Protein AF-0000000072627568 (afdb_homodimer)

Organism: Meloidogyne incognita (NCBI:txid6306)

Secondary structure (DSSP, 8-state):
----GGGPPPP--EEEESS-EEESSEEE-TT-EEEE-GGGS-SEETTEE--SEEEPTT-EEES-EE-STT-EEESSSEEEES-EESS--SEEEEE----TT-EEEEES-EEES-SSEEEEE-SSEEEEEEEEEEEEESEEEEE-SS-SS---EEEEEEEEEEEEEPTT-EEEEEE-STTT--EEEEEEEEEESTTGGG-EEEEEEE--SSSPPPEEEEEESSS--SSSEE--GGGEEEE-/----GGGPPPP--EEEESS-EEESSEEE-TT-EEEE-GGGS-SEETTEE--SEEEPTT-EEES-EE-STT-EEEESSEEEES-EESS--SEEEEEE---TT-EEEEES-EEES-SSEEEEE-SSEEEEEEEEEEEEESEEEEE-SS-SS---EEEEEEEEEEEEEPTT-EEEEEE-STTT--EEEEEEEEEESTTGGG-EEEEEEE--SSSPPPEEEEEESSS--SSSEE--GGGEEEE-

Solvent-accessible surface area (backbone atoms only — not comparable to full-atom values): 21673 Å² total; per-residue (Å²): 129,69,55,42,79,95,65,40,68,65,68,71,43,83,42,79,29,88,59,60,43,76,29,65,53,66,45,75,44,78,26,23,29,40,38,65,48,62,87,74,66,76,41,62,56,48,83,45,48,44,31,46,33,41,27,31,55,64,11,35,40,31,29,32,28,34,37,36,43,19,24,32,34,25,58,23,31,29,37,40,32,39,32,34,34,68,26,30,31,53,23,35,32,35,37,34,42,80,47,65,82,30,52,33,38,37,39,36,39,30,34,24,50,31,30,19,29,46,29,36,39,41,28,29,12,35,40,39,37,36,47,32,36,40,31,45,25,30,38,30,34,33,44,61,27,24,24,64,59,72,42,48,32,39,36,41,41,32,43,35,40,36,30,34,41,34,68,72,27,36,45,32,37,34,21,52,36,96,70,26,59,21,31,35,38,48,38,51,32,36,30,26,38,89,27,23,86,42,40,24,58,29,31,35,23,43,37,47,49,35,54,52,80,51,47,80,71,48,74,28,70,60,43,39,78,71,73,39,34,38,38,48,52,88,21,54,44,77,48,98,130,70,56,42,79,95,64,40,69,64,66,73,44,82,42,80,30,88,59,60,41,76,29,66,53,67,46,75,44,77,27,24,29,40,36,67,48,64,87,72,66,75,40,61,56,49,82,44,49,47,31,46,34,41,28,32,54,64,11,35,40,30,30,33,30,34,37,36,45,19,25,33,34,26,56,23,31,29,36,40,31,40,32,33,34,68,25,31,31,52,24,33,32,34,38,35,42,81,48,64,82,32,53,33,37,36,39,35,39,30,35,24,50,30,30,18,28,46,29,36,38,42,28,28,12,35,39,38,40,36,45,32,35,40,30,45,24,31,36,31,36,34,44,62,27,25,24,64,60,70,43,47,32,40,36,41,39,32,42,34,40,36,31,34,42,33,67,73,27,37,44,31,38,35,22,53,34,96,70,25,58,22,32,35,37,47,36,52,33,37,30,25,38,88,28,22,86,43,41,25,58,28,31,35,24,43,37,46,49,34,54,50,77,53,47,80,71,48,74,29,68,62,43,38,78,71,72,39,34,37,38,48,51,88,21,56,44,76,48,97

Nearest PDB structures (foldseek):
  4yzx-assembly2_B  TM=7.820E-01  e=3.154E-08  Caldicellulosiruptor bescii DSM 6725
  4z03-assembly1_A  TM=7.823E-01  e=2.997E-08  Caldicellulosiruptor bescii DSM 6725
  3t9g-assembly1_A  TM=7.674E-01  e=3.319E-08  Caldicellulosiruptor bescii
  4yzq-assembly2_B  TM=7.844E-01  e=1.531E-07  Caldicellulosiruptor bescii DSM 6725
  4yz0-assembly2_B  TM=7.853E-01  e=2.823E-07  Caldicellulosiruptor bescii DSM 6725

Structure (mmCIF, N/CA/C/O backbone):
data_AF-0000000072627568-model_v1
#
loop_
_entity.id
_entity.type
_entity.pdbx_description
1 polymer 'Probable pectate lyase F'
#
loop_
_atom_site.group_PDB
_atom_site.id
_atom_site.type_symbol
_atom_site.label_atom_id
_atom_site.label_alt_id
_atom_site.label_comp_id
_atom_site.label_asym_id
_atom_site.label_entity_id
_atom_site.label_seq_id
_atom_site.pdbx_PDB_ins_code
_atom_site.Cartn_x
_atom_site.Cartn_y
_atom_site.Cartn_z
_atom_site.occupancy
_atom_site.B_iso_or_equiv
_atom_site.auth_seq_id
_atom_site.auth_comp_id
_atom_site.auth_asym_id
_atom_site.auth_atom_id
_atom_site.pdbx_PDB_model_num
ATOM 1 N N . MET A 1 1 ? -7.738 19.062 32.906 1 36.69 1 MET A N 1
ATOM 2 C CA . MET A 1 1 ? -7.66 18.188 31.734 1 36.69 1 MET A CA 1
ATOM 3 C C . MET A 1 1 ? -6.258 17.609 31.594 1 36.69 1 MET A C 1
ATOM 5 O O . MET A 1 1 ? -5.285 18.359 31.438 1 36.69 1 MET A O 1
ATOM 9 N N . CYS A 1 2 ? -5.93 16.484 32.219 1 37.69 2 CYS A N 1
ATOM 10 C CA . CYS A 1 2 ? -4.57 15.969 32.25 1 37.69 2 CYS A CA 1
ATOM 11 C C . CYS A 1 2 ? -4.055 15.727 30.828 1 37.69 2 CYS A C 1
ATOM 13 O O . CYS A 1 2 ? -4.695 15.031 30.031 1 37.69 2 CYS A O 1
ATOM 15 N N . LEU A 1 3 ? -3.354 16.703 30.297 1 50.41 3 LEU A N 1
ATOM 16 C CA . LEU A 1 3 ? -2.715 16.562 28.984 1 50.41 3 LEU A CA 1
ATOM 17 C C . LEU A 1 3 ? -1.689 15.43 29.016 1 50.41 3 LEU A C 1
ATOM 19 O O . LEU A 1 3 ? -0.909 15.312 29.953 1 50.41 3 LEU A O 1
ATOM 23 N N . LEU A 1 4 ? -1.975 14.398 28.312 1 54.94 4 LEU A N 1
ATOM 24 C CA . LEU A 1 4 ? -1.016 13.32 28.094 1 54.94 4 LEU A CA 1
ATOM 25 C C . LEU A 1 4 ? 0.183 13.812 27.297 1 54.94 4 LEU A C 1
ATOM 27 O O . LEU A 1 4 ? 0.318 15.016 27.047 1 54.94 4 LEU A O 1
ATOM 31 N N . LEU A 1 5 ? 0.91 12.969 26.938 1 58.94 5 LEU A N 1
ATOM 32 C CA . LEU A 1 5 ? 2.133 13.234 26.203 1 58.94 5 LEU A CA 1
ATOM 33 C C . LEU A 1 5 ? 1.861 14.18 25.031 1 58.94 5 LEU A C 1
ATOM 35 O O . LEU A 1 5 ? 0.894 13.992 24.281 1 58.94 5 LEU A O 1
ATOM 39 N N . HIS A 1 6 ? 2.639 15.211 25.047 1 72.69 6 HIS A N 1
ATOM 40 C CA . HIS A 1 6 ? 2.715 16.219 24 1 72.69 6 HIS A CA 1
ATOM 41 C C . HIS A 1 6 ? 1.37 16.922 23.812 1 72.69 6 HIS A C 1
ATOM 43 O O . HIS A 1 6 ? 0.966 17.188 22.672 1 72.69 6 HIS A O 1
ATOM 49 N N . GLY A 1 7 ? 0.499 16.938 24.859 1 81.62 7 GLY A N 1
ATOM 50 C CA . GLY A 1 7 ? -0.688 17.766 24.828 1 81.62 7 GLY A CA 1
ATOM 51 C C . GLY A 1 7 ? -1.944 17.016 24.438 1 81.62 7 GLY A C 1
ATOM 52 O O . GLY A 1 7 ? -3.012 17.609 24.281 1 81.62 7 GLY A O 1
ATOM 53 N N . GLN A 1 8 ? -1.807 15.656 24.203 1 87.56 8 GLN A N 1
ATOM 54 C CA . GLN A 1 8 ? -3.023 14.914 23.875 1 87.56 8 GLN A CA 1
ATOM 55 C C . GLN A 1 8 ? -3.988 14.906 25.062 1 87.56 8 GLN A C 1
ATOM 57 O O . GLN A 1 8 ? -3.607 14.547 26.188 1 87.56 8 GLN A O 1
ATOM 62 N N . PRO A 1 9 ? -5.18 15.234 24.844 1 89.75 9 PRO A N 1
ATOM 63 C CA . PRO A 1 9 ? -6.18 15.141 25.906 1 89.75 9 PRO A CA 1
ATOM 64 C C . PRO A 1 9 ? -6.527 13.695 26.266 1 89.75 9 PRO A C 1
ATOM 66 O O . PRO A 1 9 ? -6.293 12.789 25.469 1 89.75 9 PRO A O 1
ATOM 69 N N . GLN A 1 10 ? -7.121 13.555 27.438 1 89 10 GLN A N 1
ATOM 70 C CA . GLN A 1 10 ? -7.629 12.25 27.859 1 89 10 GLN A CA 1
ATOM 71 C C . GLN A 1 10 ? -8.891 11.883 27.078 1 89 10 GLN A C 1
ATOM 73 O O . GLN A 1 10 ? -9.742 12.742 26.812 1 89 10 GLN A O 1
ATOM 78 N N . ASP A 1 11 ? -8.891 10.578 26.797 1 90.06 11 ASP A N 1
ATOM 79 C CA . ASP A 1 11 ? -10.086 10.141 26.078 1 90.06 11 ASP A CA 1
ATOM 80 C C . ASP A 1 11 ? -11.312 10.188 26.984 1 90.06 11 ASP A C 1
ATOM 82 O O . ASP A 1 11 ? -11.203 10.008 28.203 1 90.06 11 ASP A O 1
ATOM 86 N N . LYS A 1 12 ? -12.484 10.336 26.422 1 91.06 12 LYS A N 1
ATOM 87 C CA . LYS A 1 12 ? -13.727 10.406 27.188 1 91.06 12 LYS A CA 1
ATOM 88 C C . LYS A 1 12 ? -14.461 9.07 27.156 1 91.06 12 LYS A C 1
ATOM 90 O O . LYS A 1 12 ? -14.789 8.516 28.203 1 91.06 12 LYS A O 1
ATOM 95 N N . HIS A 1 13 ? -14.75 8.562 25.875 1 95.88 13 HIS A N 1
ATOM 96 C CA . HIS A 1 13 ? -15.414 7.277 25.688 1 95.88 13 HIS A CA 1
ATOM 97 C C . HIS A 1 13 ? -14.695 6.426 24.656 1 95.88 13 HIS A C 1
ATOM 99 O O . HIS A 1 13 ? -14.086 6.953 23.719 1 95.88 13 HIS A O 1
ATOM 105 N N . LEU A 1 14 ? -14.844 5.098 24.938 1 96.88 14 LEU A N 1
ATOM 106 C CA . LEU A 1 14 ? -14.312 4.137 23.969 1 96.88 14 LEU A CA 1
ATOM 107 C C . LEU A 1 14 ? -15.375 3.715 22.969 1 96.88 14 LEU A C 1
ATOM 109 O O . LEU A 1 14 ? -16.5 3.355 23.359 1 96.88 14 LEU A O 1
ATOM 113 N N . GLN A 1 15 ? -15.117 3.92 21.75 1 97.19 15 GLN A N 1
ATOM 114 C CA . GLN A 1 15 ? -15.953 3.443 20.656 1 97.19 15 GLN A CA 1
ATOM 115 C C . GLN A 1 15 ? -15.281 2.287 19.922 1 97.19 15 GLN A C 1
ATOM 117 O O . GLN A 1 15 ? -14.305 2.49 19.188 1 97.19 15 GLN A O 1
ATOM 122 N N . LEU A 1 16 ? -15.789 1.043 20.094 1 96.94 16 LEU A N 1
ATOM 123 C CA . LEU A 1 16 ? -15.32 -0.104 19.312 1 96.94 16 LEU A CA 1
ATOM 124 C C . LEU A 1 16 ? -16.031 -0.19 17.969 1 96.94 16 LEU A C 1
ATOM 126 O O . LEU A 1 16 ? -17.266 -0.221 17.922 1 96.94 16 LEU A O 1
ATOM 130 N N . LEU A 1 17 ? -15.25 -0.214 16.922 1 97.31 17 LEU A N 1
ATOM 131 C CA . LEU A 1 17 ? -15.828 -0.165 15.586 1 97.31 17 LEU A CA 1
ATOM 132 C C . LEU A 1 17 ? -15.805 -1.541 14.93 1 97.31 17 LEU A C 1
ATOM 134 O O . LEU A 1 17 ? -14.758 -2.201 14.906 1 97.31 17 LEU A O 1
ATOM 138 N N . GLU A 1 18 ? -16.891 -1.899 14.344 1 94.5 18 GLU A N 1
ATOM 139 C CA . GLU A 1 18 ? -16.969 -3.137 13.57 1 94.5 18 GLU A CA 1
ATOM 140 C C . GLU A 1 18 ? -16.625 -2.895 12.102 1 94.5 18 GLU A C 1
ATOM 142 O O . GLU A 1 18 ? -16.281 -3.83 11.383 1 94.5 18 GLU A O 1
ATOM 147 N N . ASP A 1 19 ? -16.75 -1.633 11.695 1 93.31 19 ASP A N 1
ATOM 148 C CA . ASP A 1 19 ? -16.5 -1.155 10.336 1 93.31 19 ASP A CA 1
ATOM 149 C C . ASP A 1 19 ? -15.945 0.27 10.352 1 93.31 19 ASP A C 1
ATOM 151 O O . ASP A 1 19 ? -16.094 0.983 11.352 1 93.31 19 ASP A O 1
ATOM 155 N N . PRO A 1 20 ? -15.391 0.632 9.195 1 95.25 20 PRO A N 1
ATOM 156 C CA . PRO A 1 20 ? -14.945 2.027 9.133 1 95.25 20 PRO A CA 1
ATOM 157 C C . PRO A 1 20 ? -16.078 3.016 9.406 1 95.25 20 PRO A C 1
ATOM 159 O O . PRO A 1 20 ? -17.219 2.795 8.969 1 95.25 20 PRO A O 1
ATOM 162 N N . LYS A 1 21 ? -15.766 4.004 10.086 1 97.81 21 LYS A N 1
ATOM 163 C CA . LYS A 1 21 ? -16.75 5.059 10.328 1 97.81 21 LYS A CA 1
ATOM 164 C C . LYS A 1 21 ? -16.75 6.082 9.195 1 97.81 21 LYS A C 1
ATOM 166 O O . LYS A 1 21 ? -15.758 6.797 9 1 97.81 21 LYS A O 1
ATOM 171 N N . PRO A 1 22 ? -17.812 6.188 8.445 1 97.19 22 PRO A N 1
ATOM 172 C CA . PRO A 1 22 ? -17.875 7.219 7.41 1 97.19 22 PRO A CA 1
ATOM 173 C C . PRO A 1 22 ? -18.062 8.617 7.98 1 97.19 22 PRO A C 1
ATOM 175 O O . PRO A 1 22 ? -18.75 8.797 8.984 1 97.19 22 PRO A O 1
ATOM 178 N N . VAL A 1 23 ? -17.422 9.602 7.367 1 98.5 23 VAL A N 1
ATOM 179 C CA . VAL A 1 23 ? -17.625 11.016 7.656 1 98.5 23 VAL A CA 1
ATOM 180 C C . VAL A 1 23 ? -17.984 11.758 6.371 1 98.5 23 VAL A C 1
ATOM 182 O O . VAL A 1 23 ? -17.125 12.039 5.543 1 98.5 23 VAL A O 1
ATOM 185 N N . ASP A 1 24 ? -19.172 12.141 6.277 1 97 24 ASP A N 1
ATOM 186 C CA . ASP A 1 24 ? -19.656 12.711 5.023 1 97 24 ASP A CA 1
ATOM 187 C C . ASP A 1 24 ? -19.312 14.195 4.926 1 97 24 ASP A C 1
ATOM 189 O O . ASP A 1 24 ? -18.828 14.664 3.893 1 97 24 ASP A O 1
ATOM 193 N N . LYS A 1 25 ? -19.609 14.898 6.031 1 98.12 25 LYS A N 1
ATOM 194 C CA . LYS A 1 25 ? -19.359 16.344 6 1 98.12 25 LYS A CA 1
ATOM 195 C C . LYS A 1 25 ? -18.547 16.781 7.215 1 98.12 25 LYS A C 1
ATOM 197 O O . LYS A 1 25 ? -17.578 17.547 7.078 1 98.12 25 LYS A O 1
ATOM 202 N N . TYR A 1 26 ? -19.047 16.344 8.289 1 98.75 26 TYR A N 1
ATOM 203 C CA . TYR A 1 26 ? -18.469 16.844 9.531 1 98.75 26 TYR A CA 1
ATOM 204 C C . TYR A 1 26 ? -18.625 15.82 10.648 1 98.75 26 TYR A C 1
ATOM 206 O O . TYR A 1 26 ? -19.688 15.188 10.773 1 98.75 26 TYR A O 1
ATOM 214 N N . LEU A 1 27 ? -17.516 15.633 11.469 1 98.81 27 LEU A N 1
ATOM 215 C CA . LEU A 1 27 ? -17.562 14.828 12.688 1 98.81 27 LEU A CA 1
ATOM 216 C C . LEU A 1 27 ? -16.688 15.43 13.781 1 98.81 27 LEU A C 1
ATOM 218 O O . LEU A 1 27 ? -15.492 15.633 13.586 1 98.81 27 LEU A O 1
ATOM 222 N N . ASP A 1 28 ? -17.281 15.766 14.852 1 98.75 28 ASP A N 1
ATOM 223 C CA . ASP A 1 28 ? -16.562 16.062 16.094 1 98.75 28 ASP A CA 1
ATOM 224 C C . ASP A 1 28 ? -16.625 14.891 17.062 1 98.75 28 ASP A C 1
ATOM 226 O O . ASP A 1 28 ? -17.703 14.531 17.547 1 98.75 28 ASP A O 1
ATOM 230 N N . CYS A 1 29 ? -15.484 14.352 17.422 1 98.5 29 CYS A N 1
ATOM 231 C CA . CYS A 1 29 ? -15.461 13.156 18.266 1 98.5 29 CYS A CA 1
ATOM 232 C C . CYS A 1 29 ? -15.445 13.516 19.734 1 98.5 29 CYS A C 1
ATOM 234 O O . CYS A 1 29 ? -15.547 12.641 20.609 1 98.5 29 CYS A O 1
ATOM 236 N N . ASN A 1 30 ? -15.273 14.75 20.047 1 98.06 30 ASN A N 1
ATOM 237 C CA . ASN A 1 30 ? -15.211 15.203 21.438 1 98.06 30 ASN A CA 1
ATOM 238 C C . ASN A 1 30 ? -14.211 14.383 22.25 1 98.06 30 ASN A C 1
ATOM 240 O O . ASN A 1 30 ? -14.5 14.016 23.391 1 98.06 30 ASN A O 1
ATOM 244 N N . TYR A 1 31 ? -13.164 13.922 21.609 1 97.56 31 TYR A N 1
ATOM 245 C CA . TYR A 1 31 ? -12.016 13.195 22.141 1 97.56 31 TYR A CA 1
ATOM 246 C C . TYR A 1 31 ? -12.414 11.797 22.578 1 97.56 31 TYR A C 1
ATOM 248 O O . TYR A 1 31 ? -11.789 11.211 23.469 1 97.56 31 TYR A O 1
ATOM 256 N N . ASP A 1 32 ? -13.539 11.258 22.062 1 98.12 32 ASP A N 1
ATOM 257 C CA . ASP A 1 32 ? -13.75 9.82 22.172 1 98.12 32 ASP A CA 1
ATOM 258 C C . ASP A 1 32 ? -12.648 9.047 21.453 1 98.12 32 ASP A C 1
ATOM 260 O O . ASP A 1 32 ? -12.031 9.555 20.516 1 98.12 32 ASP A O 1
ATOM 264 N N . ARG A 1 33 ? -12.453 7.867 21.969 1 97.88 33 ARG A N 1
ATOM 265 C CA . ARG A 1 33 ? -11.453 6.977 21.391 1 97.88 33 ARG A CA 1
ATOM 266 C C . ARG A 1 33 ? -12.117 5.934 20.484 1 97.88 33 ARG A C 1
ATOM 268 O O . ARG A 1 33 ? -12.984 5.184 20.938 1 97.88 33 ARG A O 1
ATOM 275 N N . TYR A 1 34 ? -11.703 5.934 19.281 1 98.31 34 TYR A N 1
ATOM 276 C CA . TYR A 1 34 ? -12.219 4.977 18.312 1 98.31 34 TYR A CA 1
ATOM 277 C C . TYR A 1 34 ? -11.195 3.883 18.031 1 98.31 34 TYR A C 1
ATOM 279 O O . TYR A 1 34 ? -10.07 4.164 17.609 1 98.31 34 TYR A O 1
ATOM 287 N N . VAL A 1 35 ? -11.555 2.617 18.266 1 96.88 35 VAL A N 1
ATOM 288 C CA . VAL A 1 35 ? -10.656 1.475 18.109 1 96.88 35 VAL A CA 1
ATOM 289 C C . VAL A 1 35 ? -11.305 0.434 17.188 1 96.88 35 VAL A C 1
ATOM 291 O O . VAL A 1 35 ? -12.438 -0 17.438 1 96.88 35 VAL A O 1
ATOM 294 N N . PRO A 1 36 ? -10.625 0.044 16.109 1 95.44 36 PRO A N 1
ATOM 295 C CA . PRO A 1 36 ? -11.164 -1.018 15.266 1 95.44 36 PRO A CA 1
ATOM 296 C C . PRO A 1 36 ? -11.133 -2.389 15.938 1 95.44 36 PRO A C 1
ATOM 298 O O . PRO A 1 36 ? -10.141 -2.74 16.578 1 95.44 36 PRO A O 1
ATOM 301 N N . ASN A 1 37 ? -12.227 -3.145 15.789 1 93 37 ASN A N 1
ATOM 302 C CA . ASN A 1 37 ? -12.242 -4.539 16.203 1 93 37 ASN A CA 1
ATOM 303 C C . ASN A 1 37 ? -11.531 -5.438 15.195 1 93 37 ASN A C 1
ATOM 305 O O . ASN A 1 37 ? -12.18 -6.133 14.414 1 93 37 ASN A O 1
ATOM 309 N N . VAL A 1 38 ? -10.312 -5.559 15.32 1 85.06 38 VAL A N 1
ATOM 310 C CA . VAL A 1 38 ? -9.5 -6.242 14.312 1 85.06 38 VAL A CA 1
ATOM 311 C C . VAL A 1 38 ? -9.758 -7.746 14.375 1 85.06 38 VAL A C 1
ATOM 313 O O . VAL A 1 38 ? -9.438 -8.477 13.43 1 85.06 38 VAL A O 1
ATOM 316 N N . LYS A 1 39 ? -10.344 -8.234 15.469 1 80 39 LYS A N 1
ATOM 317 C CA . LYS A 1 39 ? -10.609 -9.656 15.633 1 80 39 LYS A CA 1
ATOM 318 C C . LYS A 1 39 ? -11.68 -10.141 14.664 1 80 39 LYS A C 1
ATOM 320 O O . LYS A 1 39 ? -11.797 -11.336 14.406 1 80 39 LYS A O 1
ATOM 325 N N . ASN A 1 40 ? -12.398 -9.164 14.109 1 82.56 40 ASN A N 1
ATOM 326 C CA . ASN A 1 40 ? -13.484 -9.586 13.234 1 82.56 40 ASN A CA 1
ATOM 327 C C . ASN A 1 40 ? -12.984 -9.898 11.828 1 82.56 40 ASN A C 1
ATOM 329 O O . ASN A 1 40 ? -13.75 -10.344 10.977 1 82.56 40 ASN A O 1
ATOM 333 N N . GLY A 1 41 ? -11.758 -9.523 11.5 1 73.75 41 GLY A N 1
ATOM 334 C CA . GLY A 1 41 ? -11.125 -9.922 10.258 1 73.75 41 GLY A CA 1
ATOM 335 C C . GLY A 1 41 ? -11.508 -9.031 9.086 1 73.75 41 GLY A C 1
ATOM 336 O O . GLY A 1 41 ? -11.109 -9.297 7.945 1 73.75 41 GLY A O 1
ATOM 337 N N . LYS A 1 42 ? -12.156 -7.871 9.289 1 76.81 42 LYS A N 1
ATOM 338 C CA . LYS A 1 42 ? -12.703 -7.07 8.203 1 76.81 42 LYS A CA 1
ATOM 339 C C . LYS A 1 42 ? -11.797 -5.891 7.875 1 76.81 42 LYS A C 1
ATOM 341 O O . LYS A 1 42 ? -12.008 -5.188 6.887 1 76.81 42 LYS A O 1
ATOM 346 N N . TRP A 1 43 ? -10.781 -5.754 8.586 1 85.88 43 TRP A N 1
ATOM 347 C CA . TRP A 1 43 ? -10.062 -4.484 8.523 1 85.88 43 TRP A CA 1
ATOM 348 C C . TRP A 1 43 ? -8.875 -4.574 7.574 1 85.88 43 TRP A C 1
ATOM 350 O O . TRP A 1 43 ? -8.195 -3.578 7.324 1 85.88 43 TRP A O 1
ATOM 360 N N . GLY A 1 44 ? -8.719 -5.711 7.043 1 79.5 44 GLY A N 1
ATOM 361 C CA . GLY A 1 44 ? -7.602 -5.91 6.129 1 79.5 44 GLY A CA 1
ATOM 362 C C . GLY A 1 44 ? -6.285 -6.148 6.844 1 79.5 44 GLY A C 1
ATOM 363 O O . GLY A 1 44 ? -6.238 -6.203 8.078 1 79.5 44 GLY A O 1
ATOM 364 N N . SER A 1 45 ? -5.301 -6.453 5.988 1 74.69 45 SER A N 1
ATOM 365 C CA . SER A 1 45 ? -3.973 -6.746 6.52 1 74.69 45 SER A CA 1
ATOM 366 C C . SER A 1 45 ? -2.885 -6.395 5.512 1 74.69 45 SER A C 1
ATOM 368 O O . SER A 1 45 ? -3.172 -6.164 4.332 1 74.69 45 SER A O 1
ATOM 370 N N . GLY A 1 46 ? -1.626 -6.32 6.082 1 78.06 46 GLY A N 1
ATOM 371 C CA . GLY A 1 46 ? -0.5 -6.023 5.207 1 78.06 46 GLY A CA 1
ATOM 372 C C . GLY A 1 46 ? -0.562 -4.629 4.609 1 78.06 46 GLY A C 1
ATOM 373 O O . GLY A 1 46 ? -0.709 -3.643 5.332 1 78.06 46 GLY A O 1
ATOM 374 N N . GLU A 1 47 ? -0.49 -4.664 3.143 1 81.62 47 GLU A N 1
ATOM 375 C CA . GLU A 1 47 ? -0.471 -3.373 2.461 1 81.62 47 GLU A CA 1
ATOM 376 C C . GLU A 1 47 ? -1.882 -2.822 2.283 1 81.62 47 GLU A C 1
ATOM 378 O O . GLU A 1 47 ? -2.059 -1.668 1.885 1 81.62 47 GLU A O 1
ATOM 383 N N . TYR A 1 48 ? -2.84 -3.682 2.617 1 84.06 48 TYR A N 1
ATOM 384 C CA . TYR A 1 48 ? -4.238 -3.281 2.504 1 84.06 48 TYR A CA 1
ATOM 385 C C . TYR A 1 48 ? -4.895 -3.209 3.877 1 84.06 48 TYR A C 1
ATOM 387 O O . TYR A 1 48 ? -5.117 -4.234 4.523 1 84.06 48 TYR A O 1
ATOM 395 N N . GLN A 1 49 ? -5.234 -1.999 4.297 1 84.38 49 GLN A N 1
ATOM 396 C CA . GLN A 1 49 ? -5.973 -1.798 5.539 1 84.38 49 GLN A CA 1
ATOM 397 C C . GLN A 1 49 ? -7.066 -0.748 5.363 1 84.38 49 GLN A C 1
ATOM 399 O O . GLN A 1 49 ? -6.848 0.283 4.727 1 84.38 49 GLN A O 1
ATOM 404 N N . LEU A 1 50 ? -8.242 -1.123 5.906 1 89.25 50 LEU A N 1
ATOM 405 C CA . LEU A 1 50 ? -9.328 -0.153 5.941 1 89.25 50 LEU A CA 1
ATOM 406 C C . LEU A 1 50 ? -9.062 0.93 6.98 1 89.25 50 LEU A C 1
ATOM 408 O O . LEU A 1 50 ? -8.383 0.681 7.98 1 89.25 50 LEU A O 1
ATOM 412 N N . PRO A 1 51 ? -9.625 2.074 6.711 1 94.88 51 PRO A N 1
ATOM 413 C CA . PRO A 1 51 ? -9.414 3.148 7.68 1 94.88 51 PRO A CA 1
ATOM 414 C C . PRO A 1 51 ? -10.367 3.066 8.875 1 94.88 51 PRO A C 1
ATOM 416 O O . PRO A 1 51 ? -11.438 2.473 8.766 1 94.88 51 PRO A O 1
ATOM 419 N N . VAL A 1 52 ? -9.922 3.672 9.977 1 97.38 52 VAL A N 1
ATOM 420 C CA . VAL A 1 52 ? -10.852 3.912 11.07 1 97.38 52 VAL A CA 1
ATOM 421 C C . VAL A 1 52 ? -11.938 4.883 10.625 1 97.38 52 VAL A C 1
ATOM 423 O O . VAL A 1 52 ? -13.133 4.594 10.766 1 97.38 52 VAL A O 1
ATOM 426 N N . PHE A 1 53 ? -11.516 6.051 10.055 1 98.38 53 PHE A N 1
ATOM 427 C CA . PHE A 1 53 ? -12.438 7.051 9.531 1 98.38 53 PHE A CA 1
ATOM 428 C C . PHE A 1 53 ? -12.289 7.184 8.023 1 98.38 53 PHE A C 1
ATOM 430 O O . PHE A 1 53 ? -11.18 7.328 7.512 1 98.38 53 PHE A O 1
ATOM 437 N N . ASN A 1 54 ? -13.391 7.105 7.371 1 96.69 54 ASN A N 1
ATOM 438 C CA . ASN A 1 54 ? -13.438 7.312 5.926 1 96.69 54 ASN A CA 1
ATOM 439 C C . ASN A 1 54 ? -14.141 8.625 5.574 1 96.69 54 ASN A C 1
ATOM 441 O O . ASN A 1 54 ? -15.367 8.703 5.605 1 96.69 54 ASN A O 1
ATOM 445 N N . LEU A 1 55 ? -13.359 9.625 5.176 1 97.94 55 LEU A N 1
ATOM 446 C CA . LEU A 1 55 ? -13.891 10.969 4.957 1 97.94 55 LEU A CA 1
ATOM 447 C C . LEU A 1 55 ? -14.234 11.188 3.49 1 97.94 55 LEU A C 1
ATOM 449 O O . LEU A 1 55 ? -13.406 10.922 2.609 1 97.94 55 LEU A O 1
ATOM 453 N N . ALA A 1 56 ? -15.375 11.703 3.301 1 95.88 56 ALA A N 1
ATOM 454 C CA . ALA A 1 56 ? -15.742 12.156 1.962 1 95.88 56 ALA A CA 1
ATOM 455 C C . ALA A 1 56 ? -15.008 13.438 1.596 1 95.88 56 ALA A C 1
ATOM 457 O O . ALA A 1 56 ? -14.492 14.141 2.471 1 95.88 56 ALA A O 1
ATOM 458 N N . SER A 1 57 ? -15.023 13.688 0.32 1 96.44 57 SER A N 1
ATOM 459 C CA . SER A 1 57 ? -14.406 14.922 -0.144 1 96.44 57 SER A CA 1
ATOM 460 C C . SER A 1 57 ? -15.047 16.141 0.522 1 96.44 57 SER A C 1
ATOM 462 O O . SER A 1 57 ? -16.266 16.266 0.554 1 96.44 57 SER A O 1
ATOM 464 N N . GLY A 1 58 ? -14.227 16.938 1.081 1 98.12 58 GLY A N 1
ATOM 465 C CA . GLY A 1 58 ? -14.703 18.172 1.697 1 98.12 58 GLY A CA 1
ATOM 466 C C . GLY A 1 58 ? -14.992 18.016 3.18 1 98.12 58 GLY A C 1
ATOM 467 O O . GLY A 1 58 ? -15.305 19 3.859 1 98.12 58 GLY A O 1
ATOM 468 N N . ALA A 1 59 ? -14.844 16.859 3.742 1 98.69 59 ALA A N 1
ATOM 469 C CA . ALA A 1 59 ? -15.242 16.578 5.121 1 98.69 59 ALA A CA 1
ATOM 470 C C . ALA A 1 59 ? -14.234 17.172 6.105 1 98.69 59 ALA A C 1
ATOM 472 O O . ALA A 1 59 ? -13.062 17.359 5.77 1 98.69 59 ALA A O 1
ATOM 473 N N . THR A 1 60 ? -14.68 17.453 7.258 1 98.94 60 THR A N 1
ATOM 474 C CA . THR A 1 60 ? -13.875 17.875 8.398 1 98.94 60 THR A CA 1
ATOM 475 C C . THR A 1 60 ? -14.07 16.922 9.578 1 98.94 60 THR A C 1
ATOM 477 O O . THR A 1 60 ? -15.203 16.547 9.898 1 98.94 60 THR A O 1
ATOM 480 N N . ILE A 1 61 ? -13 16.531 10.18 1 98.94 61 ILE A N 1
ATOM 481 C CA . ILE A 1 61 ? -13.031 15.766 11.422 1 98.94 61 ILE A CA 1
ATOM 482 C C . ILE A 1 61 ? -12.211 16.484 12.492 1 98.94 61 ILE A C 1
ATOM 484 O O . ILE A 1 61 ? -11.195 17.109 12.188 1 98.94 61 ILE A O 1
ATOM 488 N N . GLU A 1 62 ? -12.68 16.453 13.734 1 98.75 62 GLU A N 1
ATOM 489 C CA . GLU A 1 62 ? -11.938 17.156 14.773 1 98.75 62 GLU A CA 1
ATOM 490 C C . GLU A 1 62 ? -12.023 16.422 16.109 1 98.75 62 GLU A C 1
ATOM 492 O O . GLU A 1 62 ? -13.023 15.773 16.406 1 98.75 62 GLU A O 1
ATOM 497 N N . ARG A 1 63 ? -10.992 16.469 16.891 1 98.44 63 ARG A N 1
ATOM 498 C CA . ARG A 1 63 ? -10.875 16.016 18.266 1 98.44 63 ARG A CA 1
ATOM 499 C C . ARG A 1 63 ? -11.195 14.531 18.391 1 98.44 63 ARG A C 1
ATOM 501 O O . ARG A 1 63 ? -11.945 14.125 19.281 1 98.44 63 ARG A O 1
ATOM 508 N N . CYS A 1 64 ? -10.602 13.781 17.469 1 98.56 64 CYS A N 1
ATOM 509 C CA . CYS A 1 64 ? -10.766 12.336 17.484 1 98.56 64 CYS A CA 1
ATOM 510 C C . CYS A 1 64 ? -9.492 11.656 17.984 1 98.56 64 CYS A C 1
ATOM 512 O O . CYS A 1 64 ? -8.391 11.992 17.531 1 98.56 64 CYS A O 1
ATOM 514 N N . ILE A 1 65 ? -9.68 10.742 18.922 1 98.06 65 ILE A N 1
ATOM 515 C CA . ILE A 1 65 ? -8.602 9.828 19.281 1 98.06 65 ILE A CA 1
ATOM 516 C C . ILE A 1 65 ? -8.836 8.461 18.656 1 98.06 65 ILE A C 1
ATOM 518 O O . ILE A 1 65 ? -9.961 7.941 18.672 1 98.06 65 ILE A O 1
ATOM 522 N N . TYR A 1 66 ? -7.801 7.891 17.969 1 98 66 TYR A N 1
ATOM 523 C CA . TYR A 1 66 ? -8.008 6.641 17.25 1 98 66 TYR A CA 1
ATOM 524 C C . TYR A 1 66 ? -6.73 5.812 17.219 1 98 66 TYR A C 1
ATOM 526 O O . TYR A 1 66 ? -5.672 6.273 17.656 1 98 66 TYR A O 1
ATOM 534 N N . SER A 1 67 ? -6.867 4.523 16.891 1 93.62 67 SER A N 1
ATOM 535 C CA . SER A 1 67 ? -5.719 3.631 16.766 1 93.62 67 SER A CA 1
ATOM 536 C C . SER A 1 67 ? -5.918 2.617 15.648 1 93.62 67 SER A C 1
ATOM 538 O O . SER A 1 67 ? -7.051 2.314 15.273 1 93.62 67 SER A O 1
ATOM 540 N N . GLY A 1 68 ? -4.77 2.189 15.203 1 80.19 68 GLY A N 1
ATOM 541 C CA . GLY A 1 68 ? -4.691 0.958 14.438 1 80.19 68 GLY A CA 1
ATOM 542 C C . GLY A 1 68 ? -5.039 1.146 12.969 1 80.19 68 GLY A C 1
ATOM 543 O O . GLY A 1 68 ? -5.484 2.221 12.562 1 80.19 68 GLY A O 1
ATOM 544 N N . VAL A 1 69 ? -4.711 0.096 12.219 1 86.44 69 VAL A N 1
ATOM 545 C CA . VAL A 1 69 ? -4.98 -0.052 10.797 1 86.44 69 VAL A CA 1
ATOM 546 C C . VAL A 1 69 ? -4.559 1.217 10.055 1 86.44 69 VAL A C 1
ATOM 548 O O . VAL A 1 69 ? -3.477 1.756 10.297 1 86.44 69 VAL A O 1
ATOM 551 N N . ASP A 1 70 ? -5.367 1.879 9.023 1 90.56 70 ASP A N 1
ATOM 552 C CA . ASP A 1 70 ? -4.961 3.047 8.25 1 90.56 70 ASP A CA 1
ATOM 553 C C . ASP A 1 70 ? -5.535 4.328 8.844 1 90.56 70 ASP A C 1
ATOM 555 O O . ASP A 1 70 ? -5.293 5.422 8.328 1 90.56 70 ASP A O 1
ATOM 559 N N . GLY A 1 71 ? -5.949 4.34 9.977 1 95.56 71 GLY A N 1
ATOM 560 C CA . GLY A 1 71 ? -6.453 5.508 10.68 1 95.56 71 GLY A CA 1
ATOM 561 C C . GLY A 1 71 ? -7.531 6.246 9.906 1 95.56 71 GLY A C 1
ATOM 562 O O . GLY A 1 71 ? -8.711 5.879 9.961 1 95.56 71 GLY A O 1
ATOM 563 N N . ILE A 1 72 ? -7.004 7.477 9.125 1 98.25 72 ILE A N 1
ATOM 564 C CA . ILE A 1 72 ? -7.945 8.32 8.398 1 98.25 72 ILE A CA 1
ATOM 565 C C . ILE A 1 72 ? -7.66 8.242 6.902 1 98.25 72 ILE A C 1
ATOM 567 O O . ILE A 1 72 ? -6.508 8.352 6.477 1 98.25 72 ILE A O 1
ATOM 571 N N . HIS A 1 73 ? -8.719 8.031 6.129 1 96.81 73 HIS A N 1
ATOM 572 C CA . HIS A 1 73 ? -8.664 8.258 4.691 1 96.81 73 HIS A CA 1
ATOM 573 C C . HIS A 1 73 ? -9.438 9.508 4.297 1 96.81 73 HIS A C 1
ATOM 575 O O . HIS A 1 73 ? -10.625 9.633 4.609 1 96.81 73 HIS A O 1
ATOM 581 N N . CYS A 1 74 ? -8.812 10.414 3.6 1 97.44 74 CYS A N 1
ATOM 582 C CA . CYS A 1 74 ? -9.484 11.523 2.932 1 97.44 74 CYS A CA 1
ATOM 583 C C . CYS A 1 74 ? -9.656 11.242 1.444 1 97.44 74 CYS A C 1
ATOM 585 O O . CYS A 1 74 ? -8.672 11.18 0.702 1 97.44 74 CYS A O 1
ATOM 587 N N . ASN A 1 75 ? -10.891 11.195 1.027 1 94.75 75 ASN A N 1
ATOM 588 C CA . ASN A 1 75 ? -11.141 10.914 -0.382 1 94.75 75 ASN A CA 1
ATOM 589 C C . ASN A 1 75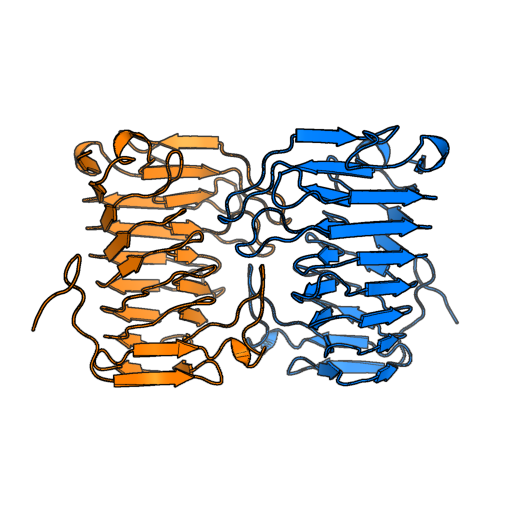 ? -11.344 12.195 -1.183 1 94.75 75 ASN A C 1
ATOM 591 O O . ASN A 1 75 ? -12.227 12.266 -2.041 1 94.75 75 ASN A O 1
ATOM 595 N N . GLY A 1 76 ? -10.57 13.125 -1.019 1 95.31 76 GLY A N 1
ATOM 596 C CA . GLY A 1 76 ? -10.547 14.5 -1.483 1 95.31 76 GLY A CA 1
ATOM 597 C C . GLY A 1 76 ? -10.156 15.492 -0.401 1 95.31 76 GLY A C 1
ATOM 598 O O . GLY A 1 76 ? -9.75 15.094 0.693 1 95.31 76 GLY A O 1
ATOM 599 N N . PRO A 1 77 ? -10.305 16.797 -0.81 1 97.75 77 PRO A N 1
ATOM 600 C CA . PRO A 1 77 ? -9.992 17.781 0.218 1 97.75 77 PRO A CA 1
ATOM 601 C C . PRO A 1 77 ? -10.641 17.469 1.562 1 97.75 77 PRO A C 1
ATOM 603 O O . PRO A 1 77 ? -11.781 17.016 1.607 1 97.75 77 PRO A O 1
ATOM 606 N N . CYS A 1 78 ? -9.82 17.656 2.645 1 98.75 78 CYS A N 1
ATOM 607 C CA . CYS A 1 78 ? -10.359 17.453 3.982 1 98.75 78 CYS A CA 1
ATOM 608 C C . CYS A 1 78 ? -9.633 18.328 5.004 1 98.75 78 CYS A C 1
ATOM 610 O O . CYS A 1 78 ? -8.609 18.938 4.691 1 98.75 78 CYS A O 1
ATOM 612 N N . LYS A 1 79 ? -10.219 18.438 6.18 1 98.94 79 LYS A N 1
ATOM 613 C CA . LYS A 1 79 ? -9.586 19.031 7.348 1 98.94 79 LYS A CA 1
ATOM 614 C C . LYS A 1 79 ? -9.562 18.062 8.523 1 98.94 79 LYS A C 1
ATOM 616 O O . LYS A 1 79 ? -10.602 17.5 8.898 1 98.94 79 LYS A O 1
ATOM 621 N N . VAL A 1 80 ? -8.43 17.812 8.992 1 98.94 80 VAL A N 1
ATOM 622 C CA . VAL A 1 80 ? -8.211 17.031 10.203 1 98.94 80 VAL A CA 1
ATOM 623 C C . VAL A 1 80 ? -7.691 17.938 11.32 1 98.94 80 VAL A C 1
ATOM 625 O O . VAL A 1 80 ? -6.539 18.375 11.281 1 98.94 80 VAL A O 1
ATOM 6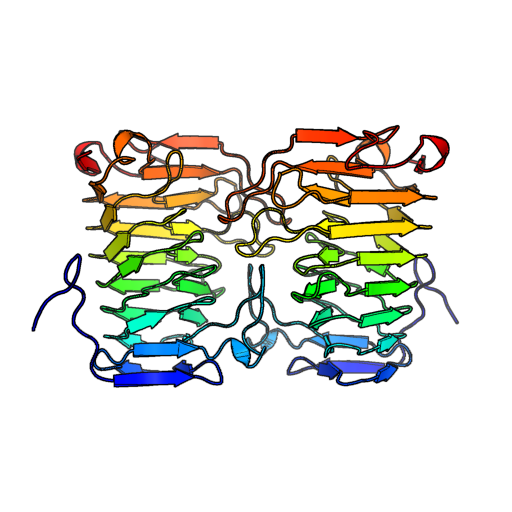28 N N . ASN A 1 81 ? -8.523 18.156 12.305 1 98.88 81 ASN A N 1
ATOM 629 C CA . ASN A 1 81 ? -8.195 19.125 13.359 1 98.88 81 ASN A CA 1
ATOM 630 C C . ASN A 1 81 ? -8.062 18.438 14.719 1 98.88 81 ASN A C 1
ATOM 632 O O . ASN A 1 81 ? -9.031 17.859 15.219 1 98.88 81 ASN A O 1
ATOM 636 N N . ASP A 1 82 ? -6.914 18.469 15.297 1 98.38 82 ASP A N 1
ATOM 637 C CA . ASP A 1 82 ? -6.645 18.031 16.656 1 98.38 82 ASP A CA 1
ATOM 638 C C . ASP A 1 82 ? -7.043 16.562 16.844 1 98.38 82 ASP A C 1
ATOM 640 O O . ASP A 1 82 ? -7.738 16.234 17.812 1 98.38 82 ASP A O 1
ATOM 644 N N . CYS A 1 83 ? -6.711 15.758 15.93 1 98.5 83 CYS A N 1
ATOM 645 C CA . CYS A 1 83 ? -6.91 14.312 16.016 1 98.5 83 CYS A CA 1
ATOM 646 C C . CYS A 1 83 ? -5.613 13.602 16.375 1 98.5 83 CYS A C 1
ATOM 648 O O . CYS A 1 83 ? -4.531 14.039 15.984 1 98.5 83 CYS A O 1
ATOM 650 N N . TRP A 1 84 ? -5.742 12.516 17.156 1 98 84 TRP A N 1
ATOM 651 C CA . TRP A 1 84 ? -4.582 11.82 17.703 1 98 84 TRP A CA 1
ATOM 652 C C . TRP A 1 84 ? -4.637 10.328 17.391 1 98 84 TRP A C 1
ATOM 654 O O . TRP A 1 84 ? -5.539 9.625 17.844 1 98 84 TRP A O 1
ATOM 664 N N . ASN A 1 85 ? -3.729 9.852 16.547 1 97.81 85 ASN A N 1
ATOM 665 C CA . ASN A 1 85 ? -3.518 8.414 16.391 1 97.81 85 ASN A CA 1
ATOM 666 C C . ASN A 1 85 ? -2.543 7.875 17.438 1 97.81 85 ASN A C 1
ATOM 668 O O . ASN A 1 85 ? -1.393 8.312 17.5 1 97.81 85 ASN A O 1
ATOM 672 N N . GLU A 1 86 ? -2.949 6.82 18.172 1 96.06 86 GLU A N 1
ATOM 673 C CA . GLU A 1 86 ? -2.139 6.375 19.312 1 96.06 86 GLU A CA 1
ATOM 674 C C . GLU A 1 86 ? -1.392 5.086 18.984 1 96.06 86 GLU A C 1
ATOM 676 O O . GLU A 1 86 ? -0.625 4.578 19.797 1 96.06 86 GLU A O 1
ATOM 681 N N . ASP A 1 87 ? -1.633 4.574 17.906 1 93.5 87 ASP A N 1
ATOM 682 C CA . ASP A 1 87 ? -1.045 3.32 17.438 1 93.5 87 ASP A CA 1
ATOM 683 C C . ASP A 1 87 ? -1.121 3.211 15.914 1 93.5 87 ASP A C 1
ATOM 685 O O . ASP A 1 87 ? -2.082 2.658 15.375 1 93.5 87 ASP A O 1
ATOM 689 N N . ILE A 1 88 ? -0.074 3.682 15.273 1 90.88 88 ILE A N 1
ATOM 690 C CA . ILE A 1 88 ? -0.095 3.766 13.82 1 90.88 88 ILE A CA 1
ATOM 691 C C . ILE A 1 88 ? 0.032 2.367 13.219 1 90.88 88 ILE A C 1
ATOM 693 O O . ILE A 1 88 ? 0.969 1.631 13.539 1 90.88 88 ILE A O 1
ATOM 697 N N . GLY A 1 89 ? -0.915 2 12.477 1 86.12 89 GLY A N 1
ATOM 698 C CA . GLY A 1 89 ? -0.75 0.817 11.648 1 86.12 89 GLY A CA 1
ATOM 699 C C . GLY A 1 89 ? 0.111 1.062 10.422 1 86.12 89 GLY A C 1
ATOM 700 O O . GLY A 1 89 ? 1.283 1.426 10.539 1 86.12 89 GLY A O 1
ATOM 701 N N . GLU A 1 90 ? -0.518 1.027 9.266 1 83.94 90 GLU A N 1
ATOM 702 C CA . GLU A 1 90 ? 0.251 1.327 8.062 1 83.94 90 GLU A CA 1
ATOM 703 C C . GLU A 1 90 ? 0.382 2.832 7.852 1 83.94 90 GLU A C 1
ATOM 705 O O . GLU A 1 90 ? 1.487 3.346 7.66 1 83.94 90 GLU A O 1
ATOM 710 N N . ASP A 1 91 ? -0.698 3.469 7.785 1 92.69 91 ASP A N 1
ATOM 711 C CA . ASP A 1 91 ? -0.733 4.922 7.645 1 92.69 91 ASP A CA 1
ATOM 712 C C . ASP A 1 91 ? -1.682 5.551 8.664 1 92.69 91 ASP A C 1
ATOM 714 O O . ASP A 1 91 ? -2.816 5.098 8.828 1 92.69 91 ASP A O 1
ATOM 718 N N . SER A 1 92 ? -1.23 6.629 9.312 1 96.25 92 SER A N 1
ATOM 719 C CA . SER A 1 92 ? -2.135 7.324 10.219 1 96.25 92 SER A CA 1
ATOM 720 C C . SER A 1 92 ? -3.168 8.148 9.453 1 96.25 92 SER A C 1
ATOM 722 O O . SER A 1 92 ? -4.344 8.172 9.82 1 96.25 92 SER A O 1
ATOM 724 N N . ILE A 1 93 ? -2.707 8.875 8.445 1 98.19 93 ILE A N 1
ATOM 725 C CA . ILE A 1 93 ? -3.568 9.68 7.578 1 98.19 93 ILE A CA 1
ATOM 726 C C . ILE A 1 93 ? -3.162 9.477 6.121 1 98.19 93 ILE A C 1
ATOM 728 O O . ILE A 1 93 ? -1.993 9.648 5.766 1 98.19 93 ILE A O 1
ATOM 732 N N . SER A 1 94 ? -4.098 9.086 5.332 1 96.56 94 SER A N 1
ATOM 733 C CA . SER A 1 94 ? -3.889 8.93 3.896 1 96.56 94 SER A CA 1
ATOM 734 C C . SER A 1 94 ? -4.742 9.922 3.107 1 96.56 94 SER A C 1
ATOM 736 O O . SER A 1 94 ? -5.934 10.078 3.379 1 96.56 94 SER A O 1
ATOM 738 N N . LEU A 1 95 ? -4.152 10.531 2.119 1 97.44 95 LEU A N 1
ATOM 739 C CA . LEU A 1 95 ? -4.805 11.57 1.328 1 97.44 95 LEU A CA 1
ATOM 740 C C . LEU A 1 95 ? -4.953 11.133 -0.125 1 97.44 95 LEU A C 1
ATOM 742 O O . LEU A 1 95 ? -3.957 10.859 -0.8 1 97.44 95 LEU A O 1
ATOM 746 N N . PHE A 1 96 ? -6.191 11.148 -0.5 1 94.38 96 PHE A N 1
ATOM 747 C CA . PHE A 1 96 ? -6.504 10.672 -1.844 1 94.38 96 PHE A CA 1
ATOM 748 C C . PHE A 1 96 ? -7.191 11.766 -2.658 1 94.38 96 PHE A C 1
ATOM 750 O O . PHE A 1 96 ? -7.582 12.797 -2.113 1 94.38 96 PHE A O 1
ATOM 757 N N . GLY A 1 97 ? -7.289 11.539 -3.992 1 91.56 97 GLY A N 1
ATOM 758 C CA . GLY A 1 97 ? -7.965 12.445 -4.906 1 91.56 97 GLY A CA 1
ATOM 759 C C . GLY A 1 97 ? -7.141 12.766 -6.141 1 91.56 97 GLY A C 1
ATOM 760 O O . GLY A 1 97 ? -5.918 12.633 -6.129 1 91.56 97 GLY A O 1
ATOM 761 N N . THR A 1 98 ? -7.883 13.336 -7.137 1 90.19 98 THR A N 1
ATOM 762 C CA . THR A 1 98 ? -7.199 13.57 -8.406 1 90.19 98 THR A CA 1
ATOM 763 C C . THR A 1 98 ? -7.188 15.062 -8.742 1 90.19 98 THR A C 1
ATOM 765 O O . THR A 1 98 ? -6.621 15.469 -9.758 1 90.19 98 THR A O 1
ATOM 768 N N . ASP A 1 99 ? -7.797 15.875 -7.941 1 93.69 99 ASP A N 1
ATOM 769 C CA . ASP A 1 99 ? -7.91 17.312 -8.195 1 93.69 99 ASP A CA 1
ATOM 770 C C . ASP A 1 99 ? -6.637 18.031 -7.777 1 93.69 99 ASP A C 1
ATOM 772 O O . ASP A 1 99 ? -6.34 18.156 -6.586 1 93.69 99 ASP A O 1
ATOM 776 N N . SER A 1 100 ? -5.969 18.609 -8.781 1 94.56 100 SER A N 1
ATOM 777 C CA . SER A 1 100 ? -4.703 19.281 -8.516 1 94.56 100 SER A CA 1
ATOM 778 C C . SER A 1 100 ? -4.914 20.562 -7.707 1 94.56 100 SER A C 1
ATOM 780 O O . SER A 1 100 ? -3.961 21.125 -7.164 1 94.56 100 SER A O 1
ATOM 782 N N . SER A 1 101 ? -6.121 21.047 -7.617 1 97.31 101 SER A N 1
ATOM 783 C CA . SER A 1 101 ? -6.414 22.266 -6.867 1 97.31 101 SER A CA 1
ATOM 784 C C . SER A 1 101 ? -6.836 21.938 -5.434 1 97.31 101 SER A C 1
ATOM 786 O O . SER A 1 101 ? -7.109 22.844 -4.645 1 97.31 101 SER A O 1
ATOM 788 N N . ALA A 1 102 ? -6.848 20.656 -5.109 1 97.19 102 ALA A N 1
ATOM 789 C CA . ALA A 1 102 ? -7.293 20.234 -3.783 1 97.19 102 ALA A CA 1
ATOM 790 C C . ALA A 1 102 ? -6.332 20.719 -2.701 1 97.19 102 ALA A C 1
ATOM 792 O O . ALA A 1 102 ? -5.113 20.734 -2.908 1 97.19 102 ALA A O 1
ATOM 793 N N . ASN A 1 103 ? -6.949 21.094 -1.544 1 98.75 103 ASN A N 1
ATOM 794 C CA . ASN A 1 103 ? -6.184 21.406 -0.342 1 98.75 103 ASN A CA 1
ATOM 795 C C . ASN A 1 103 ? -6.562 20.484 0.819 1 98.75 103 ASN A C 1
ATOM 797 O O . ASN A 1 103 ? -7.746 20.297 1.108 1 98.75 103 ASN A O 1
ATOM 801 N N . PHE A 1 104 ? -5.582 19.953 1.41 1 98.88 104 PHE A N 1
ATOM 802 C CA . PHE A 1 104 ? -5.703 19.141 2.615 1 98.88 104 PHE A CA 1
ATOM 803 C C . PHE A 1 104 ? -5.102 19.859 3.816 1 98.88 104 PHE A C 1
ATOM 805 O O . PHE A 1 104 ? -4.027 20.453 3.715 1 98.88 104 PHE A O 1
ATOM 812 N N . TYR A 1 105 ? -5.82 19.781 4.961 1 98.94 105 TYR A N 1
ATOM 813 C CA . TYR A 1 105 ? -5.332 20.469 6.152 1 98.94 105 TYR A CA 1
ATOM 814 C C . TYR A 1 105 ? -5.254 19.5 7.336 1 98.94 105 TYR A C 1
ATOM 816 O O . TYR A 1 105 ? -6.223 18.812 7.648 1 98.94 105 TYR A O 1
ATOM 824 N N . ILE A 1 106 ? -4.145 19.438 7.902 1 98.94 106 ILE A N 1
ATOM 825 C CA . ILE A 1 106 ? -3.918 18.828 9.203 1 98.94 106 ILE A CA 1
ATOM 826 C C . ILE A 1 106 ? -3.479 19.875 10.211 1 98.94 106 ILE A C 1
ATOM 828 O O . ILE A 1 106 ? -2.385 20.438 10.094 1 98.94 106 ILE A O 1
ATOM 832 N N . ASN A 1 107 ? -4.316 20.109 11.203 1 98.81 107 ASN A N 1
ATOM 833 C CA . ASN A 1 107 ? -4.082 21.172 12.18 1 98.81 107 ASN A CA 1
ATOM 834 C C . ASN A 1 107 ? -4.102 20.641 13.609 1 98.81 107 ASN A C 1
ATOM 836 O O . ASN A 1 107 ? -5.156 20.266 14.125 1 98.81 107 ASN A O 1
ATOM 840 N N . GLY A 1 108 ? -2.986 20.656 14.211 1 98.19 108 GLY A N 1
ATOM 841 C CA . GLY A 1 108 ? -2.906 20.109 15.562 1 98.19 108 GLY A CA 1
ATOM 842 C C . GLY A 1 108 ? -2.98 18.609 15.594 1 98.19 108 GLY A C 1
ATOM 843 O O . GLY A 1 108 ? -3.07 17.953 14.547 1 98.19 108 GLY A O 1
ATOM 844 N N . GLY A 1 109 ? -2.834 18.062 16.828 1 98.19 109 GLY A N 1
ATOM 845 C CA . GLY A 1 109 ? -2.9 16.625 17.016 1 98.19 109 GLY A CA 1
ATOM 846 C C . GLY A 1 109 ? -1.557 15.938 16.844 1 98.19 109 GLY A C 1
ATOM 847 O O . GLY A 1 109 ? -0.51 16.547 17.062 1 98.19 109 GLY A O 1
ATOM 848 N N . GLY A 1 110 ? -1.688 14.594 16.531 1 98.12 110 GLY A N 1
ATOM 849 C CA . GLY A 1 110 ? -0.443 13.852 16.391 1 98.12 110 GLY A CA 1
ATOM 850 C C . GLY A 1 110 ? -0.654 12.383 16.062 1 98.12 110 GLY A C 1
ATOM 851 O O . GLY A 1 110 ? -1.789 11.906 16.047 1 98.12 110 GLY A O 1
ATOM 852 N N . ALA A 1 111 ? 0.381 11.766 15.781 1 97.69 111 ALA A N 1
ATOM 853 C CA . ALA A 1 111 ? 0.439 10.336 15.477 1 97.69 111 ALA A CA 1
ATOM 854 C C . ALA A 1 111 ? 1.689 9.695 16.078 1 97.69 111 ALA A C 1
ATOM 856 O O . ALA A 1 111 ? 2.785 10.25 15.977 1 97.69 111 ALA A O 1
ATOM 857 N N . ARG A 1 112 ? 1.438 8.477 16.672 1 95.38 112 ARG A N 1
ATOM 858 C CA . ARG A 1 112 ? 2.615 7.93 17.344 1 95.38 112 ARG A CA 1
ATOM 859 C C . ARG A 1 112 ? 2.533 6.41 17.453 1 95.38 112 ARG A C 1
ATOM 861 O O . ARG A 1 112 ? 1.491 5.82 17.156 1 95.38 112 ARG A O 1
ATOM 868 N N . ASN A 1 113 ? 3.625 5.816 17.828 1 93 113 ASN A N 1
ATOM 869 C CA . ASN A 1 113 ? 3.781 4.41 18.188 1 93 113 ASN A CA 1
ATOM 870 C C . ASN A 1 113 ? 3.461 3.5 17 1 93 113 ASN A C 1
ATOM 872 O O . ASN A 1 113 ? 2.525 2.699 17.062 1 93 113 ASN A O 1
ATOM 876 N N . GLY A 1 114 ? 4.32 3.555 16.047 1 89.44 114 GLY A N 1
ATOM 877 C CA . GLY A 1 114 ? 4.121 2.676 14.906 1 89.44 114 GLY A CA 1
ATOM 878 C C . GLY A 1 114 ? 5.363 2.523 14.047 1 89.44 114 GLY A C 1
ATOM 879 O O . GLY A 1 114 ? 6.438 3.016 14.406 1 89.44 114 GLY A O 1
ATOM 880 N N . ASN A 1 115 ? 5.141 1.819 12.984 1 83.62 115 ASN A N 1
ATOM 881 C CA . ASN A 1 115 ? 6.238 1.562 12.055 1 83.62 115 ASN A CA 1
ATOM 882 C C . ASN A 1 115 ? 5.875 1.974 10.633 1 83.62 115 ASN A C 1
ATOM 884 O O . ASN A 1 115 ? 6.531 1.555 9.68 1 83.62 115 ASN A O 1
ATOM 888 N N . GLY A 1 116 ? 4.844 2.678 10.484 1 88 116 GLY A N 1
ATOM 889 C CA . GLY A 1 116 ? 4.402 3.121 9.172 1 88 116 GLY A CA 1
ATOM 890 C C . GLY A 1 116 ? 4.645 4.598 8.93 1 88 116 GLY A C 1
ATOM 891 O O . GLY A 1 116 ? 5.676 5.141 9.328 1 88 116 GLY A O 1
ATOM 892 N N . LYS A 1 117 ? 3.738 5.195 8.141 1 91.94 117 LYS A N 1
ATOM 893 C CA . LYS A 1 117 ? 3.814 6.621 7.832 1 91.94 117 LYS A CA 1
ATOM 894 C C . LYS A 1 117 ? 2.834 7.422 8.688 1 91.94 117 LYS A C 1
ATOM 896 O O . LYS A 1 117 ? 1.689 7.008 8.875 1 91.94 117 LYS A O 1
ATOM 901 N N . ALA A 1 118 ? 3.361 8.539 9.117 1 97.12 118 ALA A N 1
ATOM 902 C CA . ALA A 1 118 ? 2.426 9.422 9.805 1 97.12 118 ALA A CA 1
ATOM 903 C C . ALA A 1 118 ? 1.391 9.992 8.828 1 97.12 118 ALA A C 1
ATOM 905 O O . ALA A 1 118 ? 0.2 10.047 9.148 1 97.12 118 ALA A O 1
ATOM 906 N N . VAL A 1 119 ? 1.879 10.406 7.625 1 98.19 119 VAL A N 1
ATOM 907 C CA . VAL A 1 119 ? 0.99 10.867 6.566 1 98.19 119 VAL A CA 1
ATOM 908 C C . VAL A 1 119 ? 1.441 10.289 5.227 1 98.19 119 VAL A C 1
ATOM 910 O O . VAL A 1 119 ? 2.625 10.352 4.883 1 98.19 119 VAL A O 1
ATOM 913 N N . GLN A 1 120 ? 0.512 9.727 4.555 1 95.69 120 GLN A N 1
ATOM 914 C CA . GLN A 1 120 ? 0.72 9.242 3.193 1 95.69 120 GLN A CA 1
ATOM 915 C C . GLN A 1 120 ? -0.097 10.055 2.191 1 95.69 120 GLN A C 1
ATOM 917 O O . GLN A 1 120 ? -1.328 10.062 2.248 1 95.69 120 GLN A O 1
ATOM 922 N N . PHE A 1 121 ? 0.602 10.734 1.274 1 97 121 PHE A N 1
ATOM 923 C CA . PHE A 1 121 ? -0.038 11.602 0.291 1 97 121 PHE A CA 1
ATOM 924 C C . PHE A 1 121 ? -0.054 10.945 -1.083 1 97 121 PHE A C 1
ATOM 926 O O . PHE A 1 121 ? 0.898 11.078 -1.854 1 97 121 PHE A O 1
ATOM 933 N N . ASP A 1 122 ? -1.183 10.391 -1.383 1 93.56 122 ASP A N 1
ATOM 934 C CA . ASP A 1 122 ? -1.308 9.641 -2.631 1 93.56 122 ASP A CA 1
ATOM 935 C C . ASP A 1 122 ? -1.961 10.492 -3.717 1 93.56 122 ASP A C 1
ATOM 937 O O . ASP A 1 122 ? -1.735 10.266 -4.91 1 93.56 122 ASP A O 1
ATOM 941 N N . GLY A 1 123 ? -2.789 11.398 -3.299 1 92.88 123 GLY A N 1
ATOM 942 C CA . GLY A 1 123 ? -3.58 12.18 -4.238 1 92.88 123 GLY A CA 1
ATOM 943 C C . GLY A 1 123 ? -2.857 13.406 -4.746 1 92.88 123 GLY A C 1
ATOM 944 O O . GLY A 1 123 ? -1.665 13.586 -4.488 1 92.88 123 GLY A O 1
ATOM 945 N N . ALA A 1 124 ? -3.586 14.203 -5.48 1 93.69 124 ALA A N 1
ATOM 946 C CA . ALA A 1 124 ? -3.064 15.438 -6.059 1 93.69 124 ALA A CA 1
ATOM 947 C C . ALA A 1 124 ? -3.311 16.625 -5.133 1 93.69 124 ALA A C 1
ATOM 949 O O . ALA A 1 124 ? -4.129 16.547 -4.215 1 93.69 124 ALA A O 1
ATOM 950 N N . GLY A 1 125 ? -2.543 17.656 -5.352 1 96.62 125 GLY A N 1
ATOM 951 C CA . GLY A 1 125 ? -2.861 18.922 -4.695 1 96.62 125 GLY A CA 1
ATOM 952 C C . GLY A 1 125 ? -1.836 19.328 -3.654 1 96.62 125 GLY A C 1
ATOM 953 O O . GLY A 1 125 ? -0.634 19.141 -3.85 1 96.62 125 GLY A O 1
ATOM 954 N N . THR A 1 126 ? -2.396 20.047 -2.578 1 98.69 126 THR A N 1
ATOM 955 C CA . THR A 1 126 ? -1.529 20.672 -1.584 1 98.69 126 THR A CA 1
ATOM 956 C C . THR A 1 126 ? -1.899 20.219 -0.178 1 98.69 126 THR A C 1
ATOM 958 O O . THR A 1 126 ? -3.078 20.188 0.183 1 98.69 126 THR A O 1
ATOM 961 N N . LEU A 1 127 ? -0.894 19.812 0.542 1 98.88 127 LEU A N 1
ATOM 962 C CA . LEU A 1 127 ? -1.058 19.484 1.952 1 98.88 127 LEU A CA 1
ATOM 963 C C . LEU A 1 127 ? -0.493 20.578 2.842 1 98.88 127 LEU A C 1
ATOM 965 O O . LEU A 1 127 ? 0.632 21.047 2.633 1 98.88 127 LEU A O 1
ATOM 969 N N . HIS A 1 128 ? -1.311 21 3.807 1 98.94 128 HIS A N 1
ATOM 970 C CA . HIS A 1 128 ? -0.896 21.906 4.871 1 98.94 128 HIS A CA 1
ATOM 971 C C . HIS A 1 128 ? -0.911 21.203 6.227 1 98.94 128 HIS A C 1
ATOM 973 O O . HIS A 1 128 ? -1.97 20.797 6.707 1 98.94 128 HIS A O 1
ATOM 979 N N . VAL A 1 129 ? 0.255 21.062 6.762 1 98.94 129 VAL A N 1
ATOM 980 C CA . VAL A 1 129 ? 0.388 20.562 8.125 1 98.94 129 VAL A CA 1
ATOM 981 C C . VAL A 1 129 ? 0.852 21.672 9.055 1 98.94 129 VAL A C 1
ATOM 983 O O . VAL A 1 129 ? 1.865 22.328 8.797 1 98.94 129 VAL A O 1
ATOM 986 N N . ASP A 1 130 ? 0.054 21.859 10.086 1 98.88 130 ASP A N 1
ATOM 987 C CA . ASP A 1 130 ? 0.41 22.922 11.039 1 98.88 130 ASP A CA 1
ATOM 988 C C . ASP A 1 130 ? 0.216 22.438 12.477 1 98.88 130 ASP A C 1
ATOM 990 O O . ASP A 1 130 ? -0.862 21.969 12.836 1 98.88 130 ASP A O 1
ATOM 994 N N . ASN A 1 131 ? 1.302 22.594 13.32 1 98.31 131 ASN A N 1
ATOM 995 C CA . ASN A 1 131 ? 1.232 22.297 14.742 1 98.31 131 ASN A CA 1
ATOM 996 C C . ASN A 1 131 ? 0.86 20.828 14.984 1 98.31 131 ASN A C 1
ATOM 998 O O . ASN A 1 131 ? -0.101 20.547 15.703 1 98.31 131 ASN A O 1
ATOM 1002 N N . PHE A 1 132 ? 1.612 19.922 14.5 1 98.62 132 PHE A N 1
ATOM 1003 C CA . PHE A 1 132 ? 1.388 18.484 14.555 1 98.62 132 PHE A CA 1
ATOM 1004 C C . PHE A 1 132 ? 2.541 17.797 15.258 1 98.62 132 PHE A C 1
ATOM 1006 O O . PHE A 1 132 ? 3.646 18.328 15.344 1 98.62 132 PHE A O 1
ATOM 1013 N N . TYR A 1 133 ? 2.229 16.625 15.828 1 98.38 133 TYR A N 1
ATOM 1014 C CA . TYR A 1 133 ? 3.223 15.844 16.562 1 98.38 133 TYR A CA 1
ATOM 1015 C C . TYR A 1 133 ? 3.373 14.453 15.945 1 98.38 133 TYR A C 1
ATOM 1017 O O . TYR A 1 133 ? 2.379 13.789 15.641 1 98.38 133 TYR A O 1
ATOM 1025 N N . ILE A 1 134 ? 4.621 14 15.703 1 98.25 134 ILE A N 1
ATOM 1026 C CA . ILE A 1 134 ? 4.938 12.633 15.32 1 98.25 134 ILE A CA 1
ATOM 1027 C C . ILE A 1 134 ? 5.895 12.016 16.328 1 98.25 134 ILE A C 1
ATOM 1029 O O . ILE A 1 134 ? 6.961 12.578 16.609 1 98.25 134 ILE A O 1
ATOM 1033 N N . GLY A 1 135 ? 5.508 10.898 16.906 1 96.94 135 GLY A N 1
ATOM 1034 C CA . GLY A 1 135 ? 6.352 10.297 17.922 1 96.94 135 GLY A CA 1
ATOM 1035 C C . GLY A 1 135 ? 6.516 8.797 17.766 1 96.94 135 GLY A C 1
ATOM 1036 O O . GLY A 1 135 ? 5.562 8.102 17.422 1 96.94 135 GLY A O 1
ATOM 1037 N N . ASN A 1 136 ? 7.793 8.312 18.078 1 95.62 136 ASN A N 1
ATOM 1038 C CA . ASN A 1 136 ? 8.062 6.879 18.125 1 95.62 136 ASN A CA 1
ATOM 1039 C C . ASN A 1 136 ? 7.535 6.164 16.891 1 95.62 136 ASN A C 1
ATOM 1041 O O . ASN A 1 136 ? 6.797 5.184 17 1 95.62 136 ASN A O 1
ATOM 1045 N N . ASN A 1 137 ? 8.016 6.648 15.727 1 94.44 137 ASN A N 1
ATOM 1046 C CA . ASN A 1 137 ? 7.512 6.148 14.453 1 94.44 137 ASN A CA 1
ATOM 1047 C C . ASN A 1 137 ? 8.633 5.965 13.438 1 94.44 137 ASN A C 1
ATOM 1049 O O . ASN A 1 137 ? 9.789 6.305 13.711 1 94.44 137 ASN A O 1
ATOM 1053 N N . TYR A 1 138 ? 8.266 5.387 12.352 1 93.12 138 TYR A N 1
ATOM 1054 C CA . TYR A 1 138 ? 9.312 5.062 11.391 1 93.12 138 TYR A CA 1
ATOM 1055 C C . TYR A 1 138 ? 9.469 6.176 10.359 1 93.12 138 TYR A C 1
ATOM 1057 O O . TYR A 1 138 ? 10.562 6.695 10.156 1 93.12 138 TYR A O 1
ATOM 1065 N N . LEU A 1 139 ? 8.352 6.543 9.664 1 94.12 139 LEU A N 1
ATOM 1066 C CA . LEU A 1 139 ? 8.406 7.586 8.648 1 94.12 139 LEU A CA 1
ATOM 1067 C C . LEU A 1 139 ? 7.496 8.75 9.016 1 94.12 139 LEU A C 1
ATOM 1069 O O . LEU A 1 139 ? 6.496 8.57 9.711 1 94.12 139 LEU A O 1
ATOM 1073 N N . GLY A 1 140 ? 7.832 9.891 8.508 1 97.38 140 GLY A N 1
ATOM 1074 C CA . GLY A 1 140 ? 6.988 11.062 8.703 1 97.38 140 GLY A CA 1
ATOM 1075 C C . GLY A 1 140 ? 5.898 11.188 7.652 1 97.38 140 GLY A C 1
ATOM 1076 O O . GLY A 1 140 ? 4.945 10.398 7.641 1 97.38 140 GLY A O 1
ATOM 1077 N N . ILE A 1 141 ? 6.102 12.156 6.754 1 98.5 141 ILE A N 1
ATOM 1078 C CA . ILE A 1 141 ? 5.164 12.5 5.691 1 98.5 141 ILE A CA 1
ATOM 1079 C C . ILE A 1 141 ? 5.754 12.125 4.336 1 98.5 141 ILE A C 1
ATOM 1081 O O . ILE A 1 141 ? 6.84 12.586 3.975 1 98.5 141 ILE A O 1
ATOM 1085 N N . ARG A 1 142 ? 4.953 11.352 3.586 1 96.31 142 ARG A N 1
ATOM 1086 C CA . ARG A 1 142 ? 5.484 10.867 2.314 1 96.31 142 ARG A CA 1
ATOM 1087 C C . ARG A 1 142 ? 4.48 11.086 1.187 1 96.31 142 ARG A C 1
ATOM 1089 O O . ARG A 1 142 ? 3.301 10.758 1.328 1 96.31 142 ARG A O 1
ATOM 1096 N N . SER A 1 143 ? 4.996 11.711 0.113 1 95.62 143 SER A N 1
ATOM 1097 C CA . SER A 1 143 ? 4.223 11.617 -1.122 1 95.62 143 SER A CA 1
ATOM 1098 C C . SER A 1 143 ? 4.523 10.32 -1.863 1 95.62 143 SER A C 1
ATOM 1100 O O . SER A 1 143 ? 5.676 9.875 -1.908 1 95.62 143 SER A O 1
ATOM 1102 N N . CYS A 1 144 ? 3.543 9.805 -2.391 1 91.12 144 CYS A N 1
ATOM 1103 C CA . CYS A 1 144 ? 3.736 8.516 -3.037 1 91.12 144 CYS A CA 1
ATOM 1104 C C . CYS A 1 144 ? 4.672 8.641 -4.234 1 91.12 144 CYS A C 1
ATOM 1106 O O . CYS A 1 144 ? 4.422 9.43 -5.145 1 91.12 144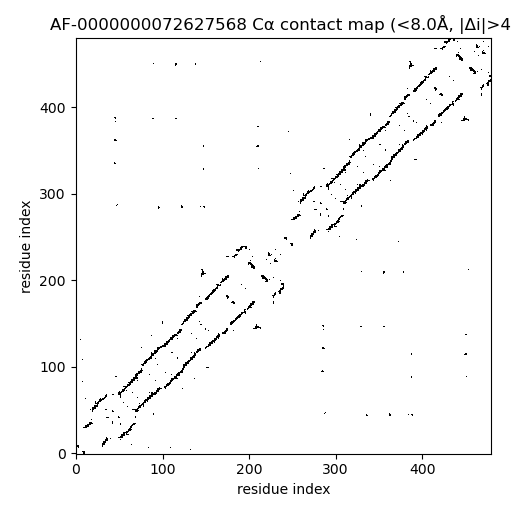 CYS A O 1
ATOM 1108 N N . GLY A 1 145 ? 5.645 7.789 -4.207 1 88.56 145 GLY A N 1
ATOM 1109 C CA . GLY A 1 145 ? 6.633 7.844 -5.273 1 88.56 145 GLY A CA 1
ATOM 1110 C C . GLY A 1 145 ? 6.613 6.617 -6.168 1 88.56 145 GLY A C 1
ATOM 1111 O O . GLY A 1 145 ? 7.414 6.512 -7.098 1 88.56 145 GLY A O 1
ATOM 1112 N N . ASN A 1 146 ? 5.715 5.711 -5.848 1 81.75 146 ASN A N 1
ATOM 1113 C CA . ASN A 1 146 ? 5.656 4.496 -6.656 1 81.75 146 ASN A CA 1
ATOM 1114 C C . ASN A 1 146 ? 4.219 4.121 -7.008 1 81.75 146 ASN A C 1
ATOM 1116 O O . ASN A 1 146 ? 3.953 3.002 -7.441 1 81.75 146 ASN A O 1
ATOM 1120 N N . CYS A 1 147 ? 3.291 5.055 -6.793 1 82.75 147 CYS A N 1
ATOM 1121 C CA . CYS A 1 147 ? 1.9 4.82 -7.164 1 82.75 147 CYS A CA 1
ATOM 1122 C C . CYS A 1 147 ? 1.726 4.855 -8.68 1 82.75 147 CYS A C 1
ATOM 1124 O O . CYS A 1 147 ? 2.441 5.578 -9.375 1 82.75 147 CYS A O 1
ATOM 1126 N N . LEU A 1 148 ? 0.712 4.086 -9.094 1 76.38 148 LEU A N 1
ATOM 1127 C CA . LEU A 1 148 ? 0.471 4.031 -10.531 1 76.38 148 LEU A CA 1
ATOM 1128 C C . LEU A 1 148 ? 0.048 5.395 -11.062 1 76.38 148 LEU A C 1
ATOM 1130 O O . LEU A 1 148 ? 0.469 5.797 -12.148 1 76.38 148 LEU A O 1
ATOM 1134 N N . GLN A 1 149 ? -0.848 5.957 -10.344 1 78.5 149 GLN A N 1
ATOM 1135 C CA . GLN A 1 149 ? -1.201 7.328 -10.688 1 78.5 149 GLN A CA 1
ATOM 1136 C C . GLN A 1 149 ? -0.364 8.328 -9.891 1 78.5 149 GLN A C 1
ATOM 1138 O O . GLN A 1 149 ? -0.306 8.25 -8.656 1 78.5 149 GLN A O 1
ATOM 1143 N N . GLN A 1 150 ? 0.296 9.164 -10.656 1 86.5 150 GLN A N 1
ATOM 1144 C CA . GLN A 1 150 ? 1.16 10.141 -10.008 1 86.5 150 GLN A CA 1
ATOM 1145 C C . GLN A 1 150 ? 0.688 11.57 -10.289 1 86.5 150 GLN A C 1
ATOM 1147 O O . GLN A 1 150 ? -0.02 11.812 -11.266 1 86.5 150 GLN A O 1
ATOM 1152 N N . TYR A 1 151 ? 1.094 12.461 -9.422 1 90.5 151 TYR A N 1
ATOM 1153 C CA . TYR A 1 151 ? 0.728 13.867 -9.461 1 90.5 151 TYR A CA 1
ATOM 1154 C C . TYR A 1 151 ? 1.879 14.742 -8.984 1 90.5 151 TYR A C 1
ATOM 1156 O O . TYR A 1 151 ? 2.818 14.258 -8.352 1 90.5 151 TYR A O 1
ATOM 1164 N N . SER A 1 152 ? 1.763 16.031 -9.414 1 91.69 152 SER A N 1
ATOM 1165 C CA . SER A 1 152 ? 2.574 17.031 -8.727 1 91.69 152 SER A CA 1
ATOM 1166 C C . SER A 1 152 ? 1.946 17.422 -7.395 1 91.69 152 SER A C 1
ATOM 1168 O O . SER A 1 152 ? 0.766 17.781 -7.34 1 91.69 152 SER A O 1
ATOM 1170 N N . ARG A 1 153 ? 2.766 17.344 -6.312 1 96.44 153 ARG A N 1
ATOM 1171 C CA . ARG A 1 153 ? 2.254 17.641 -4.977 1 96.44 153 ARG A CA 1
ATOM 1172 C C . ARG A 1 153 ? 3.119 18.672 -4.277 1 96.44 153 ARG A C 1
ATOM 1174 O O . ARG A 1 153 ? 4.34 18.688 -4.441 1 96.44 153 ARG A O 1
ATOM 1181 N N . THR A 1 154 ? 2.426 19.5 -3.541 1 98 154 THR A N 1
ATOM 1182 C CA . THR A 1 154 ? 3.115 20.453 -2.68 1 98 154 THR A CA 1
ATOM 1183 C C . THR A 1 154 ? 2.738 20.234 -1.217 1 98 154 THR A C 1
ATOM 1185 O O . THR A 1 154 ? 1.563 20.062 -0.894 1 98 154 THR A O 1
ATOM 1188 N N . MET A 1 155 ? 3.77 20.234 -0.345 1 98.75 155 MET A N 1
ATOM 1189 C CA . MET A 1 155 ? 3.531 20.078 1.087 1 98.75 155 MET A CA 1
ATOM 1190 C C . MET A 1 155 ? 4.133 21.234 1.868 1 98.75 155 MET A C 1
ATOM 1192 O O . MET A 1 155 ? 5.332 21.5 1.768 1 98.75 155 MET A O 1
ATOM 1196 N N . TYR A 1 156 ? 3.27 21.922 2.619 1 98.94 156 TYR A N 1
ATOM 1197 C CA . TYR A 1 156 ? 3.689 22.922 3.598 1 98.94 156 TYR A CA 1
ATOM 1198 C C . TYR A 1 156 ? 3.625 22.359 5.012 1 98.94 156 TYR A C 1
ATOM 1200 O O . TYR A 1 156 ? 2.551 21.984 5.492 1 98.94 156 TYR A O 1
ATOM 1208 N N . VAL A 1 157 ? 4.805 22.297 5.652 1 98.94 157 VAL A N 1
ATOM 1209 C CA . VAL A 1 157 ? 4.879 21.75 7.008 1 98.94 157 VAL A CA 1
ATOM 1210 C C . VAL A 1 157 ? 5.441 22.812 7.953 1 98.94 157 VAL A C 1
ATOM 1212 O O . VAL A 1 157 ? 6.578 23.266 7.793 1 98.94 157 VAL A O 1
ATOM 1215 N N . ASN A 1 158 ? 4.586 23.188 8.836 1 98.88 158 ASN A N 1
ATOM 1216 C CA . ASN A 1 158 ? 4.926 24.234 9.789 1 98.88 158 ASN A CA 1
ATOM 1217 C C . ASN A 1 158 ? 4.637 23.812 11.227 1 98.88 158 ASN A C 1
ATOM 1219 O O . ASN A 1 158 ? 3.588 23.234 11.5 1 98.88 158 ASN A O 1
ATOM 1223 N N . ARG A 1 159 ? 5.57 24.109 12.234 1 98.69 159 ARG A N 1
ATOM 1224 C CA . ARG A 1 159 ? 5.434 23.812 13.656 1 98.69 159 ARG A CA 1
ATOM 1225 C C . ARG A 1 159 ? 5.152 22.328 13.867 1 98.69 159 ARG A C 1
ATOM 1227 O O . ARG A 1 159 ? 4.137 21.953 14.461 1 98.69 159 ARG A O 1
ATOM 1234 N N . LEU A 1 160 ? 6.094 21.547 13.336 1 98.81 160 LEU A N 1
ATOM 1235 C CA . LEU A 1 160 ? 6.059 20.109 13.523 1 98.81 160 LEU A CA 1
ATOM 1236 C C . LEU A 1 160 ? 7.074 19.672 14.57 1 98.81 160 LEU A C 1
ATOM 1238 O O . LEU A 1 160 ? 8.227 20.109 14.547 1 98.81 160 LEU A O 1
ATOM 1242 N N . THR A 1 161 ? 6.625 18.969 15.555 1 98.31 161 THR A N 1
ATOM 1243 C CA . THR A 1 161 ? 7.523 18.297 16.484 1 98.31 161 THR A CA 1
ATOM 1244 C C . THR A 1 161 ? 7.633 16.812 16.172 1 98.31 161 THR A C 1
ATOM 1246 O O . THR A 1 161 ? 6.621 16.109 16.109 1 98.31 161 THR A O 1
ATOM 1249 N N . VAL A 1 162 ? 8.836 16.281 15.922 1 98.44 162 VAL A N 1
ATOM 1250 C CA . VAL A 1 162 ? 9.109 14.875 15.664 1 98.44 162 VAL A CA 1
ATOM 1251 C C . VAL A 1 162 ? 10.008 14.312 16.766 1 98.44 162 VAL A C 1
ATOM 1253 O O . VAL A 1 162 ? 11.102 14.836 17 1 98.44 162 VAL A O 1
ATOM 1256 N N . GLU A 1 163 ? 9.547 13.328 17.391 1 97.75 163 GLU A N 1
ATOM 1257 C CA . GLU A 1 163 ? 10.305 12.75 18.5 1 97.75 163 GLU A CA 1
ATOM 1258 C C . GLU A 1 163 ? 10.531 11.25 18.297 1 97.75 163 GLU A C 1
ATOM 1260 O O . GLU A 1 163 ? 9.578 10.484 18.156 1 97.75 163 GLU A O 1
ATOM 1265 N N . ASN A 1 164 ? 11.789 10.844 18.25 1 96.94 164 ASN A N 1
ATOM 1266 C CA . ASN A 1 164 ? 12.156 9.438 18.141 1 96.94 164 ASN A CA 1
ATOM 1267 C C . ASN A 1 164 ? 11.641 8.828 16.828 1 96.94 164 ASN A C 1
ATOM 1269 O O . ASN A 1 164 ? 11.039 7.754 16.844 1 96.94 164 ASN A O 1
ATOM 1273 N N . LEU A 1 165 ? 11.797 9.555 15.781 1 96.56 165 LEU A N 1
ATOM 1274 C CA . LEU A 1 165 ? 11.68 8.938 14.461 1 96.56 165 LEU A CA 1
ATOM 1275 C C . LEU A 1 165 ? 12.852 8 14.203 1 96.56 165 LEU A C 1
ATOM 1277 O O . LEU A 1 165 ? 13.961 8.234 14.68 1 96.56 165 LEU A O 1
ATOM 1281 N N . ALA A 1 166 ? 12.594 7.023 13.477 1 94 166 ALA A N 1
ATOM 1282 C CA . ALA A 1 166 ? 13.625 6.012 13.258 1 94 166 ALA A CA 1
ATOM 1283 C C . ALA A 1 166 ? 14.883 6.633 12.656 1 94 166 ALA A C 1
ATOM 1285 O O . ALA A 1 166 ? 14.797 7.473 11.758 1 94 166 ALA A O 1
ATOM 1286 N N . ALA A 1 167 ? 16.016 6.102 13.125 1 93.12 167 ALA A N 1
ATOM 1287 C CA . ALA A 1 167 ? 17.297 6.59 12.641 1 93.12 167 ALA A CA 1
ATOM 1288 C C . ALA A 1 167 ? 17.438 6.395 11.133 1 93.12 167 ALA A C 1
ATOM 1290 O O . ALA A 1 167 ? 17.062 5.34 10.602 1 93.12 167 ALA A O 1
ATOM 1291 N N . GLY A 1 168 ? 17.906 7.418 10.453 1 93.94 168 GLY A N 1
ATOM 1292 C CA . GLY A 1 168 ? 18.141 7.348 9.016 1 93.94 168 GLY A CA 1
ATOM 1293 C C . GLY A 1 168 ? 16.922 7.684 8.188 1 93.94 168 GLY A C 1
ATOM 1294 O O . GLY A 1 168 ? 17 7.789 6.965 1 93.94 168 GLY A O 1
ATOM 1295 N N . GLN A 1 169 ? 15.836 7.906 8.812 1 94.56 169 GLN A N 1
ATOM 1296 C CA . GLN A 1 169 ? 14.594 8.141 8.086 1 94.56 169 GLN A CA 1
ATOM 1297 C C . GLN A 1 169 ? 14.305 9.633 7.965 1 94.56 169 GLN A C 1
ATOM 1299 O O . GLN A 1 169 ? 15.125 10.469 8.359 1 94.56 169 GLN A O 1
ATOM 1304 N N . PHE A 1 170 ? 13.227 9.953 7.301 1 97.12 170 PHE A N 1
ATOM 1305 C CA . PHE A 1 170 ? 12.953 11.336 6.926 1 97.12 170 PHE A CA 1
ATOM 1306 C C . PHE A 1 170 ? 11.656 11.82 7.57 1 97.12 170 PHE A C 1
ATOM 1308 O O . PHE A 1 170 ? 10.758 11.023 7.836 1 97.12 170 PHE A O 1
ATOM 1315 N N . ILE A 1 171 ? 11.609 13.133 7.766 1 98.5 171 ILE A N 1
ATOM 1316 C CA . ILE A 1 171 ? 10.383 13.797 8.195 1 98.5 171 ILE A CA 1
ATOM 1317 C C . ILE A 1 171 ? 9.453 13.977 6.992 1 98.5 171 ILE A C 1
ATOM 1319 O O . ILE A 1 171 ? 8.258 13.68 7.074 1 98.5 171 ILE A O 1
ATOM 1323 N N . VAL A 1 172 ? 10.031 14.461 5.848 1 98.62 172 VAL A N 1
ATOM 1324 C CA . VAL A 1 172 ? 9.25 14.57 4.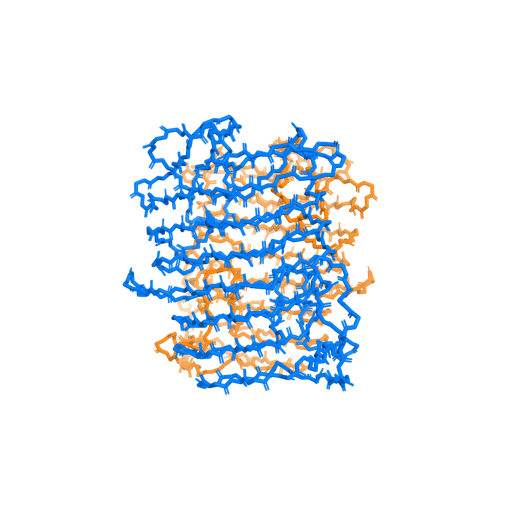621 1 98.62 172 VAL A CA 1
ATOM 1325 C C . VAL A 1 172 ? 10 13.906 3.469 1 98.62 172 VAL A C 1
ATOM 1327 O O . VAL A 1 172 ? 11.203 14.117 3.301 1 98.62 172 VAL A O 1
ATOM 1330 N N . GLY A 1 173 ? 9.305 13.062 2.723 1 96.62 173 GLY A N 1
ATOM 1331 C CA . GLY A 1 173 ? 9.82 12.477 1.495 1 96.62 173 GLY A CA 1
ATOM 1332 C C . GLY A 1 173 ? 9.07 12.938 0.257 1 96.62 173 GLY A C 1
ATOM 1333 O O . GLY A 1 173 ? 7.844 12.844 0.194 1 96.62 173 GLY A O 1
ATOM 1334 N N . VAL A 1 174 ? 9.82 13.438 -0.715 1 96.88 174 VAL A N 1
ATOM 1335 C CA . VAL A 1 174 ? 9.227 13.945 -1.949 1 96.88 174 VAL A CA 1
ATOM 1336 C C . VAL A 1 174 ? 9.844 13.227 -3.148 1 96.88 174 VAL A C 1
ATOM 1338 O O . VAL A 1 174 ? 10.891 12.586 -3.025 1 96.88 174 VAL A O 1
ATOM 1341 N N . ASN A 1 175 ? 9.18 13.391 -4.223 1 94.62 175 ASN A N 1
ATOM 1342 C CA . ASN A 1 175 ? 9.633 12.695 -5.426 1 94.62 175 ASN A CA 1
ATOM 1343 C C . ASN A 1 175 ? 9.953 13.68 -6.551 1 94.62 175 ASN A C 1
ATOM 1345 O O . ASN A 1 175 ? 9.188 14.609 -6.801 1 94.62 175 ASN A O 1
ATOM 1349 N N . ASN A 1 176 ? 11.211 13.305 -7.133 1 80.88 176 ASN A N 1
ATOM 1350 C CA . ASN A 1 176 ? 11.766 14.117 -8.211 1 80.88 176 ASN A CA 1
ATOM 1351 C C . ASN A 1 176 ? 11.531 13.477 -9.57 1 80.88 176 ASN A C 1
ATOM 1353 O O . ASN A 1 176 ? 12.062 12.398 -9.859 1 80.88 176 ASN A O 1
ATOM 1357 N N . ASN A 1 177 ? 10.648 13.766 -10.289 1 66.62 177 ASN A N 1
ATOM 1358 C CA . ASN A 1 177 ? 10.664 13.484 -11.719 1 66.62 177 ASN A C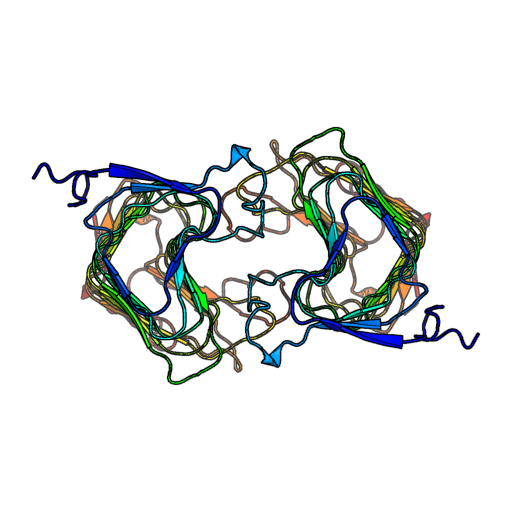A 1
ATOM 1359 C C . ASN A 1 177 ? 9.578 14.25 -12.461 1 66.62 177 ASN A C 1
ATOM 1361 O O . ASN A 1 177 ? 8.75 14.922 -11.836 1 66.62 177 ASN A O 1
ATOM 1365 N N . THR A 1 178 ? 9.93 14.336 -13.719 1 58.78 178 THR A N 1
ATOM 1366 C CA . THR A 1 178 ? 9.188 15.242 -14.586 1 58.78 178 THR A CA 1
ATOM 1367 C C . THR A 1 178 ? 7.691 15.141 -14.336 1 58.78 178 THR A C 1
ATOM 1369 O O . THR A 1 178 ? 6.977 16.141 -14.375 1 58.78 178 THR A O 1
ATOM 1372 N N . ASN A 1 179 ? 7.406 13.938 -13.938 1 61.34 179 ASN A N 1
ATOM 1373 C CA . ASN A 1 179 ? 5.957 13.805 -13.867 1 61.34 179 ASN A CA 1
ATOM 1374 C C . ASN A 1 179 ? 5.43 14.086 -12.461 1 61.34 179 ASN A C 1
ATOM 1376 O O . ASN A 1 179 ? 4.227 14.266 -12.273 1 61.34 179 ASN A O 1
ATOM 1380 N N . PHE A 1 180 ? 6.277 14.219 -11.516 1 76.69 180 PHE A N 1
ATOM 1381 C CA . PHE A 1 180 ? 5.812 14.344 -10.141 1 76.69 180 PHE A CA 1
ATOM 1382 C C . PHE A 1 180 ? 6.047 15.758 -9.617 1 76.69 180 PHE A C 1
ATOM 1384 O O . PHE A 1 180 ? 5.094 16.5 -9.375 1 76.69 180 PHE A O 1
ATOM 1391 N N . LYS A 1 181 ? 7.27 16.266 -9.641 1 87.75 181 LYS A N 1
ATOM 1392 C CA . LYS A 1 181 ? 7.785 17.562 -9.203 1 87.75 181 LYS A CA 1
ATOM 1393 C C . LYS A 1 181 ? 7.227 17.938 -7.832 1 87.75 181 LYS A C 1
ATOM 1395 O O . LYS A 1 181 ? 6.746 19.062 -7.637 1 87.75 181 LYS A O 1
ATOM 1400 N N . ASP A 1 182 ? 7.281 17 -6.941 1 96.94 182 ASP A N 1
ATOM 1401 C CA . ASP A 1 182 ? 6.844 17.266 -5.574 1 96.94 182 ASP A CA 1
ATOM 1402 C C . ASP A 1 182 ? 7.719 18.328 -4.918 1 96.94 182 ASP A C 1
ATOM 1404 O O . ASP A 1 182 ? 8.906 18.453 -5.234 1 96.94 182 ASP A O 1
ATOM 1408 N N . LYS A 1 183 ? 7.074 19.141 -4.051 1 97.06 183 LYS A N 1
ATOM 1409 C CA . LYS A 1 183 ? 7.801 20.125 -3.254 1 97.06 183 LYS A CA 1
ATOM 1410 C C . LYS A 1 183 ? 7.387 20.062 -1.787 1 97.06 183 LYS A C 1
ATOM 1412 O O . LYS A 1 183 ? 6.207 19.875 -1.477 1 97.06 183 LYS A O 1
ATOM 1417 N N . ALA A 1 184 ? 8.383 20.281 -0.965 1 98.44 184 ALA A N 1
ATOM 1418 C CA . ALA A 1 184 ? 8.133 20.391 0.469 1 98.44 184 ALA A CA 1
ATOM 1419 C C . ALA A 1 184 ? 8.75 21.672 1.039 1 98.44 184 ALA A C 1
ATOM 1421 O O . ALA A 1 184 ? 9.938 21.938 0.832 1 98.44 184 ALA A O 1
ATOM 1422 N N . TYR A 1 185 ? 7.949 22.406 1.704 1 98.81 185 TYR A N 1
ATOM 1423 C CA . TYR A 1 185 ? 8.359 23.594 2.461 1 98.81 185 TYR A CA 1
ATOM 1424 C C . TYR A 1 185 ? 8.297 23.328 3.961 1 98.81 185 TYR A C 1
ATOM 1426 O O . TYR A 1 185 ? 7.238 23 4.5 1 98.81 185 TYR A O 1
ATOM 1434 N N . LEU A 1 186 ? 9.477 23.438 4.621 1 98.88 186 LEU A N 1
ATOM 1435 C CA . LEU A 1 186 ? 9.547 23.172 6.055 1 98.88 186 LEU A CA 1
ATOM 1436 C C . LEU A 1 186 ? 9.898 24.422 6.836 1 98.88 186 LEU A C 1
ATOM 1438 O O . LEU A 1 186 ? 10.859 25.125 6.5 1 98.88 186 LEU A O 1
ATOM 1442 N N . THR A 1 187 ? 9.102 24.734 7.785 1 98.81 187 THR A N 1
ATOM 1443 C CA . THR A 1 187 ? 9.352 25.844 8.695 1 98.81 187 THR A CA 1
ATOM 1444 C C . THR A 1 187 ? 9.062 25.438 10.141 1 98.81 187 THR A C 1
ATOM 1446 O O . THR A 1 187 ? 8.055 24.781 10.414 1 98.81 187 THR A O 1
ATOM 1449 N N . ASN A 1 188 ? 9.969 25.75 11.117 1 98.56 188 ASN A N 1
ATOM 1450 C CA . ASN A 1 188 ? 9.789 25.5 12.547 1 98.56 188 ASN A CA 1
ATOM 1451 C C . ASN A 1 188 ? 9.617 24.016 12.844 1 98.56 188 ASN A C 1
ATOM 1453 O O . ASN A 1 188 ? 8.648 23.609 13.492 1 98.56 188 ASN A O 1
ATOM 1457 N N . ILE A 1 189 ? 10.578 23.234 12.398 1 98.81 189 ILE A N 1
ATOM 1458 C CA . ILE A 1 189 ? 10.602 21.797 12.633 1 98.81 189 ILE A CA 1
ATOM 1459 C C . ILE A 1 189 ? 11.477 21.484 13.844 1 98.81 189 ILE A C 1
ATOM 1461 O O . ILE A 1 189 ? 12.641 21.875 13.891 1 98.81 189 ILE A O 1
ATOM 1465 N N . HIS A 1 190 ? 10.961 20.812 14.844 1 98.31 190 HIS A N 1
ATOM 1466 C CA . HIS A 1 190 ? 11.695 20.406 16.031 1 98.31 190 HIS A CA 1
ATOM 1467 C C . HIS A 1 190 ? 11.914 18.891 16.047 1 98.31 190 HIS A C 1
ATOM 1469 O O . HIS A 1 190 ? 10.953 18.125 16.016 1 98.31 190 HIS A O 1
ATOM 1475 N N . ILE A 1 191 ? 13.117 18.438 16.016 1 98.44 191 ILE A N 1
ATOM 1476 C CA . ILE A 1 191 ? 13.484 17.031 16.031 1 98.44 191 ILE A CA 1
ATOM 1477 C C . ILE A 1 191 ? 14.086 16.656 17.375 1 98.44 191 ILE A C 1
ATOM 1479 O O . ILE A 1 191 ? 15.125 17.203 17.766 1 98.44 191 ILE A O 1
ATOM 1483 N N . LEU A 1 192 ? 13.461 15.797 18.031 1 97.94 192 LEU A N 1
ATOM 1484 C CA . LEU A 1 192 ? 13.781 15.477 19.422 1 97.94 192 LEU A CA 1
ATOM 1485 C C . LEU A 1 192 ? 14.047 13.984 19.578 1 97.94 192 LEU A C 1
ATOM 1487 O O . LEU A 1 192 ? 13.719 13.188 18.703 1 97.94 192 LEU A O 1
ATOM 1491 N N . GLY A 1 193 ? 14.641 13.625 20.734 1 97.12 193 GLY A N 1
ATOM 1492 C CA . GLY A 1 193 ? 14.82 12.234 21.125 1 97.12 193 GLY A CA 1
ATOM 1493 C C . GLY A 1 193 ? 16.188 11.695 20.766 1 97.12 193 GLY A C 1
ATOM 1494 O O . GLY A 1 193 ? 17.031 12.414 20.219 1 97.12 193 GLY A O 1
ATOM 1495 N N . SER A 1 194 ? 16.422 10.43 20.969 1 95.5 194 SER A N 1
ATOM 1496 C CA . SER A 1 194 ? 17.75 9.82 20.906 1 95.5 194 SER A CA 1
ATOM 1497 C C . SER A 1 194 ? 18.219 9.68 19.453 1 95.5 194 SER A C 1
ATOM 1499 O O . SER A 1 194 ? 19.422 9.586 19.203 1 95.5 194 SER A O 1
ATOM 1501 N N . THR A 1 195 ? 17.297 9.727 18.5 1 96.19 195 THR A N 1
ATOM 1502 C CA . THR A 1 195 ? 17.672 9.531 17.109 1 96.19 195 THR A CA 1
ATOM 1503 C C . THR A 1 195 ? 17.719 10.867 16.359 1 96.19 195 THR A C 1
ATOM 1505 O O . THR A 1 195 ? 17.922 10.898 15.148 1 96.19 195 THR A O 1
ATOM 1508 N N . ALA A 1 196 ? 17.5 11.914 17.062 1 97.38 196 ALA A N 1
ATOM 1509 C CA . ALA A 1 196 ? 17.266 13.219 16.453 1 97.38 196 ALA A CA 1
ATOM 1510 C C . ALA A 1 196 ? 18.375 13.562 15.461 1 97.38 196 ALA A C 1
ATOM 1512 O O . ALA A 1 196 ? 18.109 14.047 14.359 1 97.38 196 ALA A O 1
ATOM 1513 N N . ASP A 1 197 ? 19.609 13.188 15.797 1 96.88 197 ASP A N 1
ATOM 1514 C CA . ASP A 1 197 ? 20.766 13.562 14.984 1 96.88 197 ASP A CA 1
ATOM 1515 C C . ASP A 1 197 ? 20.844 12.695 13.727 1 96.88 197 ASP A C 1
ATOM 1517 O O . ASP A 1 197 ? 21.594 13.016 12.805 1 96.88 197 ASP A O 1
ATOM 1521 N N . GLN A 1 198 ? 20.062 11.695 13.703 1 97 198 GLN A N 1
ATOM 1522 C CA . GLN A 1 198 ? 20.156 10.75 12.594 1 97 198 GLN A CA 1
ATOM 1523 C C . GLN A 1 198 ? 18.953 10.875 11.664 1 97 198 GLN A C 1
ATOM 1525 O O . GLN A 1 198 ? 18.875 10.188 10.641 1 97 198 GLN A O 1
ATOM 1530 N N . VAL A 1 199 ? 18.047 11.703 11.961 1 97.44 199 VAL A N 1
ATOM 1531 C CA . VAL A 1 199 ? 16.828 11.906 11.172 1 97.44 199 VAL A CA 1
ATOM 1532 C C . VAL A 1 199 ? 17.062 13 10.133 1 97.44 199 VAL A C 1
ATOM 1534 O O . VAL A 1 199 ? 17.703 14.016 10.43 1 97.44 199 VAL A O 1
ATOM 1537 N N . TYR A 1 200 ? 16.547 12.781 8.93 1 98.25 200 TYR A N 1
ATOM 1538 C CA . TYR A 1 200 ? 16.641 13.789 7.875 1 98.25 200 TYR A CA 1
ATOM 1539 C C . TYR A 1 200 ? 15.344 14.586 7.77 1 98.25 200 TYR A C 1
ATOM 1541 O O . TYR A 1 200 ? 14.266 14.008 7.621 1 98.25 200 TYR A O 1
ATOM 1549 N N . PRO A 1 201 ? 15.43 15.883 7.773 1 98.69 201 PRO A N 1
ATOM 1550 C CA . PRO A 1 201 ? 14.219 16.688 7.582 1 98.69 201 PRO A CA 1
ATOM 1551 C C . PRO A 1 201 ? 13.516 16.391 6.258 1 98.69 201 PRO A C 1
ATOM 1553 O O . PRO A 1 201 ? 12.281 16.375 6.195 1 98.69 201 PRO A O 1
ATOM 1556 N N . CYS A 1 202 ? 14.367 16.094 5.207 1 98.56 202 CYS A N 1
ATOM 1557 C CA . CYS A 1 202 ? 13.766 15.898 3.895 1 98.56 202 CYS A CA 1
ATOM 1558 C C . CYS A 1 202 ? 14.633 14.992 3.025 1 98.56 202 CYS A C 1
ATOM 1560 O O . CYS A 1 202 ? 15.859 15.141 3 1 98.56 202 CYS A O 1
ATOM 1562 N N . LYS A 1 203 ? 14.023 14.039 2.406 1 96.75 203 LYS A N 1
ATOM 1563 C CA . LYS A 1 203 ? 14.656 13.227 1.375 1 96.75 203 LYS A CA 1
ATOM 1564 C C . LYS A 1 203 ? 13.945 13.383 0.034 1 96.75 203 LYS A C 1
ATOM 1566 O O . LYS A 1 203 ? 12.719 13.492 -0.016 1 96.75 203 LYS A O 1
ATOM 1571 N N . VAL A 1 204 ? 14.75 13.367 -1.032 1 95.88 204 VAL A N 1
ATOM 1572 C CA . VAL A 1 204 ? 14.227 13.375 -2.396 1 95.88 204 VAL A CA 1
ATOM 1573 C C . VAL A 1 204 ? 14.438 12.008 -3.037 1 95.88 204 VAL A C 1
ATOM 1575 O O . VAL A 1 204 ? 15.539 11.445 -2.979 1 95.88 204 VAL A O 1
ATOM 1578 N N . PHE A 1 205 ? 13.391 11.562 -3.625 1 93.19 205 PHE A N 1
ATOM 1579 C CA . PHE A 1 205 ? 13.438 10.242 -4.242 1 93.19 205 PHE A CA 1
ATOM 1580 C C . PHE A 1 205 ? 13.242 10.344 -5.75 1 93.19 205 PHE A C 1
ATOM 1582 O O . PHE A 1 205 ? 12.656 11.312 -6.242 1 93.19 205 PHE A O 1
ATOM 1589 N N . ASP A 1 206 ? 13.727 9.289 -6.434 1 90.81 206 ASP A N 1
ATOM 1590 C CA . ASP A 1 206 ? 13.422 9.094 -7.852 1 90.81 206 ASP A CA 1
ATOM 1591 C C . ASP A 1 206 ? 12.102 8.336 -8.031 1 90.81 206 ASP A C 1
ATOM 1593 O O . ASP A 1 206 ? 12.094 7.113 -8.156 1 90.81 206 ASP A O 1
ATOM 1597 N N . GLY A 1 207 ? 11.008 9.102 -8.023 1 88.75 207 GLY A N 1
ATOM 1598 C CA . GLY A 1 207 ? 9.688 8.508 -8.102 1 88.75 207 GLY A CA 1
ATOM 1599 C C . GLY A 1 207 ? 9.43 7.785 -9.406 1 88.75 207 GLY A C 1
ATOM 1600 O O . GLY A 1 207 ? 10.094 8.055 -10.414 1 88.75 207 GLY A O 1
ATOM 1601 N N . ASN A 1 208 ? 8.523 6.883 -9.414 1 82.19 208 ASN A N 1
ATOM 1602 C CA . ASN A 1 208 ? 8.078 6.133 -10.586 1 82.19 208 ASN A CA 1
ATOM 1603 C C . ASN A 1 208 ? 6.57 5.902 -10.562 1 82.19 208 ASN A C 1
ATOM 1605 O O . ASN A 1 208 ? 5.879 6.395 -9.664 1 82.19 208 ASN A O 1
ATOM 1609 N N . ASN A 1 209 ? 6.094 5.332 -11.57 1 79.81 209 ASN A N 1
ATOM 1610 C CA . ASN A 1 209 ? 4.672 5.012 -11.641 1 79.81 209 ASN A CA 1
ATOM 1611 C C . ASN A 1 209 ? 4.445 3.521 -11.883 1 79.81 209 ASN A C 1
ATOM 1613 O O . ASN A 1 209 ? 3.494 3.137 -12.562 1 79.81 209 ASN A O 1
ATOM 1617 N N . ASN A 1 210 ? 5.406 2.73 -11.312 1 71.12 210 ASN A N 1
ATOM 1618 C CA . ASN A 1 210 ? 5.344 1.312 -11.656 1 71.12 210 ASN A CA 1
ATOM 1619 C C . ASN A 1 210 ? 5.434 0.434 -10.406 1 71.12 210 ASN A C 1
ATOM 1621 O O . ASN A 1 210 ? 5.688 -0.768 -10.508 1 71.12 210 ASN A O 1
ATOM 1625 N N . GLY A 1 211 ? 5.359 0.982 -9.234 1 71.88 211 GLY A N 1
ATOM 1626 C CA . GLY A 1 211 ? 5.328 0.22 -7.992 1 71.88 211 GLY A CA 1
ATOM 1627 C C . GLY A 1 211 ? 6.707 -0.094 -7.449 1 71.88 211 GLY A C 1
ATOM 1628 O O . GLY A 1 211 ? 6.844 -0.574 -6.324 1 71.88 211 GLY A O 1
ATOM 1629 N N . GLY A 1 212 ? 7.691 0.081 -8.297 1 71.31 212 GLY A N 1
ATOM 1630 C CA . GLY A 1 212 ? 9.039 -0.167 -7.816 1 71.31 212 GLY A CA 1
ATOM 1631 C C . GLY A 1 212 ? 9.453 0.768 -6.695 1 71.31 212 GLY A C 1
ATOM 1632 O O . GLY A 1 212 ? 8.961 1.894 -6.605 1 71.31 212 GLY A O 1
ATOM 1633 N N . ASN A 1 213 ? 10.336 0.314 -5.902 1 75.19 213 ASN A N 1
ATOM 1634 C CA . ASN A 1 213 ? 10.82 1.158 -4.816 1 75.19 213 ASN A CA 1
ATOM 1635 C C . ASN A 1 213 ? 11.648 2.33 -5.348 1 75.19 213 ASN A C 1
ATOM 1637 O O . ASN A 1 213 ? 12.664 2.131 -6.012 1 75.19 213 ASN A O 1
ATOM 1641 N N . PRO A 1 214 ? 11.234 3.516 -5.012 1 83.75 214 PRO A N 1
ATOM 1642 C CA . PRO A 1 214 ? 12.016 4.664 -5.484 1 83.75 214 PRO A CA 1
ATOM 1643 C C . PRO A 1 214 ? 13.406 4.734 -4.848 1 83.75 214 PRO A C 1
ATOM 1645 O O . PRO A 1 214 ? 13.555 4.445 -3.656 1 83.75 214 PRO A O 1
ATOM 1648 N N . ARG A 1 215 ? 14.336 5.082 -5.629 1 83 215 ARG A N 1
ATOM 1649 C CA . ARG A 1 215 ? 15.688 5.285 -5.113 1 83 215 ARG A CA 1
ATOM 1650 C C . ARG A 1 215 ? 15.828 6.668 -4.48 1 83 215 ARG A C 1
ATOM 1652 O O . ARG A 1 215 ? 15.234 7.637 -4.953 1 83 215 ARG A O 1
ATOM 1659 N N . VAL A 1 216 ? 16.688 6.742 -3.393 1 88.94 216 VAL A N 1
ATOM 1660 C CA . VAL A 1 216 ? 17 8.039 -2.795 1 88.94 216 VAL A CA 1
ATOM 1661 C C . VAL A 1 216 ? 17.922 8.82 -3.715 1 88.94 216 VAL A C 1
ATOM 1663 O O . VAL A 1 216 ? 18.953 8.297 -4.164 1 88.94 216 VAL A O 1
ATOM 1666 N N . LEU A 1 217 ? 17.562 9.992 -4.016 1 92.19 217 LEU A N 1
ATOM 1667 C CA . LEU A 1 217 ? 18.406 10.867 -4.824 1 92.19 217 LEU A CA 1
ATOM 1668 C C . LEU A 1 217 ? 19.25 11.781 -3.941 1 92.19 217 LEU A C 1
ATOM 1670 O O . LEU A 1 217 ? 20.453 11.891 -4.121 1 92.19 217 LEU A O 1
ATOM 1674 N N . THR A 1 218 ? 18.594 12.453 -3.023 1 93.38 218 THR A N 1
ATOM 1675 C CA . THR A 1 218 ? 19.266 13.328 -2.078 1 93.38 218 THR A CA 1
ATOM 1676 C C . THR A 1 218 ? 18.609 13.258 -0.705 1 93.38 218 THR A C 1
ATOM 1678 O O . THR A 1 218 ? 17.469 12.828 -0.583 1 93.38 218 THR A O 1
ATOM 1681 N N . GLN A 1 219 ? 19.328 13.555 0.31 1 95.75 219 GLN A N 1
ATOM 1682 C CA . GLN A 1 219 ? 18.875 13.633 1.692 1 95.75 219 GLN A CA 1
ATOM 1683 C C . GLN A 1 219 ? 19.375 14.898 2.369 1 95.75 219 GLN A C 1
ATOM 1685 O O . GLN A 1 219 ? 20.594 15.07 2.551 1 95.75 219 GLN A O 1
ATOM 1690 N N . GLU A 1 220 ? 18.453 15.711 2.703 1 93.69 220 GLU A N 1
ATOM 1691 C CA . GLU A 1 220 ? 18.812 17.047 3.195 1 93.69 220 GLU A CA 1
ATOM 1692 C C . GLU A 1 220 ? 18.75 17.094 4.719 1 93.69 220 GLU A C 1
ATOM 1694 O O . GLU A 1 220 ? 17.734 16.719 5.32 1 93.69 220 GLU A O 1
ATOM 1699 N N . LYS A 1 221 ? 19.766 17.672 5.324 1 94.19 221 LYS A N 1
ATOM 1700 C CA . LYS A 1 221 ? 19.844 17.688 6.781 1 94.19 221 LYS A CA 1
ATOM 1701 C C . LYS A 1 221 ? 19.781 19.109 7.324 1 94.19 221 LYS A C 1
ATOM 1703 O O . LYS A 1 221 ? 18.906 19.422 8.133 1 94.19 221 LYS A O 1
ATOM 1708 N N . THR A 1 222 ? 20.641 19.922 6.867 1 93.31 222 THR A N 1
ATOM 1709 C CA . THR A 1 222 ? 20.812 21.25 7.445 1 93.31 222 THR A CA 1
ATOM 1710 C C . THR A 1 222 ? 20.016 22.297 6.656 1 93.31 222 THR A C 1
ATOM 1712 O O . THR A 1 222 ? 19.438 23.219 7.238 1 93.31 222 THR A O 1
ATOM 1715 N N . LYS A 1 223 ? 20 22.156 5.383 1 96.88 223 LYS A N 1
ATOM 1716 C CA . LYS A 1 223 ? 19.25 23.031 4.484 1 96.88 223 LYS A CA 1
ATOM 1717 C C . LYS A 1 223 ? 18.641 22.234 3.32 1 96.88 223 LYS A C 1
ATOM 1719 O O . LYS A 1 223 ? 19.125 21.156 2.99 1 96.88 223 LYS A O 1
ATOM 1724 N N . GLY A 1 224 ? 17.625 22.781 2.771 1 97.38 224 GLY A N 1
ATOM 1725 C CA . GLY A 1 224 ? 17 22.141 1.618 1 97.38 224 GLY A CA 1
ATOM 1726 C C . GLY A 1 224 ? 17.812 22.312 0.342 1 97.38 224 GLY A C 1
ATOM 1727 O O . GLY A 1 224 ? 18.812 23.016 0.326 1 97.38 224 GLY A O 1
ATOM 1728 N N . ASP A 1 225 ? 17.328 21.641 -0.657 1 95.31 225 ASP A N 1
ATOM 1729 C CA . ASP A 1 225 ? 18.016 21.703 -1.941 1 95.31 225 ASP A CA 1
ATOM 1730 C C . ASP A 1 225 ? 17.531 22.906 -2.764 1 95.31 225 ASP A C 1
ATOM 1732 O O . ASP A 1 225 ? 18.047 23.156 -3.859 1 95.31 225 ASP A O 1
ATOM 1736 N N . GLY A 1 226 ? 16.547 23.594 -2.223 1 93.62 226 GLY A N 1
ATOM 1737 C CA . GLY A 1 226 ? 16.031 24.797 -2.867 1 93.62 226 GLY A CA 1
ATOM 1738 C C . GLY A 1 226 ? 15.102 24.5 -4.023 1 93.62 226 GLY A C 1
ATOM 1739 O O . GLY A 1 226 ? 14.539 25.422 -4.625 1 93.62 226 GLY A O 1
ATOM 1740 N N . LYS A 1 227 ? 14.891 23.328 -4.391 1 93.69 227 LYS A N 1
ATOM 1741 C CA . LYS A 1 227 ? 14.055 22.969 -5.531 1 93.69 227 LYS A CA 1
ATOM 1742 C C . LYS A 1 227 ? 12.891 22.078 -5.105 1 93.69 227 LYS A C 1
ATOM 1744 O O . LYS A 1 227 ? 11.734 22.375 -5.391 1 93.69 227 LYS A O 1
ATOM 1749 N N . TYR A 1 228 ? 13.188 21.031 -4.422 1 96.5 228 TYR A N 1
ATOM 1750 C CA . TYR A 1 228 ? 12.18 20.078 -3.984 1 96.5 228 TYR A CA 1
ATOM 1751 C C . TYR A 1 228 ? 11.969 20.156 -2.477 1 96.5 228 TYR A C 1
ATOM 1753 O O . TYR A 1 228 ? 10.836 20.094 -1.997 1 96.5 228 TYR A O 1
ATOM 1761 N N . CYS A 1 229 ? 13.07 20.234 -1.771 1 97.38 229 CYS A N 1
ATOM 1762 C CA . CYS A 1 229 ? 13.086 20.484 -0.334 1 97.38 229 CYS A CA 1
ATOM 1763 C C . CYS A 1 229 ? 13.469 21.938 -0.038 1 97.38 229 CYS A C 1
ATOM 1765 O O . CYS A 1 229 ? 14.617 22.328 -0.239 1 97.38 229 CYS A O 1
ATOM 1767 N N . ILE A 1 230 ? 12.508 22.672 0.487 1 98.56 230 ILE A N 1
ATOM 1768 C CA . ILE A 1 230 ? 12.742 24.094 0.682 1 98.56 230 ILE A CA 1
ATOM 1769 C C . ILE A 1 230 ? 12.68 24.438 2.17 1 98.56 230 ILE A C 1
ATOM 1771 O O . ILE A 1 230 ? 11.602 24.453 2.762 1 98.56 230 ILE A O 1
ATOM 1775 N N . PHE A 1 231 ? 13.859 24.609 2.77 1 98.69 231 PHE A N 1
ATOM 1776 C CA . PHE A 1 231 ? 14 25.062 4.148 1 98.69 231 PHE A CA 1
ATOM 1777 C C . PHE A 1 231 ? 15.406 25.609 4.398 1 98.69 231 PHE A C 1
ATOM 1779 O O . PHE A 1 231 ? 16.344 25.281 3.66 1 98.69 231 PHE A O 1
ATOM 1786 N N . GLU A 1 232 ? 15.469 26.469 5.391 1 98.44 232 GLU A N 1
ATOM 1787 C CA . GLU A 1 232 ? 16.75 27 5.852 1 98.44 232 GLU A CA 1
ATOM 1788 C C . GLU A 1 232 ? 17.172 26.375 7.176 1 98.44 232 GLU A C 1
ATOM 1790 O O . GLU A 1 232 ? 16.344 25.75 7.859 1 98.44 232 GLU A O 1
ATOM 1795 N N . GLU A 1 233 ? 18.422 26.547 7.496 1 97.81 233 GLU A N 1
ATOM 1796 C CA . GLU A 1 233 ? 18.953 26 8.75 1 97.81 233 GLU A CA 1
ATOM 1797 C C . GLU A 1 233 ? 18.109 26.469 9.938 1 97.81 233 GLU A C 1
ATOM 1799 O O . GLU A 1 233 ? 17.906 25.703 10.883 1 97.81 233 GLU A O 1
ATOM 1804 N N . THR A 1 234 ? 17.641 27.656 9.898 1 98.31 234 THR A N 1
ATOM 1805 C CA . THR A 1 234 ? 16.906 28.25 11.008 1 98.31 234 THR A CA 1
ATOM 1806 C C . THR A 1 234 ? 15.523 27.609 11.141 1 98.31 234 THR A C 1
ATOM 1808 O O . THR A 1 234 ? 14.844 27.766 12.156 1 98.31 234 THR A O 1
ATOM 1811 N N . ASP A 1 235 ? 15.172 26.859 10.133 1 98.69 235 ASP A N 1
ATOM 1812 C CA . ASP A 1 235 ? 13.859 26.219 10.133 1 98.69 235 ASP A CA 1
ATOM 1813 C C . ASP A 1 235 ? 13.891 24.891 10.891 1 98.69 235 ASP A C 1
ATOM 1815 O O . ASP A 1 235 ? 12.844 24.328 11.227 1 98.69 235 ASP A O 1
ATOM 1819 N N . ILE A 1 236 ? 15.055 24.312 11.102 1 98.62 236 ILE A N 1
ATOM 1820 C CA . ILE A 1 236 ? 15.227 22.984 11.672 1 98.62 236 ILE A CA 1
ATOM 1821 C C . ILE A 1 236 ? 15.922 23.078 13.031 1 98.62 236 ILE A C 1
ATOM 1823 O O . ILE A 1 236 ? 17.016 23.641 13.133 1 98.62 236 ILE A O 1
ATOM 1827 N N . HIS A 1 237 ? 15.32 22.594 14.039 1 98.12 237 HIS A N 1
ATOM 1828 C CA . HIS A 1 237 ? 15.836 22.594 15.406 1 98.12 237 HIS A CA 1
ATOM 1829 C C . HIS A 1 237 ? 16.031 21.172 15.914 1 98.12 237 HIS A C 1
ATOM 1831 O O . HIS A 1 237 ? 15.062 20.453 16.172 1 98.12 237 HIS A O 1
ATOM 1837 N N . ILE A 1 238 ? 17.25 20.734 16.094 1 96.81 238 ILE A N 1
ATOM 1838 C CA . ILE A 1 238 ? 17.594 19.391 16.516 1 96.81 238 ILE A CA 1
ATOM 1839 C C . ILE A 1 238 ? 18 19.391 17.984 1 96.81 238 ILE A C 1
ATOM 1841 O O . ILE A 1 238 ? 18.906 20.125 18.375 1 96.81 238 ILE A O 1
ATOM 1845 N N . ASN A 1 239 ? 17.312 18.719 18.766 1 91.31 239 ASN A N 1
ATOM 1846 C CA . ASN A 1 239 ? 17.609 18.578 20.188 1 91.31 239 ASN A CA 1
ATOM 1847 C C . ASN A 1 239 ? 17.688 17.109 20.594 1 91.31 239 ASN A C 1
ATOM 1849 O O . ASN A 1 239 ? 16.656 16.484 20.859 1 91.31 239 ASN A O 1
ATOM 1853 N N . SER A 1 240 ? 18.781 16.375 20.672 1 85.25 240 SER A N 1
ATOM 1854 C CA . SER A 1 240 ? 18.984 14.977 21.016 1 85.25 240 SER A CA 1
ATOM 1855 C C . SER A 1 240 ? 19.047 14.781 22.531 1 85.25 240 SER A C 1
ATOM 1857 O O . SER A 1 240 ? 19.438 15.695 23.266 1 85.25 240 SER A O 1
ATOM 1859 N N . MET B 1 1 ? -13.32 -21.531 -30.391 1 36.34 1 MET B N 1
ATOM 1860 C CA . MET B 1 1 ? -13.078 -20.625 -29.266 1 36.34 1 MET B CA 1
ATOM 1861 C C . MET B 1 1 ? -11.812 -19.797 -29.516 1 36.34 1 MET B C 1
ATOM 1863 O O . MET B 1 1 ? -10.727 -20.344 -29.656 1 36.34 1 MET B O 1
ATOM 1867 N N . CYS B 1 2 ? -11.891 -18.641 -30.172 1 37.84 2 CYS B N 1
ATOM 1868 C CA . CYS B 1 2 ? -10.695 -17.891 -30.562 1 37.84 2 CYS B CA 1
ATOM 1869 C C . CYS B 1 2 ? -9.852 -17.547 -29.344 1 37.84 2 CYS B C 1
ATOM 1871 O O . CYS B 1 2 ? -10.352 -16.938 -28.391 1 37.84 2 CYS B O 1
ATOM 1873 N N . LEU B 1 3 ? -8.875 -18.375 -29.062 1 50.09 3 LEU B N 1
ATOM 1874 C CA . LEU B 1 3 ? -7.926 -18.094 -27.984 1 50.09 3 LEU B CA 1
ATOM 1875 C C . LEU B 1 3 ? -7.145 -16.828 -28.266 1 50.09 3 LEU B C 1
ATOM 1877 O O . LEU B 1 3 ? -6.688 -16.594 -29.391 1 50.09 3 LEU B O 1
ATOM 1881 N N . LEU B 1 4 ? -7.414 -15.828 -27.484 1 54.78 4 LEU B N 1
ATOM 1882 C CA . LEU B 1 4 ? -6.625 -14.602 -27.516 1 54.78 4 LEU B CA 1
ATOM 1883 C C . LEU B 1 4 ? -5.184 -14.875 -27.094 1 54.78 4 LEU B C 1
ATOM 1885 O O . LEU B 1 4 ? -4.797 -16.031 -26.906 1 54.78 4 LEU B O 1
ATOM 1889 N N . LEU B 1 5 ? -4.535 -13.914 -26.953 1 58.88 5 LEU B N 1
ATOM 1890 C CA . LEU B 1 5 ? -3.125 -13.961 -26.594 1 58.88 5 LEU B CA 1
ATOM 1891 C C . LEU B 1 5 ? -2.898 -14.906 -25.406 1 58.88 5 LEU B C 1
ATOM 1893 O O . LEU B 1 5 ? -3.637 -14.859 -24.422 1 58.88 5 LEU B O 1
ATOM 1897 N N . HIS B 1 6 ? -1.992 -15.789 -25.688 1 72.75 6 HIS B N 1
ATOM 1898 C CA . HIS B 1 6 ? -1.459 -16.75 -24.719 1 72.75 6 HIS B CA 1
ATOM 1899 C C . HIS B 1 6 ? -2.561 -17.641 -24.172 1 72.75 6 HIS B C 1
ATOM 1901 O O . HIS B 1 6 ? -2.584 -17.953 -22.969 1 72.75 6 HIS B O 1
ATOM 1907 N N . GLY B 1 7 ? -3.676 -17.828 -24.938 1 81.88 7 GLY B N 1
ATOM 1908 C CA . GLY B 1 7 ? -4.645 -18.859 -24.578 1 81.88 7 GLY B CA 1
ATOM 1909 C C . GLY B 1 7 ? -5.852 -18.312 -23.844 1 81.88 7 GLY B C 1
ATOM 1910 O O . GLY B 1 7 ? -6.711 -19.078 -23.391 1 81.88 7 GLY B O 1
ATOM 1911 N N . GLN B 1 8 ? -5.895 -16.953 -23.625 1 87.94 8 GLN B N 1
ATOM 1912 C CA . GLN B 1 8 ? -7.074 -16.422 -22.953 1 87.94 8 GLN B CA 1
ATOM 1913 C C . GLN B 1 8 ? -8.32 -16.594 -23.812 1 87.94 8 GLN B C 1
ATOM 1915 O O . GLN B 1 8 ? -8.336 -16.203 -24.984 1 87.94 8 GLN B O 1
ATOM 1920 N N . PRO B 1 9 ? -9.328 -17.109 -23.266 1 89.75 9 PRO B N 1
ATOM 1921 C CA . PRO B 1 9 ? -10.586 -17.203 -24.016 1 89.75 9 PRO B CA 1
ATOM 1922 C C . PRO B 1 9 ? -11.25 -15.852 -24.219 1 89.75 9 PRO B C 1
ATOM 1924 O O . PRO B 1 9 ? -10.953 -14.898 -23.5 1 89.75 9 PRO B O 1
ATOM 1927 N N . GLN B 1 10 ? -12.156 -15.828 -25.188 1 88.94 10 GLN B N 1
ATOM 1928 C CA . GLN B 1 10 ? -12.969 -14.641 -25.406 1 88.94 10 GLN B CA 1
ATOM 1929 C C . GLN B 1 10 ? -14.008 -14.469 -24.297 1 88.94 10 GLN B C 1
ATOM 1931 O O . GLN B 1 10 ? -14.594 -15.453 -23.828 1 88.94 10 GLN B O 1
ATOM 1936 N N . ASP B 1 11 ? -14.156 -13.18 -24 1 90.12 11 ASP B N 1
ATOM 1937 C CA . ASP B 1 11 ? -15.156 -12.93 -22.969 1 90.12 11 ASP B CA 1
ATOM 1938 C C . ASP B 1 11 ? -16.562 -13.195 -23.484 1 90.12 11 ASP B C 1
ATOM 1940 O O . ASP B 1 11 ? -16.828 -13.023 -24.672 1 90.12 11 ASP B O 1
ATOM 1944 N N . LYS B 1 12 ? -17.484 -13.539 -22.625 1 90.88 12 LYS B N 1
ATOM 1945 C CA . LYS B 1 12 ? -18.859 -13.828 -23 1 90.88 12 LYS B CA 1
ATOM 1946 C C . LYS B 1 12 ? -19.766 -12.633 -22.734 1 90.88 12 LYS B C 1
ATOM 1948 O O . LYS B 1 12 ? -20.453 -12.156 -23.641 1 90.88 12 LYS B O 1
ATOM 1953 N N . HIS B 1 13 ? -19.766 -12.164 -21.406 1 95.88 13 HIS B N 1
ATOM 1954 C CA . HIS B 1 13 ? -20.562 -11 -21.031 1 95.88 13 HIS B CA 1
ATOM 1955 C C . HIS B 1 13 ? -19.75 -10.016 -20.203 1 95.88 13 HIS B C 1
ATOM 1957 O O . HIS B 1 13 ? -18.828 -10.414 -19.484 1 95.88 13 HIS B O 1
ATOM 1963 N N . LEU B 1 14 ? -20.188 -8.742 -20.391 1 96.81 14 LEU B N 1
ATOM 1964 C CA . LEU B 1 14 ? -19.562 -7.684 -19.594 1 96.81 14 LEU B CA 1
ATOM 1965 C C . LEU B 1 14 ? -20.375 -7.418 -18.328 1 96.81 14 LEU B C 1
ATOM 1967 O O . LEU B 1 14 ? -21.594 -7.258 -18.391 1 96.81 14 LEU B O 1
ATOM 1971 N N . GLN B 1 15 ? -19.75 -7.543 -17.234 1 97.19 15 GLN B N 1
ATOM 1972 C CA . GLN B 1 15 ? -20.312 -7.188 -15.938 1 97.19 15 GLN B CA 1
ATOM 1973 C C . GLN B 1 15 ? -19.656 -5.918 -15.391 1 97.19 15 GLN B C 1
ATOM 1975 O O . GLN B 1 15 ? -18.5 -5.938 -14.969 1 97.19 15 GLN B O 1
ATOM 1980 N N . LEU B 1 16 ? -20.391 -4.777 -15.391 1 96.94 16 LEU B N 1
ATOM 1981 C CA . LEU B 1 16 ? -19.922 -3.551 -14.758 1 96.94 16 LEU B CA 1
ATOM 1982 C C . LEU B 1 16 ? -20.234 -3.553 -13.266 1 96.94 16 LEU B C 1
ATOM 1984 O O . LEU B 1 16 ? -21.391 -3.725 -12.867 1 96.94 16 LEU B O 1
ATOM 1988 N N . LEU B 1 17 ? -19.203 -3.375 -12.484 1 97.31 17 LEU B N 1
ATOM 1989 C CA . LEU B 1 17 ? -19.375 -3.486 -11.039 1 97.31 17 LEU B CA 1
ATOM 1990 C C . LEU B 1 17 ? -19.391 -2.109 -10.383 1 97.31 17 LEU B C 1
ATOM 1992 O O . LEU B 1 17 ? -18.5 -1.289 -10.625 1 97.31 17 LEU B O 1
ATOM 1996 N N . GLU B 1 18 ? -20.328 -1.919 -9.492 1 94.44 18 GLU B N 1
ATOM 1997 C CA . GLU B 1 18 ? -20.375 -0.693 -8.703 1 94.44 18 GLU B CA 1
ATOM 1998 C C . GLU B 1 18 ? -19.609 -0.845 -7.395 1 94.44 18 GLU B C 1
ATOM 2000 O O . GLU B 1 18 ? -19.234 0.149 -6.773 1 94.44 18 GLU B O 1
ATOM 2005 N N . ASP B 1 19 ? -19.406 -2.098 -7.004 1 93.25 19 ASP B N 1
ATOM 2006 C CA . ASP B 1 19 ? -18.703 -2.494 -5.785 1 93.25 19 ASP B CA 1
ATOM 2007 C C . ASP B 1 19 ? -17.953 -3.809 -5.988 1 93.25 19 ASP B C 1
ATOM 2009 O O . ASP B 1 19 ? -18.234 -4.559 -6.922 1 93.25 19 ASP B O 1
ATOM 2013 N N . PRO B 1 20 ? -17.031 -4.043 -5.047 1 95.25 20 PRO B N 1
ATOM 2014 C CA . PRO B 1 20 ? -16.359 -5.344 -5.148 1 95.25 20 PRO B CA 1
ATOM 2015 C C . PRO B 1 20 ? -17.344 -6.512 -5.117 1 95.25 20 PRO B C 1
ATOM 2017 O O . PRO B 1 20 ? -18.328 -6.473 -4.379 1 95.25 20 PRO B O 1
ATOM 2020 N N . LYS B 1 21 ? -17.062 -7.453 -5.879 1 97.81 21 LYS B N 1
ATOM 2021 C CA . LYS B 1 21 ? -17.875 -8.656 -5.867 1 97.81 21 LYS B CA 1
ATOM 2022 C C . LYS B 1 21 ? -17.391 -9.641 -4.809 1 97.81 21 LYS B C 1
ATOM 2024 O O . LYS B 1 21 ? -16.281 -10.18 -4.914 1 97.81 21 LYS B O 1
ATOM 2029 N N . PRO B 1 22 ? -18.188 -9.914 -3.787 1 97.19 22 PRO B N 1
ATOM 2030 C CA . PRO B 1 22 ? -17.766 -10.914 -2.799 1 97.19 22 PRO B CA 1
ATOM 2031 C C . PRO B 1 22 ? -17.875 -12.344 -3.328 1 97.19 22 PRO B C 1
ATOM 2033 O O . PRO B 1 22 ? -18.781 -12.656 -4.109 1 97.19 22 PRO B O 1
ATOM 2036 N N . VAL B 1 23 ? -16.938 -13.18 -2.947 1 98.5 23 VAL B N 1
ATOM 2037 C CA . VAL B 1 23 ? -16.969 -14.617 -3.201 1 98.5 23 VAL B CA 1
ATOM 2038 C C . VAL B 1 23 ? -16.844 -15.375 -1.883 1 98.5 23 VAL B C 1
ATOM 2040 O O . VAL B 1 23 ? -15.75 -15.484 -1.329 1 98.5 23 VAL B O 1
ATOM 2043 N N . ASP B 1 24 ? -17.875 -15.953 -1.474 1 97 24 ASP B N 1
ATOM 2044 C CA . ASP B 1 24 ? -17.875 -16.562 -0.15 1 97 24 ASP B CA 1
ATOM 2045 C C . ASP B 1 24 ? -17.281 -17.969 -0.191 1 97 24 ASP B C 1
ATOM 2047 O O . ASP B 1 24 ? -16.469 -18.328 0.658 1 97 24 ASP B O 1
ATOM 2051 N N . LYS B 1 25 ? -17.75 -18.734 -1.177 1 98.12 25 LYS B N 1
ATOM 2052 C CA . LYS B 1 25 ? -17.25 -20.109 -1.251 1 98.12 25 LYS B CA 1
ATOM 2053 C C . LYS B 1 25 ? -16.75 -20.438 -2.654 1 98.12 25 LYS B C 1
ATOM 2055 O O . LYS B 1 25 ? -15.68 -21.016 -2.814 1 98.12 25 LYS B O 1
ATOM 2060 N N . TYR B 1 26 ? -17.609 -20.141 -3.543 1 98.69 26 TYR B N 1
ATOM 2061 C CA . TYR B 1 26 ? -17.328 -20.562 -4.914 1 98.69 26 TYR B CA 1
ATOM 2062 C C . TYR B 1 26 ? -17.969 -19.609 -5.914 1 98.69 26 TYR B C 1
ATOM 2064 O O . TYR B 1 26 ? -19.109 -19.172 -5.723 1 98.69 26 TYR B O 1
ATOM 2072 N N . LEU B 1 27 ? -17.172 -19.25 -7.004 1 98.81 27 LEU B N 1
ATOM 2073 C CA . LEU B 1 27 ? -17.703 -18.5 -8.133 1 98.81 27 LEU B CA 1
ATOM 2074 C C . LEU B 1 27 ? -17.078 -18.969 -9.445 1 98.81 27 LEU B C 1
ATOM 2076 O O . LEU B 1 27 ? -15.852 -18.953 -9.586 1 98.81 27 LEU B O 1
ATOM 2080 N N . ASP B 1 28 ? -17.875 -19.422 -10.32 1 98.75 28 ASP B N 1
ATOM 2081 C CA . ASP B 1 28 ? -17.484 -19.625 -11.711 1 98.75 28 ASP B CA 1
ATOM 2082 C C . ASP B 1 28 ? -18.016 -18.5 -12.594 1 98.75 28 ASP B C 1
ATOM 2084 O O . ASP B 1 28 ? -19.234 -18.344 -12.758 1 98.75 28 ASP B O 1
ATOM 2088 N N . CYS B 1 29 ? -17.125 -17.781 -13.258 1 98.5 29 CYS B N 1
ATOM 2089 C CA . CYS B 1 29 ? -17.547 -16.609 -14.031 1 98.5 29 CYS B CA 1
ATOM 2090 C C . CYS B 1 29 ? -17.875 -17 -15.461 1 98.5 29 CYS B C 1
ATOM 2092 O O . CYS B 1 29 ? -18.359 -16.188 -16.234 1 98.5 29 CYS B O 1
ATOM 2094 N N . ASN B 1 30 ? -17.594 -18.203 -15.844 1 98 30 ASN B N 1
ATOM 2095 C CA . ASN B 1 30 ? -17.859 -18.672 -17.203 1 98 30 ASN B CA 1
ATOM 2096 C C . ASN B 1 30 ? -17.281 -17.719 -18.25 1 98 30 ASN B C 1
ATOM 2098 O O . ASN B 1 30 ? -17.938 -17.438 -19.25 1 98 30 ASN B O 1
ATOM 2102 N N . TYR B 1 31 ? -16.188 -17.062 -17.906 1 97.5 31 TYR B N 1
ATOM 2103 C CA . TYR B 1 31 ? -15.375 -16.172 -18.719 1 97.5 31 TYR B CA 1
ATOM 2104 C C . TYR B 1 31 ? -16.125 -14.867 -19.016 1 97.5 31 TYR B C 1
ATOM 2106 O O . TYR B 1 31 ? -15.875 -14.219 -20.031 1 97.5 31 TYR B O 1
ATOM 2114 N N . ASP B 1 32 ? -17.125 -14.516 -18.172 1 98.06 32 ASP B N 1
ATOM 2115 C CA . ASP B 1 32 ? -17.594 -13.141 -18.172 1 98.06 32 ASP B CA 1
ATOM 2116 C C . ASP B 1 32 ? -16.469 -12.18 -17.781 1 98.06 32 ASP B C 1
ATOM 2118 O O . ASP B 1 32 ? -15.539 -12.555 -17.078 1 98.06 32 ASP B O 1
ATOM 2122 N N . ARG B 1 33 ? -16.625 -11 -18.312 1 97.88 33 ARG B N 1
ATOM 2123 C CA . ARG B 1 33 ? -15.664 -9.945 -18 1 97.88 33 ARG B CA 1
ATOM 2124 C C . ARG B 1 33 ? -16.203 -9 -16.938 1 97.88 33 ARG B C 1
ATOM 2126 O O . ARG B 1 33 ? -17.281 -8.414 -17.094 1 97.88 33 ARG B O 1
ATOM 2133 N N . TYR B 1 34 ? -15.484 -8.906 -15.883 1 98.31 34 TYR B N 1
ATOM 2134 C CA . TYR B 1 34 ? -15.859 -8.023 -14.781 1 98.31 34 TYR B CA 1
ATOM 2135 C C . TYR B 1 34 ? -14.992 -6.766 -14.773 1 98.31 34 TYR B C 1
ATOM 2137 O O . TYR B 1 34 ? -13.766 -6.848 -14.68 1 98.31 34 TYR B O 1
ATOM 2145 N N . VAL B 1 35 ? -15.602 -5.582 -14.867 1 96.81 35 VAL B N 1
ATOM 2146 C CA . VAL B 1 35 ? -14.906 -4.305 -14.938 1 96.81 35 VAL B CA 1
ATOM 2147 C C . VAL B 1 35 ? -15.438 -3.363 -13.859 1 96.81 35 VAL B C 1
ATOM 2149 O O . VAL B 1 35 ? -16.641 -3.131 -13.773 1 96.81 35 VAL B O 1
ATOM 2152 N N . PRO B 1 36 ? -14.562 -2.834 -13 1 95.38 36 PRO B N 1
ATOM 2153 C CA . PRO B 1 36 ? -15.008 -1.856 -12.008 1 95.38 36 PRO B CA 1
ATOM 2154 C C . PRO B 1 36 ? -15.398 -0.518 -12.633 1 95.38 36 PRO B C 1
ATOM 2156 O O . PRO B 1 36 ? -14.703 -0.023 -13.523 1 95.38 36 PRO B O 1
ATOM 2159 N N . ASN B 1 37 ? -16.516 0.05 -12.172 1 93 37 ASN B N 1
ATOM 2160 C CA . ASN B 1 37 ? -16.875 1.415 -12.539 1 93 37 ASN B CA 1
ATOM 2161 C C . ASN B 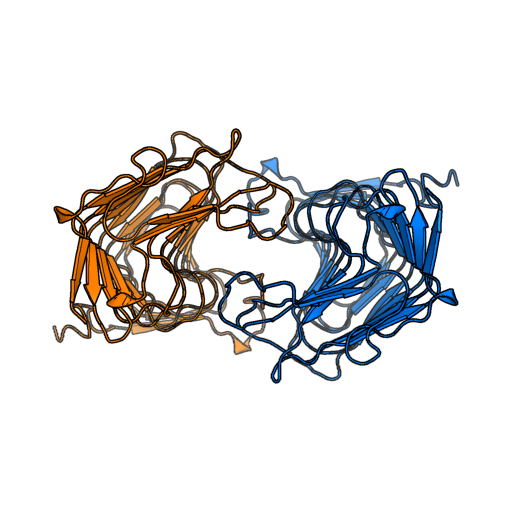1 37 ? -16.062 2.439 -11.75 1 93 37 ASN B C 1
ATOM 2163 O O . ASN B 1 37 ? -16.578 3.035 -10.797 1 93 37 ASN B O 1
ATOM 2167 N N . VAL B 1 38 ? -14.969 2.77 -12.211 1 84.94 38 VAL B N 1
ATOM 2168 C CA . VAL B 1 38 ? -14.031 3.602 -11.461 1 84.94 38 VAL B CA 1
ATOM 2169 C C . VAL B 1 38 ? -14.539 5.039 -11.414 1 84.94 38 VAL B C 1
ATOM 2171 O O . VAL B 1 38 ? -14.094 5.836 -10.578 1 84.94 38 VAL B O 1
ATOM 2174 N N . LYS B 1 39 ? -15.5 5.398 -12.281 1 79.94 39 LYS B N 1
ATOM 2175 C CA . LYS B 1 39 ? -16.031 6.758 -12.336 1 79.94 39 LYS B CA 1
ATOM 2176 C C . LYS B 1 39 ? -16.844 7.078 -11.086 1 79.94 39 LYS B C 1
ATOM 2178 O O . LYS B 1 39 ? -17.094 8.25 -10.781 1 79.94 39 LYS B O 1
ATOM 2183 N N . ASN B 1 40 ? -17.188 6.004 -10.367 1 82.62 40 ASN B N 1
ATOM 2184 C CA . ASN B 1 40 ? -18.047 6.258 -9.219 1 82.62 40 ASN B CA 1
ATOM 2185 C C . ASN B 1 40 ? -17.234 6.68 -7.996 1 82.62 40 ASN B C 1
ATOM 2187 O O . ASN B 1 40 ? -17.797 7.012 -6.953 1 82.62 40 ASN B O 1
ATOM 2191 N N . GLY B 1 41 ? -15.922 6.531 -8.039 1 73.75 41 GLY B N 1
ATOM 2192 C CA . GLY B 1 41 ? -15.047 7.062 -7.012 1 73.75 41 GLY B CA 1
ATOM 2193 C C . GLY B 1 41 ? -14.93 6.156 -5.801 1 73.75 41 GLY B C 1
ATOM 2194 O O . GLY B 1 41 ? -14.281 6.512 -4.812 1 73.75 41 GLY B O 1
ATOM 2195 N N . LYS B 1 42 ? -15.414 4.898 -5.848 1 76.94 42 LYS B N 1
ATOM 2196 C CA . LYS B 1 42 ? -15.492 4.043 -4.664 1 76.94 42 LYS B CA 1
ATOM 2197 C C . LYS B 1 42 ? -14.344 3.041 -4.633 1 76.94 42 LYS B C 1
ATOM 2199 O O . LYS B 1 42 ? -14.156 2.344 -3.635 1 76.94 42 LYS B O 1
ATOM 2204 N N . TRP B 1 43 ? -13.57 3.057 -5.609 1 85.94 43 TRP B N 1
ATOM 2205 C CA . TRP B 1 43 ? -12.664 1.924 -5.777 1 85.94 43 TRP B CA 1
ATOM 2206 C C . TRP B 1 43 ? -11.297 2.232 -5.191 1 85.94 43 TRP B C 1
ATOM 2208 O O . TRP B 1 43 ? -10.414 1.368 -5.164 1 85.94 43 TRP B O 1
ATOM 2218 N N . GLY B 1 44 ? -11.18 3.395 -4.691 1 79.81 44 GLY B N 1
ATOM 2219 C CA . GLY B 1 44 ? -9.906 3.799 -4.121 1 79.81 44 GLY B CA 1
ATOM 2220 C C . GLY B 1 44 ? -8.898 4.242 -5.168 1 79.81 44 GLY B C 1
ATOM 2221 O O . GLY B 1 44 ? -9.211 4.293 -6.359 1 79.81 44 GLY B O 1
ATOM 2222 N N . SER B 1 45 ? -7.789 4.719 -4.609 1 74.75 45 SER B N 1
ATOM 2223 C CA . SER B 1 45 ? -6.734 5.223 -5.484 1 74.75 45 SER B CA 1
ATOM 2224 C C . SER B 1 45 ? -5.363 5.078 -4.832 1 74.75 45 SER B C 1
ATOM 2226 O O . SER B 1 45 ? -5.266 4.82 -3.631 1 74.75 45 SER B O 1
ATOM 2228 N N . GLY B 1 46 ? -4.328 5.207 -5.734 1 78.12 46 GLY B N 1
ATOM 2229 C CA . GLY B 1 46 ? -2.967 5.125 -5.227 1 78.12 46 GLY B CA 1
ATOM 2230 C C . GLY B 1 46 ? -2.619 3.754 -4.672 1 78.12 46 GLY B C 1
ATOM 2231 O O . GLY B 1 46 ? -2.797 2.74 -5.352 1 78.12 46 GLY B O 1
ATOM 2232 N N . GLU B 1 47 ? -2.145 3.836 -3.275 1 81.69 47 GLU B N 1
ATOM 2233 C CA . GLU B 1 47 ? -1.716 2.586 -2.658 1 81.69 47 GLU B CA 1
ATOM 2234 C C . GLU B 1 47 ? -2.906 1.807 -2.107 1 81.69 47 GLU B C 1
ATOM 2236 O O . GLU B 1 47 ? -2.766 0.65 -1.704 1 81.69 47 GLU B O 1
ATOM 2241 N N . TYR B 1 48 ? -4.043 2.475 -2.141 1 84 48 TYR B N 1
ATOM 2242 C CA . TYR B 1 48 ? -5.266 1.847 -1.652 1 84 48 TYR B CA 1
ATOM 2243 C C . TYR B 1 48 ? -6.258 1.635 -2.787 1 84 48 TYR B C 1
ATOM 2245 O O . TYR B 1 48 ? -6.816 2.598 -3.318 1 84 48 TYR B O 1
ATOM 2253 N N . GLN B 1 49 ? -6.5 0.375 -3.125 1 84.38 49 GLN B N 1
ATOM 2254 C CA . GLN B 1 49 ? -7.516 0.029 -4.113 1 84.38 49 GLN B CA 1
ATOM 2255 C C . GLN B 1 49 ? -8.328 -1.184 -3.666 1 84.38 49 GLN B C 1
ATOM 2257 O O . GLN B 1 49 ? -7.77 -2.15 -3.143 1 84.38 49 GLN B O 1
ATOM 2262 N N . LEU B 1 50 ? -9.656 -1.025 -3.852 1 89.25 50 LEU B N 1
ATOM 2263 C CA . LEU B 1 50 ? -10.531 -2.166 -3.607 1 89.25 50 LEU B CA 1
ATOM 2264 C C . LEU B 1 50 ? -10.383 -3.211 -4.707 1 89.25 50 LEU B C 1
ATOM 2266 O O . LEU B 1 50 ? -10.055 -2.877 -5.848 1 89.25 50 LEU B O 1
ATOM 2270 N N . PRO B 1 51 ? -10.648 -4.438 -4.309 1 94.81 51 PRO B N 1
ATOM 2271 C CA . PRO B 1 51 ? -10.539 -5.484 -5.328 1 94.81 51 PRO B CA 1
ATOM 2272 C C . PRO B 1 51 ? -11.781 -5.59 -6.203 1 94.81 51 PRO B C 1
ATOM 2274 O O . PRO B 1 51 ? -12.867 -5.18 -5.785 1 94.81 51 PRO B O 1
ATOM 2277 N N . VAL B 1 52 ? -11.57 -6.141 -7.395 1 97.31 52 VAL B N 1
ATOM 2278 C CA . VAL B 1 52 ? -12.719 -6.559 -8.195 1 97.31 52 VAL B CA 1
ATOM 2279 C C . VAL B 1 52 ? -13.461 -7.688 -7.488 1 97.31 52 VAL B C 1
ATOM 2281 O O . VAL B 1 52 ? -14.672 -7.602 -7.277 1 97.31 52 VAL B O 1
ATOM 2284 N N . PHE B 1 53 ? -12.695 -8.758 -7.098 1 98.31 53 PHE B N 1
ATOM 2285 C CA . PHE B 1 53 ? -13.258 -9.883 -6.359 1 98.31 53 PHE B CA 1
ATOM 2286 C C . PHE B 1 53 ? -12.672 -9.953 -4.953 1 98.31 53 PHE B C 1
ATOM 2288 O O . PHE B 1 53 ? -11.453 -9.891 -4.777 1 98.31 53 PHE B O 1
ATOM 2295 N N . ASN B 1 54 ? -13.539 -10.047 -4.02 1 96.62 54 ASN B N 1
ATOM 2296 C CA . ASN B 1 54 ? -13.148 -10.227 -2.625 1 96.62 54 ASN B CA 1
ATOM 2297 C C . ASN B 1 54 ? -13.492 -11.625 -2.121 1 96.62 54 ASN B C 1
ATOM 2299 O O . ASN B 1 54 ? -14.648 -11.906 -1.817 1 96.62 54 ASN B O 1
ATOM 2303 N N . LEU B 1 55 ? -12.484 -12.469 -1.977 1 97.88 55 LEU B N 1
ATOM 2304 C CA . LEU B 1 55 ? -12.695 -13.875 -1.656 1 97.88 55 LEU B CA 1
ATOM 2305 C C . LEU B 1 55 ? -12.578 -14.117 -0.155 1 97.88 55 LEU B C 1
ATOM 2307 O O . LEU B 1 55 ? -11.602 -13.695 0.469 1 97.88 55 LEU B O 1
ATOM 2311 N N . ALA B 1 56 ? -13.516 -14.805 0.337 1 95.81 56 ALA B N 1
ATOM 2312 C CA . ALA B 1 56 ? -13.414 -15.281 1.714 1 95.81 56 ALA B CA 1
ATOM 2313 C C . ALA B 1 56 ? -12.406 -16.422 1.828 1 95.81 56 ALA B C 1
ATOM 2315 O O . ALA B 1 56 ? -12.047 -17.047 0.826 1 95.81 56 ALA B O 1
ATOM 2316 N N . SER B 1 57 ? -12.023 -16.625 3.055 1 96.44 57 SER B N 1
ATOM 2317 C CA . SER B 1 57 ? -11.102 -17.734 3.297 1 96.44 57 SER B CA 1
ATOM 2318 C C . SER B 1 57 ? -11.68 -19.047 2.807 1 96.44 57 SER B C 1
ATOM 2320 O O . SER B 1 57 ? -12.828 -19.375 3.117 1 96.44 57 SER B O 1
ATOM 2322 N N . GLY B 1 58 ? -10.93 -19.703 2.012 1 98.12 58 GLY B N 1
ATOM 2323 C CA . GLY B 1 58 ? -11.344 -21.016 1.524 1 98.12 58 GLY B CA 1
ATOM 2324 C C . GLY B 1 58 ? -12.062 -20.953 0.19 1 98.12 58 GLY B C 1
ATOM 2325 O O . GLY B 1 58 ? -12.383 -21.984 -0.401 1 98.12 58 GLY B O 1
ATOM 2326 N N . ALA B 1 59 ? -12.281 -19.812 -0.362 1 98.69 59 ALA B N 1
ATOM 2327 C CA . ALA B 1 59 ? -13.086 -19.641 -1.567 1 98.69 59 ALA B CA 1
ATOM 2328 C C . ALA B 1 59 ? -12.312 -20.078 -2.811 1 98.69 59 ALA B C 1
ATOM 2330 O O . ALA B 1 59 ? -11.086 -20.047 -2.818 1 98.69 59 ALA B O 1
ATOM 2331 N N . THR B 1 60 ? -13.008 -20.469 -3.803 1 98.94 60 THR B N 1
ATOM 2332 C CA . THR B 1 60 ? -12.492 -20.766 -5.133 1 98.94 60 THR B CA 1
ATOM 2333 C C . THR B 1 60 ? -13.172 -19.906 -6.188 1 98.94 60 THR B C 1
ATOM 2335 O O . THR B 1 60 ? -14.391 -19.734 -6.172 1 98.94 60 THR B O 1
ATOM 2338 N N . ILE B 1 61 ? -12.391 -19.344 -7.051 1 98.94 61 ILE B N 1
ATOM 2339 C CA . ILE B 1 61 ? -12.898 -18.625 -8.211 1 98.94 61 ILE B CA 1
ATOM 2340 C C . ILE B 1 61 ? -12.297 -19.203 -9.484 1 98.94 61 ILE B C 1
ATOM 2342 O O . ILE B 1 61 ? -11.141 -19.641 -9.492 1 98.94 61 ILE B O 1
ATOM 2346 N N . GLU B 1 62 ? -13.086 -19.297 -10.547 1 98.75 62 GLU B N 1
ATOM 2347 C CA . GLU B 1 62 ? -12.555 -19.891 -11.766 1 98.75 62 GLU B CA 1
ATOM 2348 C C . GLU B 1 62 ? -13.133 -19.219 -13.008 1 98.75 62 GLU B C 1
ATOM 2350 O O . GLU B 1 62 ? -14.273 -18.734 -12.992 1 98.75 62 GLU B O 1
ATOM 2355 N N . ARG B 1 63 ? -12.375 -19.109 -14.039 1 98.38 63 ARG B N 1
ATOM 2356 C CA . ARG B 1 63 ? -12.734 -18.688 -15.391 1 98.38 63 ARG B CA 1
ATOM 2357 C C . ARG B 1 63 ? -13.32 -17.281 -15.383 1 98.38 63 ARG B C 1
ATOM 2359 O O . ARG B 1 63 ? -14.344 -17.016 -16.016 1 98.38 63 ARG B O 1
ATOM 2366 N N . CYS B 1 64 ? -12.617 -16.406 -14.641 1 98.56 64 CYS B N 1
ATOM 2367 C CA . CYS B 1 64 ? -13.023 -15.016 -14.594 1 98.56 64 CYS B CA 1
ATOM 2368 C C . CYS B 1 64 ? -12.07 -14.141 -15.398 1 98.56 64 CYS B C 1
ATOM 2370 O O . CYS B 1 64 ? -10.852 -14.289 -15.297 1 98.56 64 CYS B O 1
ATOM 2372 N N . ILE B 1 65 ? -12.664 -13.289 -16.219 1 98 65 ILE B N 1
ATOM 2373 C CA . ILE B 1 65 ? -11.906 -12.219 -16.859 1 98 65 ILE B CA 1
ATOM 2374 C C . ILE B 1 65 ? -12.18 -10.898 -16.141 1 98 65 ILE B C 1
ATOM 2376 O O . ILE B 1 65 ? -13.336 -10.57 -15.852 1 98 65 ILE B O 1
ATOM 2380 N N . TYR B 1 66 ? -11.117 -10.148 -15.773 1 98 66 TYR B N 1
ATOM 2381 C CA . TYR B 1 66 ? -11.32 -8.922 -15 1 98 66 TYR B CA 1
ATOM 2382 C C . TYR B 1 66 ? -10.242 -7.895 -15.312 1 98 66 TYR B C 1
ATOM 2384 O O . TYR B 1 66 ? -9.289 -8.188 -16.047 1 98 66 TYR B O 1
ATOM 2392 N N . SER B 1 67 ? -10.484 -6.633 -14.906 1 93.5 67 SER B N 1
ATOM 2393 C CA . SER B 1 67 ? -9.508 -5.562 -15.094 1 93.5 67 SER B CA 1
ATOM 2394 C C . SER B 1 67 ? -9.547 -4.57 -13.938 1 93.5 67 SER B C 1
ATOM 2396 O O . SER B 1 67 ? -10.562 -4.457 -13.25 1 93.5 67 SER B O 1
ATOM 2398 N N . GLY B 1 68 ? -8.414 -3.949 -13.812 1 80 68 GLY B N 1
ATOM 2399 C CA . GLY B 1 68 ? -8.328 -2.703 -13.07 1 80 68 GLY B CA 1
ATOM 2400 C C . GLY B 1 68 ? -8.227 -2.908 -11.57 1 80 68 GLY B C 1
ATOM 2401 O O . GLY B 1 68 ? -8.375 -4.031 -11.086 1 80 68 GLY B O 1
ATOM 2402 N N . VAL B 1 69 ? -7.863 -1.79 -10.93 1 86.31 69 VAL B N 1
ATOM 2403 C CA . VAL B 1 69 ? -7.746 -1.653 -9.477 1 86.31 69 VAL B CA 1
ATOM 2404 C C . VAL B 1 69 ? -6.934 -2.816 -8.914 1 86.31 69 VAL B C 1
ATOM 2406 O O . VAL B 1 69 ? -5.883 -3.17 -9.453 1 86.31 69 VAL B O 1
ATOM 2409 N N . ASP B 1 70 ? -7.305 -3.594 -7.715 1 90.31 70 ASP B N 1
ATOM 2410 C CA . ASP B 1 70 ? -6.516 -4.664 -7.113 1 90.31 70 ASP B CA 1
ATOM 2411 C C . ASP B 1 70 ? -7.02 -6.035 -7.562 1 90.31 70 ASP B C 1
ATOM 2413 O O . ASP B 1 70 ? -6.473 -7.066 -7.16 1 90.31 70 ASP B O 1
ATOM 2417 N N . GLY B 1 71 ? -7.684 -6.148 -8.523 1 95.56 71 GLY B N 1
ATOM 2418 C CA . GLY B 1 71 ? -8.172 -7.395 -9.094 1 95.56 71 GLY B CA 1
ATOM 2419 C C . GLY B 1 71 ? -8.852 -8.289 -8.07 1 95.56 71 GLY B C 1
ATOM 2420 O O . GLY B 1 71 ? -10.047 -8.133 -7.797 1 95.56 71 GLY B O 1
ATOM 2421 N N . ILE B 1 72 ? -7.938 -9.383 -7.504 1 98.19 72 ILE B N 1
ATOM 2422 C CA . ILE B 1 72 ? -8.484 -10.352 -6.562 1 98.19 72 ILE B CA 1
ATOM 2423 C C . ILE B 1 72 ? -7.809 -10.195 -5.203 1 98.19 72 ILE B C 1
ATOM 2425 O O . ILE B 1 72 ? -6.582 -10.102 -5.117 1 98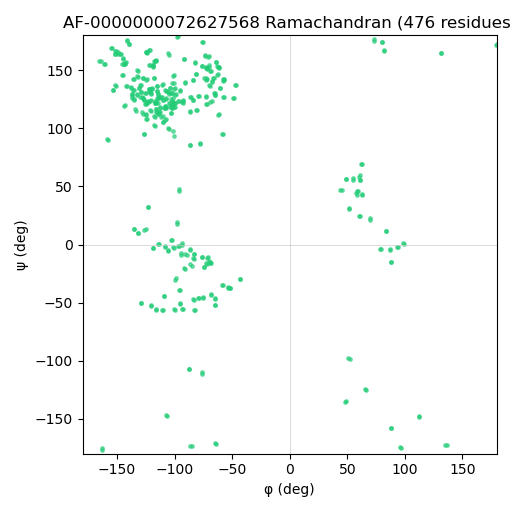.19 72 ILE B O 1
ATOM 2429 N N . HIS B 1 73 ? -8.625 -10.141 -4.156 1 96.75 73 HIS B N 1
ATOM 2430 C CA . HIS B 1 73 ? -8.133 -10.32 -2.795 1 96.75 73 HIS B CA 1
ATOM 2431 C C . HIS B 1 73 ? -8.555 -11.672 -2.229 1 96.75 73 HIS B C 1
ATOM 2433 O O . HIS B 1 73 ? -9.742 -12 -2.195 1 96.75 73 HIS B O 1
ATOM 2439 N N . CYS B 1 74 ? -7.621 -12.445 -1.768 1 97.38 74 CYS B N 1
ATOM 2440 C CA . CYS B 1 74 ? -7.879 -13.633 -0.966 1 97.38 74 CYS B CA 1
ATOM 2441 C C . CYS B 1 74 ? -7.676 -13.344 0.517 1 97.38 74 CYS B C 1
ATOM 2443 O O . CYS B 1 74 ? -6.551 -13.102 0.957 1 97.38 74 CYS B O 1
ATOM 2445 N N . ASN B 1 75 ? -8.727 -13.5 1.272 1 94.69 75 ASN B N 1
ATOM 2446 C CA . ASN B 1 75 ? -8.625 -13.234 2.703 1 94.69 75 ASN B CA 1
ATOM 2447 C C . ASN B 1 75 ? -8.383 -14.516 3.494 1 94.69 75 ASN B C 1
ATOM 2449 O O . ASN B 1 75 ? -8.984 -14.727 4.547 1 94.69 75 ASN B O 1
ATOM 2453 N N . GLY B 1 76 ? -7.516 -15.289 3.105 1 95.25 76 GLY B N 1
ATOM 2454 C CA . GLY B 1 76 ? -7.133 -16.641 3.514 1 95.25 76 GLY B CA 1
ATOM 2455 C C . GLY B 1 76 ? -6.906 -17.578 2.342 1 95.25 76 GLY B C 1
ATOM 2456 O O . GLY B 1 76 ? -6.902 -17.141 1.187 1 95.25 76 GLY B O 1
ATOM 2457 N N . PRO B 1 77 ? -6.711 -18.875 2.74 1 97.69 77 PRO B N 1
ATOM 2458 C CA . PRO B 1 77 ? -6.539 -19.828 1.643 1 97.69 77 PRO B CA 1
ATOM 2459 C C . PRO B 1 77 ? -7.582 -19.656 0.542 1 97.69 77 PRO B C 1
ATOM 2461 O O . PRO B 1 77 ? -8.75 -19.391 0.83 1 97.69 77 PRO B O 1
ATOM 2464 N N . CYS B 1 78 ? -7.09 -19.734 -0.731 1 98.75 78 CYS B N 1
ATOM 2465 C CA . CYS B 1 78 ? -8.016 -19.656 -1.857 1 98.75 78 CYS B CA 1
ATOM 2466 C C . CYS B 1 78 ? -7.469 -20.406 -3.062 1 98.75 78 CYS B C 1
ATOM 2468 O O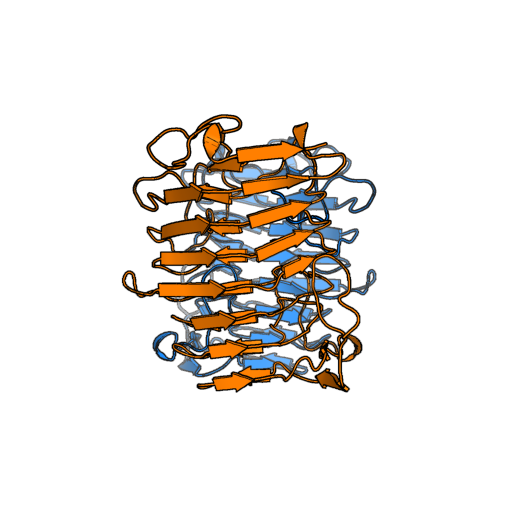 . CYS B 1 78 ? -6.312 -20.844 -3.064 1 98.75 78 CYS B O 1
ATOM 2470 N N . LYS B 1 79 ? -8.312 -20.641 -4.027 1 98.94 79 LYS B N 1
ATOM 2471 C CA . LYS B 1 79 ? -7.945 -21.156 -5.344 1 98.94 79 LYS B CA 1
ATOM 2472 C C . LYS B 1 79 ? -8.414 -20.219 -6.453 1 98.94 79 LYS B C 1
ATOM 2474 O O . LYS B 1 79 ? -9.594 -19.859 -6.508 1 98.94 79 LYS B O 1
ATOM 2479 N N . VAL B 1 80 ? -7.52 -19.812 -7.219 1 98.94 80 VAL B N 1
ATOM 2480 C CA . VAL B 1 80 ? -7.785 -19.016 -8.422 1 98.94 80 VAL B CA 1
ATOM 2481 C C . VAL B 1 80 ? -7.457 -19.844 -9.664 1 98.94 80 VAL B C 1
ATOM 2483 O O . VAL B 1 80 ? -6.285 -20.094 -9.961 1 98.94 80 VAL B O 1
ATOM 2486 N N . ASN B 1 81 ? -8.477 -20.234 -10.383 1 98.88 81 ASN B N 1
ATOM 2487 C CA . ASN B 1 81 ? -8.297 -21.156 -11.508 1 98.88 81 ASN B CA 1
ATOM 2488 C C . ASN B 1 81 ? -8.672 -20.5 -12.836 1 98.88 81 ASN B C 1
ATOM 2490 O O . ASN B 1 81 ? -9.82 -20.094 -13.031 1 98.88 81 ASN B O 1
ATOM 2494 N N . ASP B 1 82 ? -7.742 -20.359 -13.703 1 98.31 82 ASP B N 1
ATOM 2495 C CA . ASP B 1 82 ? -7.949 -19.922 -15.078 1 98.31 82 ASP B CA 1
ATOM 2496 C C . ASP B 1 82 ? -8.617 -18.547 -15.125 1 98.31 82 ASP B C 1
ATOM 2498 O O . ASP B 1 82 ? -9.594 -18.344 -15.844 1 98.31 82 ASP B O 1
ATOM 2502 N N . CYS B 1 83 ? -8.18 -17.672 -14.305 1 98.5 83 CYS B N 1
ATOM 2503 C CA . CYS B 1 83 ? -8.633 -16.281 -14.305 1 98.5 83 CYS B CA 1
ATOM 2504 C C . CYS B 1 83 ? -7.629 -15.375 -15 1 98.5 83 CYS B C 1
ATOM 2506 O O . CYS B 1 83 ? -6.422 -15.617 -14.93 1 98.5 83 CYS B O 1
ATOM 2508 N N . TRP B 1 84 ? -8.148 -14.336 -15.68 1 98 84 TRP B N 1
ATOM 2509 C CA . TRP B 1 84 ? -7.32 -13.469 -16.5 1 98 84 TRP B CA 1
ATOM 2510 C C . TRP B 1 84 ? -7.535 -12.008 -16.141 1 98 84 TRP B C 1
ATOM 2512 O O . TRP B 1 84 ? -8.641 -11.477 -16.297 1 98 84 TRP B O 1
ATOM 2522 N N . ASN B 1 85 ? -6.52 -11.359 -15.602 1 97.75 85 ASN B N 1
ATOM 2523 C CA . ASN B 1 85 ? -6.516 -9.906 -15.469 1 97.75 85 ASN B CA 1
ATOM 2524 C C . ASN B 1 85 ? -5.977 -9.234 -16.734 1 97.75 85 ASN B C 1
ATOM 2526 O O . ASN B 1 85 ? -4.832 -9.461 -17.125 1 97.75 85 ASN B O 1
ATOM 2530 N N . GLU B 1 86 ? -6.746 -8.281 -17.297 1 96 86 GLU B N 1
ATOM 2531 C CA . GLU B 1 86 ? -6.367 -7.734 -18.594 1 96 86 GLU B CA 1
ATOM 2532 C C . GLU B 1 86 ? -5.789 -6.328 -18.453 1 96 86 GLU B C 1
ATOM 2534 O O . GLU B 1 86 ? -5.383 -5.719 -19.453 1 96 86 GLU B O 1
ATOM 2539 N N . ASP B 1 87 ? -5.812 -5.836 -17.359 1 93.38 87 ASP B N 1
ATOM 2540 C CA . ASP B 1 87 ? -5.34 -4.492 -17.047 1 93.38 87 ASP B CA 1
ATOM 2541 C C . ASP B 1 87 ? -5 -4.355 -15.57 1 93.38 87 ASP B C 1
ATOM 2543 O O . ASP B 1 87 ? -5.844 -3.947 -14.766 1 93.38 87 ASP B O 1
ATOM 2547 N N . ILE B 1 88 ? -3.752 -4.648 -15.258 1 90.81 88 ILE B N 1
ATOM 2548 C CA . ILE B 1 88 ? -3.35 -4.691 -13.852 1 90.81 88 ILE B CA 1
ATOM 2549 C C . ILE B 1 88 ? -3.295 -3.271 -13.289 1 90.81 88 ILE B C 1
ATOM 2551 O O . ILE B 1 88 ? -2.623 -2.4 -13.844 1 90.81 88 ILE B O 1
ATOM 2555 N N . GLY B 1 89 ? -4.047 -3.039 -12.297 1 86.25 89 GLY B N 1
ATOM 2556 C CA . GLY B 1 89 ? -3.857 -1.82 -11.523 1 86.25 89 GLY B CA 1
ATOM 2557 C C . GLY B 1 89 ? -2.656 -1.883 -10.602 1 86.25 89 GLY B C 1
ATOM 2558 O O . GLY B 1 89 ? -1.521 -2.031 -11.055 1 86.25 89 GLY B O 1
ATOM 2559 N N . GLU B 1 90 ? -2.932 -1.944 -9.32 1 83.69 90 GLU B N 1
ATOM 2560 C CA . GLU B 1 90 ? -1.814 -2.08 -8.383 1 83.69 90 GLU B CA 1
ATOM 2561 C C . GLU B 1 90 ? -1.38 -3.537 -8.25 1 83.69 90 GLU B C 1
ATOM 2563 O O . GLU B 1 90 ? -0.198 -3.854 -8.406 1 83.69 90 GLU B O 1
ATOM 2568 N N . ASP B 1 91 ? -2.291 -4.332 -7.902 1 92.75 91 ASP B N 1
ATOM 2569 C CA . ASP B 1 91 ? -2.039 -5.766 -7.781 1 92.75 91 ASP B CA 1
ATOM 2570 C C . ASP B 1 91 ? -3.115 -6.574 -8.508 1 92.75 91 ASP B C 1
ATOM 2572 O O . ASP B 1 91 ? -4.309 -6.324 -8.328 1 92.75 91 ASP B O 1
ATOM 2576 N N . SER B 1 92 ? -2.676 -7.586 -9.273 1 96.25 92 SER B N 1
ATOM 2577 C CA . SER B 1 92 ? -3.666 -8.445 -9.906 1 96.25 92 SER B CA 1
ATOM 2578 C C . SER B 1 92 ? -4.289 -9.406 -8.906 1 96.25 92 SER B C 1
ATOM 2580 O O . SER B 1 92 ? -5.5 -9.633 -8.922 1 96.25 92 SER B O 1
ATOM 2582 N N . ILE B 1 93 ? -3.449 -10.031 -8.086 1 98.06 93 ILE B N 1
ATOM 2583 C CA . ILE B 1 93 ? -3.887 -10.938 -7.031 1 98.06 93 ILE B CA 1
ATOM 2584 C C . ILE B 1 93 ? -3.129 -10.633 -5.742 1 98.06 93 ILE B C 1
ATOM 2586 O O . ILE B 1 93 ? -1.896 -10.602 -5.73 1 98.06 93 ILE B O 1
ATOM 2590 N N . SER B 1 94 ? -3.855 -10.391 -4.715 1 96.5 94 SER B N 1
ATOM 2591 C CA . SER B 1 94 ? -3.283 -10.172 -3.391 1 96.5 94 SER B CA 1
ATOM 2592 C C . SER B 1 94 ? -3.707 -11.266 -2.418 1 96.5 94 SER B C 1
ATOM 2594 O O . SER B 1 94 ? -4.883 -11.625 -2.357 1 96.5 94 SER B O 1
ATOM 2596 N N . LEU B 1 95 ? -2.779 -11.734 -1.651 1 97.38 95 LEU B N 1
ATOM 2597 C CA . LEU B 1 95 ? -3.006 -12.844 -0.734 1 97.38 95 LEU B CA 1
ATOM 2598 C C . LEU B 1 95 ? -2.811 -12.406 0.713 1 97.38 95 LEU B C 1
ATOM 2600 O O . LEU B 1 95 ? -1.729 -11.953 1.088 1 97.38 95 LEU B O 1
ATOM 2604 N N . PHE B 1 96 ? -3.869 -12.633 1.426 1 94.31 96 PHE B N 1
ATOM 2605 C CA . PHE B 1 96 ? -3.865 -12.18 2.812 1 94.31 96 PHE B CA 1
ATOM 2606 C C . PHE B 1 96 ? -4.105 -13.352 3.762 1 94.31 96 PHE B C 1
ATOM 2608 O O . PHE B 1 96 ? -4.465 -14.445 3.326 1 94.31 96 PHE B O 1
ATOM 2615 N N . GLY B 1 97 ? -3.846 -13.086 5.074 1 91.69 97 GLY B N 1
ATOM 2616 C CA . GLY B 1 97 ? -4.078 -14.07 6.121 1 91.69 97 GLY B CA 1
ATOM 2617 C C . GLY B 1 97 ? -2.9 -14.227 7.066 1 91.69 97 GLY B C 1
ATOM 2618 O O . GLY B 1 97 ? -1.77 -13.875 6.723 1 91.69 97 GLY B O 1
ATOM 2619 N N . THR B 1 98 ? -3.229 -14.883 8.211 1 90.12 98 THR B N 1
ATOM 2620 C CA . THR B 1 98 ? -2.189 -14.977 9.234 1 90.12 98 THR B CA 1
ATOM 2621 C C . THR B 1 98 ? -1.839 -16.438 9.523 1 90.12 98 THR B C 1
ATOM 2623 O O . THR B 1 98 ? -0.952 -16.719 10.336 1 90.12 98 THR B O 1
ATOM 2626 N N . ASP B 1 99 ? -2.504 -17.359 8.922 1 93.69 99 ASP B N 1
ATOM 2627 C CA . ASP B 1 99 ? -2.303 -18.781 9.164 1 93.69 99 ASP B CA 1
ATOM 2628 C C . ASP B 1 99 ? -1.096 -19.297 8.383 1 93.69 99 ASP B C 1
ATOM 2630 O O . ASP B 1 99 ? -1.133 -19.391 7.156 1 93.69 99 ASP B O 1
ATOM 2634 N N . SER B 1 100 ? -0.087 -19.734 9.133 1 94.5 100 SER B N 1
ATOM 2635 C CA . SER B 1 100 ? 1.146 -20.188 8.508 1 94.5 100 SER B CA 1
ATOM 2636 C C . SER B 1 100 ? 0.929 -21.516 7.762 1 94.5 100 SER B C 1
ATOM 2638 O O . SER B 1 100 ? 1.772 -21.922 6.965 1 94.5 100 SER B O 1
ATOM 2640 N N . SER B 1 101 ? -0.151 -22.188 8 1 97.31 101 SER B N 1
ATOM 2641 C CA . SER B 1 101 ? -0.44 -23.453 7.336 1 97.31 101 SER B CA 1
ATOM 2642 C C . SER B 1 101 ? -1.291 -23.234 6.09 1 97.31 101 SER B C 1
ATOM 2644 O O . SER B 1 101 ? -1.62 -24.188 5.383 1 97.31 101 SER B O 1
ATOM 2646 N N . ALA B 1 102 ? -1.624 -22 5.812 1 97.25 102 ALA B N 1
ATOM 2647 C CA . ALA B 1 102 ? -2.484 -21.688 4.672 1 97.25 102 ALA B CA 1
ATOM 2648 C C . ALA B 1 102 ? -1.793 -22.031 3.355 1 97.25 102 ALA B C 1
ATOM 2650 O O . ALA B 1 102 ? -0.583 -21.828 3.213 1 97.25 102 ALA B O 1
ATOM 2651 N N . ASN B 1 103 ? -2.619 -22.531 2.402 1 98.69 103 ASN B N 1
ATOM 2652 C CA . ASN B 1 103 ? -2.18 -22.75 1.028 1 98.69 103 ASN B CA 1
ATOM 2653 C C . ASN B 1 103 ? -3.014 -21.938 0.039 1 98.69 103 ASN B C 1
ATOM 2655 O O . ASN B 1 103 ? -4.246 -21.953 0.095 1 98.69 103 ASN B O 1
ATOM 2659 N N . PHE B 1 104 ? -2.354 -21.25 -0.787 1 98.88 104 PHE B N 1
ATOM 2660 C CA . PHE B 1 104 ? -2.943 -20.5 -1.889 1 98.88 104 PHE B CA 1
ATOM 2661 C C . PHE B 1 104 ? -2.588 -21.141 -3.229 1 98.88 104 PHE B C 1
ATOM 2663 O O . PHE B 1 104 ? -1.443 -21.531 -3.445 1 98.88 104 PHE B O 1
ATOM 2670 N N . TYR B 1 105 ? -3.6 -21.203 -4.125 1 98.94 105 TYR B N 1
ATOM 2671 C CA . TYR B 1 105 ? -3.361 -21.828 -5.422 1 98.94 105 TYR B CA 1
ATOM 2672 C C . TYR B 1 105 ? -3.775 -20.891 -6.559 1 98.94 105 TYR B C 1
ATOM 2674 O O . TYR B 1 105 ? -4.898 -20.391 -6.57 1 98.94 105 TYR B O 1
ATOM 2682 N N . ILE B 1 106 ? -2.889 -20.672 -7.406 1 98.94 106 ILE B N 1
ATOM 2683 C CA . ILE B 1 106 ? -3.143 -20.047 -8.703 1 98.94 106 ILE B CA 1
ATOM 2684 C C . ILE B 1 106 ? -2.834 -21.031 -9.82 1 98.94 106 ILE B C 1
ATOM 2686 O O . ILE B 1 106 ? -1.675 -21.406 -10.031 1 98.94 106 ILE B O 1
ATOM 2690 N N . ASN B 1 107 ? -3.861 -21.438 -10.547 1 98.81 107 ASN B N 1
ATOM 2691 C CA . ASN B 1 107 ? -3.738 -22.469 -11.57 1 98.81 107 ASN B CA 1
ATOM 2692 C C . ASN B 1 107 ? -4.25 -21.984 -12.922 1 98.81 107 ASN B C 1
ATOM 2694 O O . ASN B 1 107 ? -5.457 -21.812 -13.109 1 98.81 107 ASN B O 1
ATOM 2698 N N . GLY B 1 108 ? -3.357 -21.844 -13.812 1 98.19 108 GLY B N 1
ATOM 2699 C CA . GLY B 1 108 ? -3.76 -21.328 -15.109 1 98.19 108 GLY B CA 1
ATOM 2700 C C . GLY B 1 108 ? -4.09 -19.844 -15.086 1 98.19 108 GLY B C 1
ATOM 2701 O O . GLY B 1 108 ? -4.004 -19.203 -14.039 1 98.19 108 GLY B O 1
ATOM 2702 N N . GLY B 1 109 ? -4.379 -19.312 -16.312 1 98.19 109 GLY B N 1
ATOM 2703 C CA . GLY B 1 109 ? -4.734 -17.906 -16.438 1 98.19 109 GLY B CA 1
ATOM 2704 C C . GLY B 1 109 ? -3.529 -17.016 -16.625 1 98.19 109 GLY B C 1
ATOM 2705 O O . GLY B 1 109 ? -2.504 -17.438 -17.172 1 98.19 109 GLY B O 1
ATOM 2706 N N . GLY B 1 110 ? -3.791 -15.695 -16.266 1 98.06 110 GLY B N 1
ATOM 2707 C CA . GLY B 1 110 ? -2.697 -14.75 -16.453 1 98.06 110 GLY B CA 1
ATOM 2708 C C . GLY B 1 110 ? -3.049 -13.336 -16.047 1 98.06 110 GLY B C 1
ATOM 2709 O O . GLY B 1 110 ? -4.195 -13.055 -15.695 1 98.06 110 GLY B O 1
ATOM 2710 N N . ALA B 1 111 ? -2.102 -12.539 -16.062 1 97.69 111 ALA B N 1
ATOM 2711 C CA . ALA B 1 111 ? -2.201 -11.117 -15.742 1 97.69 111 ALA B CA 1
ATOM 2712 C C . ALA B 1 111 ? -1.295 -10.289 -16.641 1 97.69 111 ALA B C 1
ATOM 2714 O O . ALA B 1 111 ? -0.135 -10.641 -16.875 1 97.69 111 ALA B O 1
ATOM 2715 N N . ARG B 1 112 ? -1.897 -9.148 -17.125 1 95.31 112 ARG B N 1
ATOM 2716 C CA . ARG B 1 112 ? -1.064 -8.43 -18.094 1 95.31 112 ARG B CA 1
ATOM 2717 C C . ARG B 1 112 ? -1.425 -6.953 -18.125 1 95.31 112 ARG B C 1
ATOM 2719 O O . ARG B 1 112 ? -2.43 -6.535 -17.547 1 95.31 112 ARG B O 1
ATOM 2726 N N . ASN B 1 113 ? -0.604 -6.195 -18.781 1 92.94 113 ASN B N 1
ATOM 2727 C CA . ASN B 1 113 ? -0.792 -4.789 -19.125 1 92.94 113 ASN B CA 1
ATOM 2728 C C . ASN B 1 113 ? -0.918 -3.916 -17.875 1 92.94 113 ASN B C 1
ATOM 2730 O O . ASN B 1 113 ? -1.955 -3.287 -17.656 1 92.94 113 ASN B O 1
ATOM 2734 N N . GLY B 1 114 ? 0.172 -3.805 -17.203 1 89.38 114 GLY B N 1
ATOM 2735 C CA . GLY B 1 114 ? 0.157 -2.943 -16.031 1 89.38 114 GLY B CA 1
ATOM 2736 C C . GLY B 1 114 ? 1.546 -2.561 -15.555 1 89.38 114 GLY B C 1
ATOM 2737 O O . GLY B 1 114 ? 2.543 -2.887 -16.203 1 89.38 114 GLY B O 1
ATOM 2738 N N . ASN B 1 115 ? 1.521 -1.851 -14.461 1 83.38 115 ASN B N 1
ATOM 2739 C CA . ASN B 1 115 ? 2.773 -1.391 -13.875 1 83.38 115 ASN B CA 1
ATOM 2740 C C . ASN B 1 115 ? 2.898 -1.823 -12.414 1 83.38 115 ASN B C 1
ATOM 2742 O O . ASN B 1 115 ? 3.711 -1.275 -11.672 1 83.38 115 ASN B O 1
ATOM 2746 N N . GLY B 1 116 ? 2.094 -2.691 -12 1 88.12 116 GLY B N 1
ATOM 2747 C CA . GLY B 1 116 ? 2.115 -3.174 -10.625 1 88.12 116 GLY B CA 1
ATOM 2748 C C . GLY B 1 116 ? 2.66 -4.582 -10.492 1 88.12 116 GLY B C 1
ATOM 2749 O O . GLY B 1 116 ? 3.625 -4.945 -11.172 1 88.12 116 GLY B O 1
ATOM 2750 N N . LYS B 1 117 ? 2.096 -5.309 -9.516 1 91.94 117 LYS B N 1
ATOM 2751 C CA . LYS B 1 117 ? 2.494 -6.691 -9.266 1 91.94 117 LYS B CA 1
ATOM 2752 C C . LYS B 1 117 ? 1.464 -7.668 -9.828 1 91.94 117 LYS B C 1
ATOM 2754 O O . LYS B 1 117 ? 0.258 -7.457 -9.68 1 91.94 117 LYS B O 1
ATOM 2759 N N . ALA B 1 118 ? 2.043 -8.703 -10.414 1 97.12 118 ALA B N 1
ATOM 2760 C CA . ALA B 1 118 ? 1.116 -9.75 -10.836 1 97.12 118 ALA B CA 1
ATOM 2761 C C . ALA B 1 118 ? 0.503 -10.453 -9.625 1 97.12 118 ALA B C 1
ATOM 2763 O O . ALA B 1 118 ? -0.7 -10.719 -9.602 1 97.12 118 ALA B O 1
ATOM 2764 N N . VAL B 1 119 ? 1.371 -10.75 -8.617 1 98.12 119 VAL B N 1
ATOM 2765 C CA . VAL B 1 119 ? 0.903 -11.328 -7.359 1 98.12 119 VAL B CA 1
ATOM 2766 C C . VAL B 1 119 ? 1.606 -10.648 -6.184 1 98.12 119 VAL B C 1
ATOM 2768 O O . VAL B 1 119 ? 2.832 -10.508 -6.184 1 98.12 119 VAL B O 1
ATOM 2771 N N . GLN B 1 120 ? 0.835 -10.234 -5.277 1 95.69 120 GLN B N 1
ATOM 2772 C CA . GLN B 1 120 ? 1.331 -9.695 -4.016 1 95.69 120 GLN B CA 1
ATOM 2773 C C . GLN B 1 120 ? 0.975 -10.609 -2.85 1 95.69 120 GLN B C 1
ATOM 2775 O O . GLN B 1 120 ? -0.204 -10.812 -2.553 1 95.69 120 GLN B O 1
ATOM 2780 N N . PHE B 1 121 ? 1.979 -11.117 -2.178 1 96.75 121 PHE B N 1
ATOM 2781 C CA . PHE B 1 121 ? 1.796 -12.062 -1.077 1 96.75 121 PHE B CA 1
ATOM 2782 C C . PHE B 1 121 ? 2.055 -11.383 0.262 1 96.75 121 PHE B C 1
ATOM 2784 O O . PHE B 1 121 ? 3.189 -11.359 0.743 1 96.75 121 PHE B O 1
ATOM 2791 N N . ASP B 1 122 ? 0.986 -11.039 0.885 1 93.38 122 ASP B N 1
ATOM 2792 C CA . ASP B 1 122 ? 1.096 -10.297 2.137 1 93.38 122 ASP B CA 1
ATOM 2793 C C . ASP B 1 122 ? 0.927 -11.227 3.34 1 93.38 122 ASP B C 1
ATOM 2795 O O . ASP B 1 122 ? 1.445 -10.945 4.422 1 93.38 122 ASP B O 1
ATOM 2799 N N . GLY B 1 123 ? 0.171 -12.234 3.154 1 92.94 123 GLY B N 1
ATOM 2800 C CA . GLY B 1 123 ? -0.184 -13.117 4.258 1 92.94 123 GLY B CA 1
ATOM 2801 C C . GLY B 1 123 ? 0.851 -14.188 4.52 1 92.94 123 GLY B C 1
ATOM 2802 O O . GLY B 1 123 ? 1.938 -14.172 3.938 1 92.94 123 GLY B O 1
ATOM 2803 N N . ALA B 1 124 ? 0.498 -15.07 5.41 1 93.69 124 ALA B N 1
ATOM 2804 C CA . ALA B 1 124 ? 1.362 -16.188 5.785 1 93.69 124 ALA B CA 1
ATOM 2805 C C . ALA B 1 124 ? 1.068 -17.422 4.938 1 93.69 124 ALA B C 1
ATOM 2807 O O . ALA B 1 124 ? 0.023 -17.5 4.285 1 93.69 124 ALA B O 1
ATOM 2808 N N . GLY B 1 125 ? 2.035 -18.312 4.898 1 96.62 125 GLY B N 1
ATOM 2809 C CA . GLY B 1 125 ? 1.76 -19.625 4.332 1 96.62 125 GLY B CA 1
ATOM 2810 C C . GLY B 1 125 ? 2.504 -19.875 3.035 1 96.62 125 GLY B C 1
ATOM 2811 O O . GLY B 1 125 ? 3.66 -19.484 2.885 1 96.62 125 GLY B O 1
ATOM 2812 N N . THR B 1 126 ? 1.793 -20.719 2.15 1 98.62 126 THR B N 1
ATOM 2813 C CA . THR B 1 126 ? 2.439 -21.219 0.939 1 98.62 126 THR B CA 1
ATOM 2814 C C . THR B 1 126 ? 1.619 -20.859 -0.297 1 98.62 126 THR B C 1
ATOM 2816 O O . THR B 1 126 ? 0.399 -21.031 -0.313 1 98.62 126 THR B O 1
ATOM 2819 N N . LEU B 1 127 ? 2.297 -20.312 -1.258 1 98.88 127 LEU B N 1
ATOM 2820 C CA . LEU B 1 127 ? 1.692 -20.031 -2.559 1 98.88 127 LEU B CA 1
ATOM 2821 C C . LEU B 1 127 ? 2.162 -21.047 -3.598 1 98.88 127 LEU B C 1
ATOM 2823 O O . LEU B 1 127 ? 3.361 -21.312 -3.721 1 98.88 127 LEU B O 1
ATOM 2827 N N . HIS B 1 128 ? 1.195 -21.625 -4.305 1 98.94 128 HIS B N 1
ATOM 2828 C CA . HIS B 1 128 ? 1.442 -22.469 -5.461 1 98.94 128 HIS B CA 1
ATOM 2829 C C . HIS B 1 128 ? 0.93 -21.828 -6.742 1 98.94 128 HIS B C 1
ATOM 2831 O O . HIS B 1 128 ? -0.274 -21.609 -6.895 1 98.94 128 HIS B O 1
ATOM 2837 N N . VAL B 1 129 ? 1.853 -21.516 -7.586 1 98.94 129 VAL B N 1
ATOM 2838 C CA . VAL B 1 129 ? 1.511 -21.016 -8.914 1 98.94 129 VAL B CA 1
ATOM 2839 C C . VAL B 1 129 ? 1.873 -22.062 -9.969 1 98.94 129 VAL B C 1
ATOM 2841 O O . VAL B 1 129 ? 3.012 -22.547 -10.016 1 98.94 129 VAL B O 1
ATOM 2844 N N . ASP B 1 130 ? 0.861 -22.406 -10.734 1 98.88 130 ASP B N 1
ATOM 2845 C CA . ASP B 1 130 ? 1.104 -23.406 -11.773 1 98.88 130 ASP B CA 1
ATOM 2846 C C . ASP B 1 130 ? 0.437 -23 -13.086 1 98.88 130 ASP B C 1
ATOM 2848 O O . ASP B 1 130 ? -0.762 -22.719 -13.117 1 98.88 130 ASP B O 1
ATOM 2852 N N . ASN B 1 131 ? 1.262 -22.969 -14.195 1 98.38 131 ASN B N 1
ATOM 2853 C CA . ASN B 1 131 ? 0.743 -22.719 -15.531 1 98.38 131 ASN B CA 1
ATOM 2854 C C . ASN B 1 131 ? 0.07 -21.344 -15.617 1 98.38 131 ASN B C 1
ATOM 2856 O O . ASN B 1 131 ? -1.089 -21.25 -16.031 1 98.38 131 ASN B O 1
ATOM 2860 N N . PHE B 1 132 ? 0.81 -20.328 -15.352 1 98.62 132 PHE B N 1
ATOM 2861 C CA . PHE B 1 132 ? 0.337 -18.953 -15.312 1 98.62 132 PHE B CA 1
ATOM 2862 C C . PHE B 1 132 ? 1.111 -18.078 -16.297 1 98.62 132 PHE B C 1
ATOM 2864 O O . PHE B 1 132 ? 2.223 -18.438 -16.703 1 98.62 132 PHE B O 1
ATOM 2871 N N . TYR B 1 133 ? 0.454 -17 -16.719 1 98.44 133 TYR B N 1
ATOM 2872 C CA . TYR B 1 133 ? 1.061 -16.094 -17.672 1 98.44 133 TYR B CA 1
ATOM 2873 C C . TYR B 1 133 ? 1.142 -14.68 -17.109 1 98.44 133 TYR B C 1
ATOM 2875 O O . TYR B 1 133 ? 0.177 -14.188 -16.516 1 98.44 133 TYR B O 1
ATOM 2883 N N . ILE B 1 134 ? 2.311 -14.039 -17.203 1 98.19 134 ILE B N 1
ATOM 2884 C CA . ILE B 1 134 ? 2.488 -12.625 -16.891 1 98.19 134 ILE B CA 1
ATOM 2885 C C . ILE B 1 134 ? 3.01 -11.883 -18.125 1 98.19 134 ILE B C 1
ATOM 2887 O O . ILE B 1 134 ? 4.031 -12.266 -18.703 1 98.19 134 ILE B O 1
ATOM 2891 N N . GLY B 1 135 ? 2.297 -10.852 -18.531 1 96.94 135 GLY B N 1
ATOM 2892 C CA . GLY B 1 135 ? 2.711 -10.148 -19.734 1 96.94 135 GLY B CA 1
ATOM 2893 C C . GLY B 1 135 ? 2.66 -8.641 -19.609 1 96.94 135 GLY B C 1
ATOM 2894 O O . GLY B 1 135 ? 1.733 -8.094 -19 1 96.94 135 GLY B O 1
ATOM 2895 N N . ASN B 1 136 ? 3.697 -7.953 -20.25 1 95.62 136 ASN B N 1
ATOM 2896 C CA . ASN B 1 136 ? 3.701 -6.496 -20.344 1 95.62 136 ASN B CA 1
ATOM 2897 C C . ASN B 1 136 ? 3.426 -5.852 -18.984 1 95.62 136 ASN B C 1
ATOM 2899 O O . ASN B 1 136 ? 2.535 -5.012 -18.859 1 95.62 136 ASN B O 1
ATOM 2903 N N . ASN B 1 137 ? 4.285 -6.223 -18.016 1 94.44 137 ASN B N 1
ATOM 2904 C CA . ASN B 1 137 ? 4.078 -5.781 -16.641 1 94.44 137 ASN B CA 1
ATOM 2905 C C . ASN B 1 137 ? 5.395 -5.387 -15.969 1 94.44 137 ASN B C 1
ATOM 2907 O O . ASN B 1 137 ? 6.465 -5.539 -16.562 1 94.44 137 ASN B O 1
ATOM 2911 N N . TYR B 1 138 ? 5.25 -4.844 -14.82 1 93.06 138 TYR B N 1
ATOM 2912 C CA . TYR B 1 138 ? 6.453 -4.328 -14.172 1 93.06 138 TYR B CA 1
ATOM 2913 C C . TYR B 1 138 ? 7.07 -5.371 -13.258 1 93.06 138 TYR B C 1
ATOM 2915 O O . TYR B 1 138 ? 8.25 -5.699 -13.391 1 93.06 138 TYR B O 1
ATOM 2923 N N . LEU B 1 139 ? 6.266 -5.898 -12.289 1 94.19 139 LEU B N 1
ATOM 2924 C CA . LEU B 1 139 ? 6.777 -6.895 -11.352 1 94.19 139 LEU B CA 1
ATOM 2925 C C . LEU B 1 139 ? 6.004 -8.203 -11.477 1 94.19 139 LEU B C 1
ATOM 2927 O O . LEU B 1 139 ? 4.836 -8.203 -11.859 1 94.19 139 LEU B O 1
ATOM 2931 N N . GLY B 1 140 ? 6.668 -9.258 -11.109 1 97.44 140 GLY B N 1
ATOM 2932 C CA . GLY B 1 140 ? 6.012 -10.562 -11.094 1 97.44 140 GLY B CA 1
ATOM 2933 C C . GLY B 1 140 ? 5.293 -10.844 -9.781 1 97.44 140 GLY B C 1
ATOM 2934 O O . GLY B 1 140 ? 4.266 -10.234 -9.484 1 97.44 140 GLY B O 1
ATOM 2935 N N . ILE B 1 141 ? 5.898 -11.75 -9 1 98.5 141 ILE B N 1
ATOM 2936 C CA . ILE B 1 141 ? 5.367 -12.227 -7.73 1 98.5 141 ILE B CA 1
ATOM 2937 C C . ILE B 1 141 ? 6.242 -11.719 -6.582 1 98.5 141 ILE B C 1
ATOM 2939 O O . ILE B 1 141 ? 7.449 -11.977 -6.555 1 98.5 141 ILE B O 1
ATOM 2943 N N . ARG B 1 142 ? 5.559 -11.07 -5.621 1 96.25 142 ARG B N 1
ATOM 2944 C CA . ARG B 1 142 ? 6.336 -10.477 -4.539 1 96.25 142 ARG B CA 1
ATOM 2945 C C . ARG B 1 142 ? 5.738 -10.828 -3.18 1 96.25 142 ARG B C 1
ATOM 2947 O O . ARG B 1 142 ? 4.527 -10.703 -2.98 1 96.25 142 ARG B O 1
ATOM 2954 N N . SER B 1 143 ? 6.629 -11.328 -2.303 1 95.62 143 SER B N 1
ATOM 2955 C CA . SER B 1 143 ? 6.227 -11.328 -0.899 1 95.62 143 SER B CA 1
ATOM 2956 C C . SER B 1 143 ? 6.5 -9.984 -0.241 1 95.62 143 SER B C 1
ATOM 2958 O O . SER B 1 143 ? 7.523 -9.352 -0.508 1 95.62 143 SER B O 1
ATOM 2960 N N . CYS B 1 144 ? 5.637 -9.641 0.55 1 91 144 CYS B N 1
ATOM 2961 C CA . CYS B 1 144 ? 5.785 -8.312 1.148 1 91 144 CYS B CA 1
ATOM 2962 C C . CYS B 1 144 ? 7.027 -8.25 2.029 1 91 144 CYS B C 1
ATOM 2964 O O . CYS B 1 144 ? 7.18 -9.047 2.955 1 91 144 CYS B O 1
ATOM 2966 N N . GLY B 1 145 ? 7.797 -7.234 1.75 1 88.5 145 GLY B N 1
ATOM 2967 C CA . GLY B 1 145 ? 9.039 -7.102 2.492 1 88.5 145 GLY B CA 1
ATOM 2968 C C . GLY B 1 145 ? 9.07 -5.875 3.387 1 88.5 145 GLY B C 1
ATOM 2969 O O . GLY B 1 145 ? 10.07 -5.617 4.059 1 88.5 145 GLY B O 1
ATOM 2970 N N . ASN B 1 146 ? 7.98 -5.129 3.365 1 81.5 146 ASN B N 1
ATOM 2971 C CA . ASN B 1 146 ? 7.953 -3.922 4.188 1 81.5 146 ASN B CA 1
ATOM 2972 C C . ASN B 1 146 ? 6.629 -3.783 4.934 1 81.5 146 ASN B C 1
ATOM 2974 O O . ASN B 1 146 ? 6.316 -2.711 5.457 1 81.5 146 ASN B O 1
ATOM 2978 N N . CYS B 1 147 ? 5.844 -4.871 4.957 1 82.56 147 CYS B N 1
ATOM 2979 C CA . CYS B 1 147 ? 4.598 -4.859 5.711 1 82.56 147 CYS B CA 1
ATOM 2980 C C . CYS B 1 147 ? 4.867 -4.887 7.211 1 82.56 147 CYS B C 1
ATOM 2982 O O . CYS B 1 147 ? 5.859 -5.461 7.656 1 82.56 147 CYS B O 1
ATOM 2984 N N . LEU B 1 148 ? 3.895 -4.293 7.906 1 76.06 148 LEU B N 1
ATOM 2985 C CA . LEU B 1 148 ? 4.066 -4.238 9.359 1 76.06 148 LEU B CA 1
ATOM 2986 C C . LEU B 1 148 ? 4.047 -5.641 9.961 1 76.06 148 LEU B C 1
ATOM 2988 O O . LEU B 1 148 ? 4.824 -5.941 10.867 1 76.06 148 LEU B O 1
ATOM 2992 N N . GLN B 1 149 ? 3.092 -6.359 9.516 1 78.5 149 GLN B N 1
ATOM 2993 C CA . GLN B 1 149 ? 3.086 -7.766 9.914 1 78.5 149 GLN B CA 1
ATOM 2994 C C . GLN B 1 149 ? 3.814 -8.633 8.891 1 78.5 149 GLN B C 1
ATOM 2996 O O . GLN B 1 149 ? 3.508 -8.578 7.699 1 78.5 149 GLN B O 1
ATOM 3001 N N . GLN B 1 150 ? 4.793 -9.336 9.422 1 86.38 150 GLN B N 1
ATOM 3002 C CA . GLN B 1 150 ? 5.586 -10.164 8.531 1 86.38 150 GLN B CA 1
ATOM 3003 C C . GLN B 1 150 ? 5.461 -11.641 8.898 1 86.38 150 GLN B C 1
ATOM 3005 O O . GLN B 1 150 ? 5.117 -11.977 10.031 1 86.38 150 GLN B O 1
ATOM 3010 N N . TYR B 1 151 ? 5.746 -12.477 7.934 1 90.31 151 TYR B N 1
ATOM 3011 C CA . TYR B 1 151 ? 5.656 -13.93 8.047 1 90.31 151 TYR B CA 1
ATOM 3012 C C . TYR B 1 151 ? 6.754 -14.602 7.238 1 90.31 151 TYR B C 1
ATOM 3014 O O . TYR B 1 151 ? 7.379 -13.977 6.375 1 90.31 151 TYR B O 1
ATOM 3022 N N . SER B 1 152 ? 6.977 -15.891 7.652 1 91.56 152 SER B N 1
ATOM 3023 C CA . SER B 1 152 ? 7.715 -16.75 6.73 1 91.56 152 SER B CA 1
ATOM 3024 C C . SER B 1 152 ? 6.812 -17.281 5.625 1 91.56 152 SER B C 1
ATOM 3026 O O . SER B 1 152 ? 5.738 -17.812 5.902 1 91.56 152 SER B O 1
ATOM 3028 N N . ARG B 1 153 ? 7.266 -17.094 4.348 1 96.38 153 ARG B N 1
ATOM 3029 C CA . ARG B 1 153 ? 6.457 -17.516 3.205 1 96.38 153 ARG B CA 1
ATOM 3030 C C . ARG B 1 153 ? 7.254 -18.406 2.266 1 96.38 153 ARG B C 1
ATOM 3032 O O . ARG B 1 153 ? 8.461 -18.219 2.088 1 96.38 153 ARG B O 1
ATOM 3039 N N . THR B 1 154 ? 6.527 -19.359 1.737 1 97.94 154 THR B N 1
ATOM 3040 C CA . THR B 1 154 ? 7.098 -20.203 0.693 1 97.94 154 THR B CA 1
ATOM 3041 C C . THR B 1 154 ? 6.293 -20.078 -0.599 1 97.94 154 THR B C 1
ATOM 3043 O O . THR B 1 154 ? 5.062 -20.109 -0.574 1 97.94 154 THR B O 1
ATOM 3046 N N . MET B 1 155 ? 7.023 -19.922 -1.721 1 98.75 155 MET B N 1
ATOM 3047 C CA . MET B 1 155 ? 6.371 -19.844 -3.025 1 98.75 155 MET B CA 1
ATOM 3048 C C . MET B 1 155 ? 6.918 -20.906 -3.971 1 98.75 155 MET B C 1
ATOM 3050 O O . MET B 1 155 ? 8.125 -20.969 -4.215 1 98.75 155 MET B O 1
ATOM 3054 N N . TYR B 1 156 ? 6.008 -21.75 -4.477 1 98.94 156 TYR B N 1
ATOM 3055 C CA . TYR B 1 156 ? 6.297 -22.688 -5.555 1 98.94 156 TYR B CA 1
ATOM 3056 C C . TYR B 1 156 ? 5.746 -22.172 -6.883 1 98.94 156 TYR B C 1
ATOM 3058 O O . TYR B 1 156 ? 4.535 -22 -7.035 1 98.94 156 TYR B O 1
ATOM 3066 N N . VAL B 1 157 ? 6.672 -21.938 -7.824 1 98.94 157 VAL B N 1
ATOM 3067 C CA . VAL B 1 157 ? 6.273 -21.422 -9.133 1 98.94 157 VAL B CA 1
ATOM 3068 C C . VAL B 1 157 ? 6.715 -22.406 -10.227 1 98.94 157 VAL B C 1
ATOM 3070 O O . VAL B 1 157 ? 7.91 -22.641 -10.398 1 98.94 157 VAL B O 1
ATOM 3073 N N . ASN B 1 158 ? 5.719 -22.922 -10.852 1 98.88 158 ASN B N 1
ATOM 3074 C CA . ASN B 1 158 ? 5.953 -23.922 -11.883 1 98.88 158 ASN B CA 1
ATOM 3075 C C . ASN B 1 158 ? 5.207 -23.594 -13.172 1 98.88 158 ASN B C 1
ATOM 3077 O O . ASN B 1 158 ? 4.039 -23.203 -13.133 1 98.88 158 ASN B O 1
ATOM 3081 N N . ARG B 1 159 ? 5.852 -23.75 -14.406 1 98.69 159 ARG B N 1
ATOM 3082 C CA . ARG B 1 159 ? 5.273 -23.516 -15.727 1 98.69 159 ARG B CA 1
ATOM 3083 C C . ARG B 1 159 ? 4.703 -22.094 -15.82 1 98.69 159 ARG B C 1
ATOM 3085 O O . ARG B 1 159 ? 3.52 -21.922 -16.125 1 98.69 159 ARG B O 1
ATOM 3092 N N . LEU B 1 160 ? 5.613 -21.172 -15.531 1 98.81 160 LEU B N 1
ATOM 3093 C CA . LEU B 1 160 ? 5.289 -19.75 -15.664 1 98.81 160 LEU B CA 1
ATOM 3094 C C . LEU B 1 160 ? 5.887 -19.188 -16.953 1 98.81 160 LEU B C 1
ATOM 3096 O O . LEU B 1 160 ? 7.059 -19.422 -17.25 1 98.81 160 LEU B O 1
ATOM 3100 N N . THR B 1 161 ? 5.07 -18.594 -17.75 1 98.31 161 THR B N 1
ATOM 3101 C CA . THR B 1 161 ? 5.547 -17.812 -18.891 1 98.31 161 THR B CA 1
ATOM 3102 C C . THR B 1 161 ? 5.488 -16.312 -18.578 1 98.31 161 THR B C 1
ATOM 3104 O O . THR B 1 161 ? 4.434 -15.789 -18.219 1 98.31 161 THR B O 1
ATOM 3107 N N . VAL B 1 162 ? 6.609 -15.578 -18.672 1 98.5 162 VAL B N 1
ATOM 3108 C CA . VAL B 1 162 ? 6.711 -14.141 -18.469 1 98.5 162 VAL B CA 1
ATOM 3109 C C . VAL B 1 162 ? 7.16 -13.461 -19.75 1 98.5 162 VAL B C 1
ATOM 3111 O O . VAL B 1 162 ? 8.211 -13.805 -20.312 1 98.5 162 VAL B O 1
ATOM 3114 N N . GLU B 1 163 ? 6.383 -12.578 -20.219 1 97.75 163 GLU B N 1
ATOM 3115 C CA . GLU B 1 163 ? 6.691 -11.906 -21.469 1 97.75 163 GLU B CA 1
ATOM 3116 C C . GLU B 1 163 ? 6.715 -10.391 -21.297 1 97.75 163 GLU B C 1
ATOM 3118 O O . GLU B 1 163 ? 5.723 -9.797 -20.875 1 97.75 163 GLU B O 1
ATOM 3123 N N . ASN B 1 164 ? 7.84 -9.773 -21.594 1 97 164 ASN B N 1
ATOM 3124 C CA . ASN B 1 164 ? 7.984 -8.32 -21.562 1 97 164 ASN B CA 1
ATOM 3125 C C . ASN B 1 164 ? 7.77 -7.773 -20.141 1 97 164 ASN B C 1
ATOM 3127 O O . ASN B 1 164 ? 7.016 -6.816 -19.953 1 97 164 ASN B O 1
ATOM 3131 N N . LEU B 1 165 ? 8.328 -8.453 -19.188 1 96.62 165 LEU B N 1
ATOM 3132 C CA . LEU B 1 165 ? 8.484 -7.828 -17.875 1 96.62 165 LEU B CA 1
ATOM 3133 C C . LEU B 1 165 ? 9.508 -6.699 -17.938 1 96.62 165 LEU B C 1
ATOM 3135 O O . LEU B 1 165 ? 10.461 -6.762 -18.703 1 96.62 165 LEU B O 1
ATOM 3139 N N . ALA B 1 166 ? 9.297 -5.762 -17.141 1 94.06 166 ALA B N 1
ATOM 3140 C CA . ALA B 1 166 ? 10.164 -4.59 -17.188 1 94.06 166 ALA B CA 1
ATOM 3141 C C . ALA B 1 166 ? 11.625 -4.977 -16.984 1 94.06 166 ALA B C 1
ATOM 3143 O O . ALA B 1 166 ? 11.938 -5.797 -16.109 1 94.06 166 ALA B O 1
ATOM 3144 N N . ALA B 1 167 ? 12.484 -4.277 -17.734 1 93.19 167 ALA B N 1
ATOM 3145 C CA . ALA B 1 167 ? 13.914 -4.531 -17.641 1 93.19 167 ALA B CA 1
ATOM 3146 C C . ALA B 1 167 ? 14.43 -4.281 -16.234 1 93.19 167 ALA B C 1
ATOM 3148 O O . ALA B 1 167 ? 14.055 -3.293 -15.594 1 93.19 167 ALA B O 1
ATOM 3149 N N . GLY B 1 168 ? 15.242 -5.191 -15.727 1 94 168 GLY B N 1
ATOM 3150 C CA . GLY B 1 168 ? 15.859 -5.051 -14.422 1 94 168 GLY B CA 1
ATOM 3151 C C . GLY B 1 168 ? 14.992 -5.574 -13.289 1 94 168 GLY B C 1
ATOM 3152 O O . GLY B 1 168 ? 15.43 -5.645 -12.141 1 94 168 GLY B O 1
ATOM 3153 N N . GLN B 1 169 ? 13.82 -5.977 -13.594 1 94.62 169 GLN B N 1
ATOM 3154 C CA . GLN B 1 169 ? 12.891 -6.406 -12.555 1 94.62 169 GLN B CA 1
ATOM 3155 C C . GLN B 1 169 ? 12.906 -7.922 -12.391 1 94.62 169 GLN B C 1
ATOM 3157 O O . GLN B 1 169 ? 13.719 -8.609 -13.008 1 94.62 169 GLN B O 1
ATOM 3162 N N . PHE B 1 170 ? 12.125 -8.398 -11.477 1 97.12 170 PHE B N 1
ATOM 3163 C CA . PHE B 1 170 ? 12.195 -9.797 -11.07 1 97.12 170 PHE B CA 1
ATOM 3164 C C . PHE B 1 170 ? 10.875 -10.508 -11.344 1 97.12 170 PHE B C 1
ATOM 3166 O O . PHE B 1 170 ? 9.812 -9.883 -11.328 1 97.12 170 PHE B O 1
ATOM 3173 N N . ILE B 1 171 ? 10.992 -11.82 -11.539 1 98.5 171 ILE B N 1
ATOM 3174 C CA . ILE B 1 171 ? 9.82 -12.688 -11.617 1 98.5 171 ILE B CA 1
ATOM 3175 C C . ILE B 1 171 ? 9.312 -12.992 -10.211 1 98.5 171 ILE B C 1
ATOM 3177 O O . ILE B 1 171 ? 8.109 -12.891 -9.953 1 98.5 171 ILE B O 1
ATOM 3181 N N . VAL B 1 172 ? 10.258 -13.344 -9.289 1 98.69 172 VAL B N 1
ATOM 3182 C CA . VAL B 1 172 ? 9.883 -13.547 -7.895 1 98.69 172 VAL B CA 1
ATOM 3183 C C . VAL B 1 172 ? 10.805 -12.734 -6.984 1 98.69 172 VAL B C 1
ATOM 3185 O O . VAL B 1 172 ? 12.023 -12.75 -7.16 1 98.69 172 VAL B O 1
ATOM 3188 N N . GLY B 1 173 ? 10.211 -12 -6.059 1 96.69 173 GLY B N 1
ATOM 3189 C CA . GLY B 1 173 ? 10.938 -11.305 -5.008 1 96.69 173 GLY B CA 1
ATOM 3190 C C . GLY B 1 173 ? 10.656 -11.852 -3.623 1 96.69 173 GLY B C 1
ATOM 3191 O O . GLY B 1 173 ? 9.492 -11.953 -3.217 1 96.69 173 GLY B O 1
ATOM 3192 N N . VAL B 1 174 ? 11.719 -12.203 -2.902 1 96.75 174 VAL B N 1
ATOM 3193 C CA . VAL B 1 174 ? 11.586 -12.766 -1.563 1 96.75 174 VAL B CA 1
ATOM 3194 C C . VAL B 1 174 ? 12.383 -11.93 -0.568 1 96.75 174 VAL B C 1
ATOM 3196 O O . VAL B 1 174 ? 13.234 -11.125 -0.964 1 96.75 174 VAL B O 1
ATOM 3199 N N . ASN B 1 175 ? 12.086 -12.18 0.646 1 94.69 175 ASN B N 1
ATOM 3200 C CA . ASN B 1 175 ? 12.734 -11.398 1.688 1 94.69 175 ASN B CA 1
ATOM 3201 C C . ASN B 1 175 ? 13.516 -12.281 2.654 1 94.69 175 ASN B C 1
ATOM 3203 O O . ASN B 1 175 ? 13.016 -13.32 3.086 1 94.69 175 ASN B O 1
ATOM 3207 N N . ASN B 1 176 ? 14.797 -11.719 2.875 1 80.44 176 ASN B N 1
ATOM 3208 C CA . ASN B 1 176 ? 15.758 -12.406 3.732 1 80.44 176 ASN B CA 1
ATOM 3209 C C . ASN B 1 176 ? 15.812 -11.781 5.125 1 80.44 176 ASN B C 1
ATOM 3211 O O . ASN B 1 176 ? 16.266 -10.648 5.289 1 80.44 176 ASN B O 1
ATOM 3215 N N . ASN B 1 177 ? 15.18 -12.164 6.027 1 65.88 177 ASN B N 1
ATOM 3216 C CA . ASN B 1 177 ? 15.562 -11.836 7.398 1 65.88 177 ASN B CA 1
ATOM 3217 C C . ASN B 1 177 ? 14.859 -12.734 8.406 1 65.88 177 ASN B C 1
ATOM 3219 O O . ASN B 1 177 ? 13.969 -13.508 8.039 1 65.88 177 ASN B O 1
ATOM 3223 N N . THR B 1 178 ? 15.562 -12.734 9.539 1 58 178 THR B N 1
ATOM 3224 C CA . THR B 1 178 ? 15.266 -13.711 10.578 1 58 178 THR B CA 1
ATOM 3225 C C . THR B 1 178 ? 13.758 -13.859 10.766 1 58 178 THR B C 1
ATOM 3227 O O . THR B 1 178 ? 13.258 -14.969 10.992 1 58 178 THR B O 1
ATOM 3230 N N . ASN B 1 179 ? 13.18 -12.75 10.484 1 60.78 179 ASN B N 1
ATOM 3231 C CA . ASN B 1 179 ? 11.766 -12.859 10.812 1 60.78 179 ASN B CA 1
ATOM 3232 C C . ASN B 1 179 ? 10.938 -13.266 9.594 1 60.78 179 ASN B C 1
ATOM 3234 O O . ASN B 1 179 ? 9.766 -13.617 9.727 1 60.78 179 ASN B O 1
ATOM 3238 N N . PHE B 1 180 ? 11.531 -13.312 8.438 1 76.31 180 PHE B N 1
ATOM 3239 C CA . PHE B 1 180 ? 10.742 -13.555 7.234 1 76.31 180 PHE B CA 1
ATOM 3240 C C . PHE B 1 180 ? 11.055 -14.922 6.637 1 76.31 180 PHE B C 1
ATOM 3242 O O . PHE B 1 180 ? 10.227 -15.828 6.691 1 76.31 180 PHE B O 1
ATOM 3249 N N . LYS B 1 181 ? 12.32 -15.195 6.316 1 87.56 181 LYS B N 1
ATOM 3250 C CA . LYS B 1 181 ? 12.898 -16.391 5.707 1 87.56 181 LYS B CA 1
ATOM 3251 C C . LYS B 1 181 ? 12.039 -16.891 4.543 1 87.56 181 LYS B C 1
ATOM 3253 O O . LYS B 1 181 ? 11.727 -18.078 4.461 1 87.56 181 LYS B O 1
ATOM 3258 N N . ASP B 1 182 ? 11.664 -15.977 3.709 1 96.88 182 ASP B N 1
ATOM 3259 C CA . ASP B 1 182 ? 10.906 -16.344 2.518 1 96.88 182 ASP B CA 1
ATOM 3260 C C . ASP B 1 182 ? 11.727 -17.266 1.614 1 96.88 182 ASP B C 1
ATOM 3262 O O . ASP B 1 182 ? 12.953 -17.172 1.575 1 96.88 182 ASP B O 1
ATOM 3266 N N . LYS B 1 183 ? 11.008 -18.188 0.933 1 96.94 183 LYS B N 1
ATOM 3267 C CA . LYS B 1 183 ? 11.633 -19.062 -0.058 1 96.94 183 LYS B CA 1
ATOM 3268 C C . LYS B 1 183 ? 10.82 -19.094 -1.348 1 96.94 183 LYS B C 1
ATOM 3270 O O . LYS B 1 183 ? 9.586 -19.125 -1.311 1 96.94 183 LYS B O 1
ATOM 3275 N N . ALA B 1 184 ? 11.57 -19.188 -2.416 1 98.38 184 ALA B N 1
ATOM 3276 C CA . ALA B 1 184 ? 10.953 -19.375 -3.725 1 98.38 184 ALA B CA 1
ATOM 3277 C C . ALA B 1 184 ? 11.586 -20.531 -4.477 1 98.38 184 ALA B C 1
ATOM 3279 O O . ALA B 1 184 ? 12.812 -20.594 -4.617 1 98.38 184 ALA B O 1
ATOM 3280 N N . TYR B 1 185 ? 10.766 -21.422 -4.914 1 98.81 185 TYR B N 1
ATOM 3281 C CA . TYR B 1 185 ? 11.141 -22.531 -5.785 1 98.81 185 TYR B CA 1
ATOM 3282 C C . TYR B 1 185 ? 10.617 -22.312 -7.203 1 98.81 185 TYR B C 1
ATOM 3284 O O . TYR B 1 185 ? 9.414 -22.188 -7.414 1 98.81 185 TYR B O 1
ATOM 3292 N N . LEU B 1 186 ? 11.57 -22.25 -8.164 1 98.88 186 LEU B N 1
ATOM 3293 C CA . LEU B 1 186 ? 11.195 -22 -9.547 1 98.88 186 LEU B CA 1
ATOM 3294 C C . LEU B 1 186 ? 11.516 -23.203 -10.43 1 98.88 186 LEU B C 1
ATOM 3296 O O . LEU B 1 186 ? 12.633 -23.734 -10.391 1 98.88 186 LEU B O 1
ATOM 3300 N N . THR B 1 187 ? 10.539 -23.672 -11.133 1 98.75 187 THR B N 1
ATOM 3301 C CA . THR B 1 187 ? 10.711 -24.734 -12.102 1 98.75 187 THR B CA 1
ATOM 3302 C C . THR B 1 187 ? 9.969 -24.422 -13.398 1 98.75 187 THR B C 1
ATOM 3304 O O . THR B 1 187 ? 8.82 -23.953 -13.367 1 98.75 187 THR B O 1
ATOM 3307 N N . ASN B 1 188 ? 10.602 -24.594 -14.594 1 98.56 188 ASN B N 1
ATOM 3308 C CA . ASN B 1 188 ? 10 -24.422 -15.906 1 98.56 188 ASN B CA 1
ATOM 3309 C C . ASN B 1 188 ? 9.5 -23 -16.109 1 98.56 188 ASN B C 1
ATOM 3311 O O . ASN B 1 188 ? 8.336 -22.781 -16.453 1 98.56 188 ASN B O 1
ATOM 3315 N N . ILE B 1 189 ? 10.406 -22.047 -15.938 1 98.81 189 ILE B N 1
ATOM 3316 C CA . ILE B 1 189 ? 10.117 -20.641 -16.141 1 98.81 189 ILE B CA 1
ATOM 3317 C C . ILE B 1 189 ? 10.562 -20.203 -17.531 1 98.81 189 ILE B C 1
ATOM 3319 O O . ILE B 1 189 ? 11.719 -20.406 -17.906 1 98.81 189 ILE B O 1
ATOM 3323 N N . HIS B 1 190 ? 9.68 -19.672 -18.328 1 98.31 190 HIS B N 1
ATOM 3324 C CA . HIS B 1 190 ? 9.977 -19.156 -19.656 1 98.31 190 HIS B CA 1
ATOM 3325 C C . HIS B 1 190 ? 9.922 -17.641 -19.703 1 98.31 190 HIS B C 1
ATOM 3327 O O . HIS B 1 190 ? 8.891 -17.047 -19.391 1 98.31 190 HIS B O 1
ATOM 3333 N N . ILE B 1 191 ? 10.984 -16.984 -20 1 98.5 191 ILE B N 1
ATOM 3334 C CA . ILE B 1 191 ? 11.094 -15.531 -20.078 1 98.5 191 ILE B CA 1
ATOM 3335 C C . ILE B 1 191 ? 11.234 -15.102 -21.531 1 98.5 191 ILE B C 1
ATOM 3337 O O . ILE B 1 191 ? 12.195 -15.461 -22.203 1 98.5 191 ILE B O 1
ATOM 3341 N N . LEU B 1 192 ? 10.312 -14.375 -21.953 1 97.94 192 LEU B N 1
ATOM 3342 C CA . LEU B 1 192 ? 10.18 -14.047 -23.375 1 97.94 192 LEU B CA 1
ATOM 3343 C C . LEU B 1 192 ? 10.141 -12.531 -23.578 1 97.94 192 LEU B C 1
ATOM 3345 O O . LEU B 1 192 ? 9.922 -11.781 -22.625 1 97.94 192 LEU B O 1
ATOM 3349 N N . GLY B 1 193 ? 10.328 -12.117 -24.844 1 97.19 193 GLY B N 1
ATOM 3350 C CA . GLY B 1 193 ? 10.164 -10.727 -25.219 1 97.19 193 GLY B CA 1
ATOM 3351 C C . GLY B 1 193 ? 11.469 -9.953 -25.25 1 97.19 193 GLY B C 1
ATOM 3352 O O . GLY B 1 193 ? 12.531 -10.508 -24.969 1 97.19 193 GLY B O 1
ATOM 3353 N N . SER B 1 194 ? 11.414 -8.672 -25.484 1 95.5 194 SER B N 1
ATOM 3354 C CA . SER B 1 194 ? 12.586 -7.848 -25.766 1 95.5 194 SER B CA 1
ATOM 3355 C C . SER B 1 194 ? 13.406 -7.59 -24.516 1 95.5 194 SER B C 1
ATOM 3357 O O . SER B 1 194 ? 14.594 -7.281 -24.594 1 95.5 194 SER B O 1
ATOM 3359 N N . THR B 1 195 ? 12.805 -7.762 -23.328 1 96.25 195 THR B N 1
ATOM 3360 C CA . THR B 1 195 ? 13.508 -7.469 -22.094 1 96.25 195 THR B CA 1
ATOM 3361 C C . THR B 1 195 ? 13.984 -8.758 -21.422 1 96.25 195 THR B C 1
ATOM 3363 O O . THR B 1 195 ? 14.523 -8.727 -20.312 1 96.25 195 THR B O 1
ATOM 3366 N N . ALA B 1 196 ? 13.766 -9.844 -22.078 1 97.38 196 ALA B N 1
ATOM 3367 C CA . ALA B 1 196 ? 13.945 -11.148 -21.438 1 97.38 196 ALA B CA 1
ATOM 3368 C C . ALA B 1 196 ? 15.328 -11.273 -20.812 1 97.38 196 ALA B C 1
ATOM 3370 O O . ALA B 1 196 ? 15.469 -11.766 -19.688 1 97.38 196 ALA B O 1
ATOM 3371 N N . ASP B 1 197 ? 16.328 -10.719 -21.469 1 96.88 197 ASP B N 1
ATOM 3372 C CA . ASP B 1 197 ? 17.703 -10.875 -21.031 1 96.88 197 ASP B CA 1
ATOM 3373 C C . ASP B 1 197 ? 18 -9.984 -19.828 1 96.88 197 ASP B C 1
ATOM 3375 O O . ASP B 1 197 ? 19.016 -10.148 -19.156 1 96.88 197 ASP B O 1
ATOM 3379 N N . GLN B 1 198 ? 17.094 -9.117 -19.547 1 97 198 GLN B N 1
ATOM 3380 C CA . GLN B 1 198 ? 17.328 -8.148 -18.484 1 97 198 GLN B CA 1
ATOM 3381 C C . GLN B 1 198 ? 16.469 -8.453 -17.266 1 97 198 GLN B C 1
ATOM 3383 O O . GLN B 1 198 ? 16.578 -7.766 -16.25 1 97 198 GLN B O 1
ATOM 3388 N N . VAL B 1 199 ? 15.672 -9.43 -17.312 1 97.44 199 VAL B N 1
ATOM 3389 C CA . VAL B 1 199 ? 14.781 -9.812 -16.234 1 97.44 199 VAL B CA 1
ATOM 3390 C C . VAL B 1 199 ? 15.477 -10.828 -15.328 1 97.44 199 VAL B C 1
ATOM 3392 O O . VAL B 1 199 ? 16.172 -11.734 -15.812 1 97.44 199 VAL B O 1
ATOM 3395 N N . TYR B 1 200 ? 15.273 -10.68 -14.023 1 98.31 200 TYR B N 1
ATOM 3396 C CA . TYR B 1 200 ? 15.82 -11.625 -13.055 1 98.31 200 TYR B CA 1
ATOM 3397 C C . TYR B 1 200 ? 14.758 -12.625 -12.609 1 98.31 200 TYR B C 1
ATOM 3399 O O . TYR B 1 200 ? 13.68 -12.234 -12.156 1 98.31 200 TYR B O 1
ATOM 3407 N N . PRO B 1 201 ? 15.055 -13.891 -12.68 1 98.69 201 PRO B N 1
ATOM 3408 C CA . PRO B 1 201 ? 14.094 -14.875 -12.18 1 98.69 201 PRO B CA 1
ATOM 3409 C C . PRO B 1 201 ? 13.75 -14.664 -10.703 1 98.69 201 PRO B C 1
ATOM 3411 O O . PRO B 1 201 ? 12.602 -14.859 -10.297 1 98.69 201 PRO B O 1
ATOM 3414 N N . CYS B 1 202 ? 14.805 -14.211 -9.93 1 98.56 202 CYS B N 1
ATOM 3415 C CA . CYS B 1 202 ? 14.57 -14.086 -8.492 1 98.56 202 CYS B CA 1
ATOM 3416 C C . CYS B 1 202 ? 15.484 -13.031 -7.879 1 98.56 202 CYS B C 1
ATOM 3418 O O . CYS B 1 202 ? 16.672 -12.969 -8.203 1 98.56 202 CYS B O 1
ATOM 3420 N N . LYS B 1 203 ? 14.922 -12.18 -7.086 1 96.75 203 LYS B N 1
ATOM 3421 C CA . LYS B 1 203 ? 15.672 -11.242 -6.254 1 96.75 203 LYS B CA 1
ATOM 3422 C C . LYS B 1 203 ? 15.398 -11.492 -4.77 1 96.75 203 LYS B C 1
ATOM 3424 O O . LYS B 1 203 ? 14.273 -11.797 -4.383 1 96.75 203 LYS B O 1
ATOM 3429 N N . VAL B 1 204 ? 16.469 -11.32 -3.973 1 95.81 204 VAL B N 1
ATOM 3430 C CA . VAL B 1 204 ? 16.359 -11.383 -2.52 1 95.81 204 VAL B CA 1
ATOM 3431 C C . VAL B 1 204 ? 16.5 -9.977 -1.932 1 95.81 204 VAL B C 1
ATOM 3433 O O . VAL B 1 204 ? 17.438 -9.25 -2.279 1 95.81 204 VAL B O 1
ATOM 3436 N N . PHE B 1 205 ? 15.602 -9.688 -1.067 1 93.19 205 PHE B N 1
ATOM 3437 C CA . PHE B 1 205 ? 15.609 -8.367 -0.458 1 93.19 205 PHE B CA 1
ATOM 3438 C C . PHE B 1 205 ? 15.859 -8.461 1.042 1 93.19 205 PHE B C 1
ATOM 3440 O O . PHE B 1 205 ? 15.609 -9.5 1.654 1 93.19 205 PHE B O 1
ATOM 3447 N N . ASP B 1 206 ? 16.328 -7.328 1.591 1 90.81 206 ASP B N 1
ATOM 3448 C CA . ASP B 1 206 ? 16.406 -7.152 3.037 1 90.81 206 ASP B CA 1
ATOM 3449 C C . ASP B 1 206 ? 15.094 -6.625 3.604 1 90.81 206 ASP B C 1
ATOM 3451 O O . ASP B 1 206 ? 14.914 -5.414 3.754 1 90.81 206 ASP B O 1
ATOM 3455 N N . GLY B 1 207 ? 14.172 -7.559 3.887 1 88.69 207 GLY B N 1
ATOM 3456 C CA . GLY B 1 207 ? 12.844 -7.195 4.352 1 88.69 207 GLY B CA 1
ATOM 3457 C C . GLY B 1 207 ? 12.852 -6.488 5.691 1 88.69 207 GLY B C 1
ATOM 3458 O O . GLY B 1 207 ? 13.812 -6.613 6.461 1 88.69 207 GLY B O 1
ATOM 3459 N N . ASN B 1 208 ? 11.836 -5.734 5.969 1 82 208 ASN B N 1
ATOM 3460 C CA . ASN B 1 208 ? 11.617 -5.043 7.234 1 82 208 ASN B CA 1
ATOM 3461 C C . ASN B 1 208 ? 10.148 -5.07 7.641 1 82 208 ASN B C 1
ATOM 3463 O O . ASN B 1 208 ? 9.328 -5.691 6.969 1 82 208 ASN B O 1
ATOM 3467 N N . ASN B 1 209 ? 9.875 -4.578 8.758 1 79.62 209 ASN B N 1
ATOM 3468 C CA . ASN B 1 209 ? 8.5 -4.5 9.227 1 79.62 209 ASN B CA 1
ATOM 3469 C C . ASN B 1 209 ? 8.102 -3.064 9.562 1 79.62 209 ASN B C 1
ATOM 3471 O O . ASN B 1 209 ? 7.324 -2.828 10.484 1 79.62 209 ASN B O 1
ATOM 3475 N N . ASN B 1 210 ? 8.719 -2.135 8.766 1 70.81 210 ASN B N 1
ATOM 3476 C CA . ASN B 1 210 ? 8.516 -0.741 9.141 1 70.81 210 ASN B CA 1
ATOM 3477 C C . ASN B 1 210 ? 8.117 0.111 7.941 1 70.81 210 ASN B C 1
ATOM 3479 O O . ASN B 1 210 ? 8.195 1.34 7.992 1 70.81 210 ASN B O 1
ATOM 3483 N N . GLY B 1 211 ? 7.816 -0.467 6.816 1 71.81 211 GLY B N 1
ATOM 3484 C CA . GLY B 1 211 ? 7.32 0.253 5.652 1 71.81 211 GLY B CA 1
ATOM 3485 C C . GLY B 1 211 ? 8.422 0.778 4.758 1 71.81 211 GLY B C 1
ATOM 3486 O O . GLY B 1 211 ? 8.164 1.249 3.65 1 71.81 211 GLY B O 1
ATOM 3487 N N . GLY B 1 212 ? 9.617 0.786 5.305 1 71.25 212 GLY B N 1
ATOM 3488 C CA . GLY B 1 212 ? 10.719 1.238 4.477 1 71.25 212 GLY B CA 1
ATOM 3489 C C . GLY B 1 212 ? 10.953 0.36 3.262 1 71.25 212 GLY B C 1
ATOM 3490 O O . GLY B 1 212 ? 10.656 -0.835 3.287 1 71.25 212 GLY B O 1
ATOM 3491 N N . ASN B 1 213 ? 11.477 0.94 2.252 1 75.06 213 ASN B N 1
ATOM 3492 C CA . ASN B 1 213 ? 11.773 0.164 1.054 1 75.06 213 ASN B CA 1
ATOM 3493 C C . ASN B 1 213 ? 12.891 -0.842 1.3 1 75.06 213 ASN B C 1
ATOM 3495 O O . ASN B 1 213 ? 14.008 -0.459 1.654 1 75.06 213 ASN B O 1
ATOM 3499 N N . PRO B 1 214 ? 12.625 -2.084 1.065 1 83.81 214 PRO B N 1
ATOM 3500 C CA . PRO B 1 214 ? 13.68 -3.072 1.27 1 83.81 214 PRO B CA 1
ATOM 3501 C C . PRO B 1 214 ? 14.828 -2.928 0.266 1 83.81 214 PRO B C 1
ATOM 3503 O O . PRO B 1 214 ? 14.586 -2.645 -0.911 1 83.81 214 PRO B O 1
ATOM 3506 N N . ARG B 1 215 ? 15.984 -3.098 0.757 1 82.94 215 ARG B N 1
ATOM 3507 C CA . ARG B 1 215 ? 17.156 -3.086 -0.125 1 82.94 215 ARG B CA 1
ATOM 3508 C C . ARG B 1 215 ? 17.328 -4.438 -0.806 1 82.94 215 ARG B C 1
ATOM 3510 O O . ARG B 1 215 ? 17.094 -5.484 -0.2 1 82.94 215 ARG B O 1
ATOM 3517 N N . VAL B 1 216 ? 17.844 -4.406 -2.078 1 88.94 216 VAL B N 1
ATOM 3518 C CA . VAL B 1 216 ? 18.188 -5.641 -2.773 1 88.94 216 VAL B CA 1
ATOM 3519 C C . VAL B 1 216 ? 19.453 -6.238 -2.17 1 88.94 216 VAL B C 1
ATOM 3521 O O . VAL B 1 216 ? 20.469 -5.543 -2.014 1 88.94 216 VAL B O 1
ATOM 3524 N N . LEU B 1 217 ? 19.375 -7.441 -1.809 1 92.25 217 LEU B N 1
ATOM 3525 C CA . LEU B 1 217 ? 20.547 -8.141 -1.291 1 92.25 217 LEU B CA 1
ATOM 3526 C C . LEU B 1 217 ? 21.25 -8.93 -2.395 1 92.25 217 LEU B C 1
ATOM 3528 O O . LEU B 1 217 ? 22.469 -8.836 -2.564 1 92.25 217 LEU B O 1
ATOM 3532 N N . THR B 1 218 ? 20.484 -9.711 -3.117 1 93.31 218 THR B N 1
ATOM 3533 C CA . THR B 1 218 ? 21.016 -10.484 -4.238 1 93.31 218 THR B CA 1
ATOM 3534 C C . THR B 1 218 ? 19.984 -10.562 -5.367 1 93.31 218 THR B C 1
ATOM 3536 O O . THR B 1 218 ? 18.797 -10.336 -5.148 1 93.31 218 THR B O 1
ATOM 3539 N N . GLN B 1 219 ? 20.438 -10.758 -6.547 1 95.75 219 GLN B N 1
ATOM 3540 C CA . GLN B 1 219 ? 19.625 -10.945 -7.746 1 95.75 219 GLN B CA 1
ATOM 3541 C C . GLN B 1 219 ? 20.141 -12.125 -8.57 1 95.75 219 GLN B C 1
ATOM 3543 O O . GLN B 1 219 ? 21.25 -12.094 -9.094 1 95.75 219 GLN B O 1
ATOM 3548 N N . GLU B 1 220 ? 19.297 -13.078 -8.656 1 93.69 220 GLU B N 1
ATOM 3549 C CA . GLU B 1 220 ? 19.719 -14.344 -9.258 1 93.69 220 GLU B CA 1
ATOM 3550 C C . GLU B 1 220 ? 19.234 -14.453 -10.703 1 93.69 220 GLU B C 1
ATOM 3552 O O . GLU B 1 220 ? 18.047 -14.266 -10.984 1 93.69 220 GLU B O 1
ATOM 3557 N N . LYS B 1 221 ? 20.125 -14.852 -11.57 1 94.19 221 LYS B N 1
ATOM 3558 C CA . LYS B 1 221 ? 19.797 -14.891 -12.992 1 94.19 221 LYS B CA 1
ATOM 3559 C C . LYS B 1 221 ? 19.828 -16.312 -13.523 1 94.19 221 LYS B C 1
ATOM 3561 O O . LYS B 1 221 ? 18.828 -16.797 -14.062 1 94.19 221 LYS B O 1
ATOM 3566 N N . THR B 1 222 ? 20.922 -16.984 -13.367 1 93.25 222 THR B N 1
ATOM 3567 C CA . THR B 1 222 ? 21.141 -18.281 -14 1 93.25 222 THR B CA 1
ATOM 3568 C C . THR B 1 222 ? 20.781 -19.406 -13.047 1 93.25 222 THR B C 1
ATOM 3570 O O . THR B 1 222 ? 20.234 -20.438 -13.469 1 93.25 222 THR B O 1
ATOM 3573 N N . LYS B 1 223 ? 21.094 -19.25 -11.805 1 96.88 223 LYS B N 1
ATOM 3574 C CA . LYS B 1 223 ? 20.781 -20.219 -10.758 1 96.88 223 LYS B CA 1
ATOM 3575 C C . LYS B 1 223 ? 20.406 -19.516 -9.453 1 96.88 223 LYS B C 1
ATOM 3577 O O . LYS B 1 223 ? 20.781 -18.344 -9.242 1 96.88 223 LYS B O 1
ATOM 3582 N N . GLY B 1 224 ? 19.688 -20.203 -8.656 1 97.38 224 GLY B N 1
ATOM 3583 C CA . GLY B 1 224 ? 19.312 -19.641 -7.363 1 97.38 224 GLY B CA 1
ATOM 3584 C C . GLY B 1 224 ? 20.453 -19.656 -6.363 1 97.38 224 GLY B C 1
ATOM 3585 O O . GLY B 1 224 ? 21.531 -20.188 -6.645 1 97.38 224 GLY B O 1
ATOM 3586 N N . ASP B 1 225 ? 20.172 -19.047 -5.25 1 95.25 225 ASP B N 1
ATOM 3587 C CA . ASP B 1 225 ? 21.203 -18.969 -4.211 1 95.25 225 ASP B CA 1
ATOM 3588 C C . ASP B 1 225 ? 21.172 -20.203 -3.318 1 95.25 225 ASP B C 1
ATOM 3590 O O . ASP B 1 225 ? 22 -20.359 -2.416 1 95.25 225 ASP B O 1
ATOM 3594 N N . GLY B 1 226 ? 20.188 -21.062 -3.588 1 93.69 226 GLY B N 1
ATOM 3595 C CA . GLY B 1 226 ? 20.094 -22.312 -2.861 1 93.69 226 GLY B CA 1
ATOM 3596 C C . GLY B 1 226 ? 19.484 -22.156 -1.481 1 93.69 226 GLY B C 1
ATOM 3597 O O . GLY B 1 226 ? 19.281 -23.156 -0.771 1 93.69 226 GLY B O 1
ATOM 3598 N N . LYS B 1 227 ? 19.188 -21.031 -1.036 1 93.69 227 LYS B N 1
ATOM 3599 C CA . LYS B 1 227 ? 18.672 -20.781 0.303 1 93.69 227 LYS B CA 1
ATOM 3600 C C . LYS B 1 227 ? 17.297 -20.109 0.239 1 93.69 227 LYS B C 1
ATOM 3602 O O . LYS B 1 227 ? 16.328 -20.594 0.834 1 93.69 227 LYS B O 1
ATOM 3607 N N . TYR B 1 228 ? 17.203 -19.047 -0.464 1 96.44 228 TYR B N 1
ATOM 3608 C CA . TYR B 1 228 ? 15.969 -18.266 -0.579 1 96.44 228 TYR B CA 1
ATOM 3609 C C . TYR B 1 228 ? 15.367 -18.422 -1.97 1 96.44 228 TYR B C 1
ATOM 3611 O O . TYR B 1 228 ? 14.148 -18.562 -2.111 1 96.44 228 TYR B O 1
ATOM 3619 N N . CYS B 1 229 ? 16.219 -18.344 -2.961 1 97.38 229 CYS B N 1
ATOM 3620 C CA . CYS B 1 229 ? 15.883 -18.625 -4.352 1 97.38 229 CYS B CA 1
ATOM 3621 C C . CYS B 1 229 ? 16.406 -20 -4.777 1 97.38 229 CYS B C 1
ATOM 3623 O O . CYS B 1 229 ? 17.609 -20.188 -4.91 1 97.38 229 CYS B O 1
ATOM 3625 N N . ILE B 1 230 ? 15.469 -20.875 -5.031 1 98.5 230 ILE B N 1
ATOM 3626 C CA . ILE B 1 230 ? 15.875 -22.25 -5.32 1 98.5 230 ILE B CA 1
ATOM 3627 C C . ILE B 1 230 ? 15.453 -22.625 -6.738 1 98.5 230 ILE B C 1
ATOM 3629 O O . ILE B 1 230 ? 14.273 -22.844 -7 1 98.5 230 ILE B O 1
ATOM 3633 N N . PHE B 1 231 ? 16.422 -22.625 -7.641 1 98.69 231 PHE B N 1
ATOM 3634 C CA . PHE B 1 231 ? 16.25 -23.078 -9.016 1 98.69 231 PHE B CA 1
ATOM 3635 C C . PHE B 1 231 ? 17.594 -23.391 -9.656 1 98.69 231 PHE B C 1
ATOM 3637 O O . PHE B 1 231 ? 18.641 -22.906 -9.203 1 98.69 231 PHE B O 1
ATOM 3644 N N . GLU B 1 232 ? 17.531 -24.25 -10.648 1 98.44 232 GLU B N 1
ATOM 3645 C CA . GLU B 1 232 ? 18.688 -24.578 -11.461 1 98.44 232 GLU B CA 1
ATOM 3646 C C . GLU B 1 232 ? 18.609 -23.922 -12.836 1 98.44 232 GLU B C 1
ATOM 3648 O O . GLU B 1 232 ? 17.547 -23.453 -13.242 1 98.44 232 GLU B O 1
ATOM 3653 N N . GLU B 1 233 ? 19.75 -23.875 -13.492 1 97.81 233 GLU B N 1
ATOM 3654 C CA . GLU B 1 233 ? 19.812 -23.297 -14.828 1 97.81 233 GLU B CA 1
ATOM 3655 C C . GLU B 1 233 ? 18.766 -23.906 -15.75 1 97.81 233 GLU B C 1
ATOM 3657 O O . GLU B 1 233 ? 18.172 -23.219 -16.578 1 97.81 233 GLU B O 1
ATOM 3662 N N . THR B 1 234 ? 18.531 -25.172 -15.609 1 98.31 234 THR B N 1
ATOM 3663 C CA . THR B 1 234 ? 17.609 -25.906 -16.484 1 98.31 234 THR B CA 1
ATOM 3664 C C . THR B 1 234 ? 16.172 -25.516 -16.203 1 98.31 234 THR B C 1
ATOM 3666 O O . THR B 1 234 ? 15.273 -25.812 -17 1 98.31 234 THR B O 1
ATOM 3669 N N . ASP B 1 235 ? 15.984 -24.797 -15.125 1 98.69 235 ASP B N 1
ATOM 3670 C CA . ASP B 1 235 ? 14.633 -24.391 -14.75 1 98.69 235 ASP B CA 1
ATOM 3671 C C . ASP B 1 235 ? 14.234 -23.094 -15.445 1 98.69 235 ASP B C 1
ATOM 3673 O O . ASP B 1 235 ? 13.055 -22.734 -15.461 1 98.69 235 ASP B O 1
ATOM 3677 N N . ILE B 1 236 ? 15.18 -22.344 -15.977 1 98.62 236 ILE B N 1
ATOM 3678 C CA . ILE B 1 236 ? 14.953 -21 -16.531 1 98.62 236 ILE B CA 1
ATOM 3679 C C . ILE B 1 236 ? 15.25 -21.016 -18.031 1 98.62 236 ILE B C 1
ATOM 3681 O O . ILE B 1 236 ? 16.344 -21.391 -18.453 1 98.62 236 ILE B O 1
ATOM 3685 N N . HIS B 1 237 ? 14.32 -20.672 -18.812 1 98.12 237 HIS B N 1
ATOM 3686 C CA . HIS B 1 237 ? 14.43 -20.609 -20.266 1 98.12 237 HIS B CA 1
ATOM 3687 C C . HIS B 1 237 ? 14.234 -19.188 -20.781 1 98.12 237 HIS B C 1
ATOM 3689 O O . HIS B 1 237 ? 13.133 -18.641 -20.719 1 98.12 237 HIS B O 1
ATOM 3695 N N . ILE B 1 238 ? 15.273 -18.547 -21.266 1 96.81 238 ILE B N 1
ATOM 3696 C CA . ILE B 1 238 ? 15.242 -17.172 -21.734 1 96.81 238 ILE B CA 1
ATOM 3697 C C . ILE B 1 238 ? 15.227 -17.141 -23.266 1 96.81 238 ILE B C 1
ATOM 3699 O O . ILE B 1 238 ? 16.109 -17.719 -23.906 1 96.81 238 ILE B O 1
ATOM 3703 N N . ASN B 1 239 ? 14.242 -16.609 -23.797 1 91.31 239 ASN B N 1
ATOM 3704 C CA . ASN B 1 239 ? 14.117 -16.438 -25.234 1 91.31 239 ASN B CA 1
ATOM 3705 C C . ASN B 1 239 ? 13.828 -14.992 -25.625 1 91.31 239 ASN B C 1
ATOM 3707 O O . ASN B 1 239 ? 12.688 -14.547 -25.562 1 91.31 239 ASN B O 1
ATOM 3711 N N . SER B 1 240 ? 14.719 -14.086 -25.984 1 85.62 240 SER B N 1
ATOM 3712 C CA . SER B 1 240 ? 14.578 -12.68 -26.344 1 85.62 240 SER B CA 1
ATOM 3713 C C . SER B 1 240 ? 14.188 -12.516 -27.812 1 85.62 240 SER B C 1
ATOM 3715 O O . SER B 1 240 ? 14.508 -13.367 -28.641 1 85.62 240 SER B O 1
#

InterPro domains:
  IPR004898 Pectate lyase PlyH/PlyE-like [PF03211] (9-209)
  IPR004898 Pectate lyase PlyH/PlyE-like [PTHR33407] (38-239)
  IPR011050 Pectin lyase fold/virulence factor [SSF51126] (25-193)
  IPR012334 Pectin lyase fold [G3DSA:2.160.20.10] (23-238)

pLDDT: mean 92.43, std 9.92, range [36.34, 98.94]

Radius of gyration: 22.16 Å; Cα contacts (8 Å, |Δi|>4): 1637; chains: 2; bounding box: 42×54×63 Å

Sequence (480 aa):
MCLLLHGQPQDKHLQLLEDPKPVDKYLDCNYDRYVPNVKNGKWGSGEYQLPVFNLASGATIERCIYSGVDGIHCNGPCKVNDCWNEDIGEDSISLFGTDSSANFYINGGGARNGNGKAVQFDGAGTLHVDNFYIGNNYLGIRSCGNCLQQYSRTMYVNRLTVENLAAGQFIVGVNNNTNFKDKAYLTNIHILGSTADQVYPCKVFDGNNNGGNPRVLTQEKTKGDGKYCIFEETDIHINSMCLLLHGQPQDKHLQLLEDPKPVDKYLDCNYDRYVPNVKNGKWGSGEYQLPVFNLASGATIERCIYSGVDGIHCNGPCKVNDCWNEDIGEDSISLFGTDSSANFYINGGGARNGNGKAVQFDGAGTLHVDNFYIGNNYLGIRSCGNCLQQYSRTMYVNRLTVENLAAGQFIVGVNNNTNFKDKAYLTNIHILGSTADQVYPCKVFDGNNNGGNPRVLTQEKTKGDGKYCIFEETDIHINS

Foldseek 3Di:
DPQDPPRQDDADAEAEDAAAAEFEAEEEPLQHEYEYPCVVVPQDDDPDGHENYEYEANHEYENYEYEDTAHYEYQFAYEYYAYEYEYHYAENYEYAEADQQTEHEYYHYEYEHYEHEPYEYAYHYEYEYEHYEYEHYAAAYEYAQAALDEYAYEYEHENYEYENHDFQYENYEAEDDPHHQYAYEFAQYEQYYDRLQRYFPYWYWHGDNHRDDTHTDDTHHQADPCRRYHDHNNRYHGYD/DPQDPPRQDDADAEAEDAAAAEFEAEEEPLQHEYEYPCVVVPQDDDPDGHENYEYEANHEYENYEYEDTAHYEYQFAYEYYAYEYEYHYAENYEYAEEDQQTEHEYYHYEYEHYEHEPYEYEYHYEYEYEHYEYEHYAAAYEYAQAALDEYAYEYEHENYEYENHDFQYENYEAEDDPHYQYAYEFAQYEQYYDRLQRYFPYWYWHGDNHRDDTHTDDTHHQADPCRRYHDHNNRYHGYD